Protein AF-A0A7C1BKK2-F1 (afdb_monomer)

pLDDT: mean 95.77, std 4.34, range [61.81, 98.88]

Solvent-accessible surface area (backbone atoms only — not comparable to full-atom values): 19514 Å² total; per-residue (Å²): 131,55,66,64,56,52,21,52,54,48,60,71,70,50,55,70,68,54,49,37,62,43,38,31,40,37,47,49,42,39,47,76,72,28,29,68,69,53,67,69,59,40,52,50,30,59,57,27,69,93,58,54,67,69,60,50,54,50,52,51,53,56,59,71,70,55,54,63,38,92,81,50,89,60,54,67,60,79,51,68,76,66,23,36,81,54,86,63,74,68,74,51,74,60,54,76,69,56,47,56,52,51,48,50,48,52,56,52,48,51,45,50,47,54,42,59,41,58,64,48,60,98,51,53,69,68,57,50,50,70,55,24,42,86,71,72,54,49,82,71,86,65,62,48,43,55,68,52,39,41,68,70,68,56,84,52,64,75,55,50,37,38,8,60,85,58,49,84,63,81,69,94,45,61,51,54,52,38,34,52,48,47,45,49,48,41,73,77,53,42,87,77,56,51,35,65,54,51,52,52,50,41,75,76,70,54,60,70,94,70,46,58,72,22,51,33,38,11,51,52,30,44,78,73,70,46,54,68,56,53,14,12,60,41,72,32,46,40,16,40,21,39,71,39,38,56,35,15,59,48,36,4,65,77,21,52,12,28,32,52,60,4,21,52,44,19,38,39,54,19,33,35,23,26,42,47,53,6,23,39,42,6,14,28,50,6,9,28,52,1,28,52,56,69,46,79,52,46,65,59,24,52,59,56,17,52,53,60,34,38,81,46,22,70,49,47,51,45,42,55,52,23,53,58,37,24,75,76,40,55,48,67,57,29,47,42,49,39,49,66,77,30,94,49,38,83,57,59,85,60,28,18,58,64,48,49,27,48,51,49,18,25,32,53,55,23,47,85,41,68,71,66,36,105

Radius of gyration: 20.79 Å; Cα contacts (8 Å, |Δi|>4): 578; chains: 1; bounding box: 56×46×55 Å

Foldseek 3Di:
DDLLVLLLVVLVVDDLVVQLVQQLLLLLLCVVQQWPQDPVLNVCSVRSPPDDSVSSSVSSNVSVVTDRDPPPQFDFDFDQCVFQVDFQDQQDDFDPVLLVVLLVCVVVLLLQCCLQCLLCPVPDPVLLCVQCVVVVCPPPQHQAALSSSVSSPDDDPLNSCSHPVNPDDRRDDVLVVLQVLVLVLCVVPNLPDALVSLLVSCVVRPDLVRDDALRNQLVVCVVVVDDWLSSQRNSRSCQQFQRLQSRLLVLLSVQASRLQSSLVSSSRNSSSGHGGNNSLLSSLNSSLSNPVSNDQWLVVSNVSSLSSGDCRGPQSVLLVLLLVLLVPDALVVSLCDPCPVHDNVSDDCRGSSSVSSSQSSLCSNCTNPSSSSD

Nearest PDB structures (foldseek):
  2woc-assembly3_C  TM=5.965E-01  e=2.718E-02  Rhodospirillum rubrum

Sequence (374 aa):
MSIIDESIRVAEAVSLKELWELLPQEADASREEGVDVPEELFSTLKNSKGKSREQLLSALRDLYSLNISPSYPYWEPEEFKEIISKNVNELGKPSPGDLKDKVRGGLVGRCAGCILGKPVEVVSLDKVISTLKPLGEYPISYFLSLRAIGALGHTEEPILNCSREKLSSAVRDDDLDYTILNSLLLKERGETFSTMDVAQMWLNHLPYMKIYTAERVAYRNLTLGYTPPHTAKILNPYREWIGARIRCDPFGYISPGDPTSAARMAYTESLISHVKNGVYSSMFTAAMISSSFILEDPKEIIKTSLSVIPQSSRLYEAIEDAMKEARKRSWNDAIHNLLYEGKYSKYHPVHAIPNDIIVAVSLICGGRDFGESI

Secondary structure (DSSP, 8-state):
--HHHHHHHHHHHS-HHHHHHHHHHHHHHHHHTTB---HHHHHHHHT-TT--HHHHHHHHHHHHT--B-TT-------SHHHH-SSPPPP-----HHHHHHHHHHHHHHHHHHHHHHGGGTT--HHHHHHHHGGGT--S--SSPPHHHHHHTT--SHHHHTTSTTT-SSPPP-HHHHHHHHHHHHHHHHGGG--HHHHHHHHHHH--GGG--HHHHHHHHHHHTT--TTGGGTTT-TTTTBGGGGGG-HHHHHTSTT-HHHHHHHHHHHHTTT--HHHHHHHHHHHHHHHHHTT---HHHHHHHHGGGS-TTSHHHHHHHHHHHHHTTS-HHHHHIIIIISSTTTTS-TTBHHHHHHHHHHHHHHHTT-HHHH-

Structure (mmCIF, N/CA/C/O backbone):
data_AF-A0A7C1BKK2-F1
#
_entry.id   AF-A0A7C1BKK2-F1
#
loop_
_atom_site.group_PDB
_atom_site.id
_atom_site.type_symbol
_atom_site.label_atom_id
_atom_site.label_alt_id
_atom_site.label_comp_id
_atom_site.label_asym_id
_atom_site.label_entity_id
_atom_site.label_seq_id
_atom_site.pdbx_PDB_ins_code
_atom_site.Cartn_x
_atom_site.Cartn_y
_atom_site.Cartn_z
_atom_site.occupancy
_atom_site.B_iso_or_equiv
_atom_site.auth_seq_id
_atom_site.auth_comp_id
_atom_site.auth_asym_id
_atom_site.auth_atom_id
_atom_site.pdbx_PDB_model_num
ATOM 1 N N . MET A 1 1 ? -20.535 -11.848 17.911 1.00 61.81 1 MET A N 1
ATOM 2 C CA . MET A 1 1 ? -20.243 -10.491 18.413 1.00 61.81 1 MET A CA 1
ATOM 3 C C . MET A 1 1 ? -19.973 -9.614 17.201 1.00 61.81 1 MET A C 1
ATOM 5 O O . MET A 1 1 ? -19.517 -10.169 16.204 1.00 61.81 1 MET A O 1
ATOM 9 N N . SER A 1 2 ? -20.331 -8.329 17.207 1.00 89.62 2 SER A N 1
ATOM 10 C CA . SER A 1 2 ? -20.062 -7.475 16.039 1.00 89.62 2 SER A CA 1
ATOM 11 C C . SER A 1 2 ? -18.563 -7.155 15.931 1.00 89.62 2 SER A C 1
ATOM 13 O O . SER A 1 2 ? -17.840 -7.237 16.922 1.00 89.62 2 SER A O 1
ATOM 15 N N . ILE A 1 3 ? -18.082 -6.767 14.742 1.00 89.31 3 ILE A N 1
ATOM 16 C CA . ILE A 1 3 ? -16.693 -6.289 14.564 1.00 89.31 3 ILE A CA 1
ATOM 17 C C . ILE A 1 3 ? -16.408 -5.095 15.483 1.00 89.31 3 ILE A C 1
ATOM 19 O O . ILE A 1 3 ? -15.303 -4.970 15.998 1.00 89.31 3 ILE A O 1
ATOM 23 N N . ILE A 1 4 ? -17.414 -4.249 15.716 1.00 91.62 4 ILE A N 1
ATOM 24 C CA . ILE A 1 4 ? -17.330 -3.099 16.618 1.00 91.62 4 ILE A CA 1
ATOM 25 C C . ILE A 1 4 ? -17.034 -3.571 18.043 1.00 91.62 4 ILE A C 1
ATOM 27 O O . ILE A 1 4 ? -16.063 -3.118 18.642 1.00 91.62 4 ILE A O 1
ATOM 31 N N . ASP A 1 5 ? -17.816 -4.520 18.563 1.00 93.81 5 ASP A N 1
ATOM 32 C CA . ASP A 1 5 ? -17.637 -5.038 19.924 1.00 93.81 5 ASP A CA 1
ATOM 33 C C . ASP A 1 5 ? -16.247 -5.658 20.120 1.00 93.81 5 ASP A C 1
ATOM 35 O O . ASP A 1 5 ? -15.583 -5.396 21.124 1.00 93.81 5 ASP A O 1
ATOM 39 N N . GLU A 1 6 ? -15.775 -6.443 19.146 1.00 96.38 6 GLU A N 1
ATOM 40 C CA . GLU A 1 6 ? -14.445 -7.058 19.219 1.00 96.38 6 GLU A CA 1
ATOM 41 C C . GLU A 1 6 ? -13.332 -6.005 19.096 1.00 96.38 6 GLU A C 1
ATOM 43 O O . GLU A 1 6 ? -12.339 -6.084 19.819 1.00 96.38 6 GLU A O 1
ATOM 48 N N . SER A 1 7 ? -13.498 -4.968 18.265 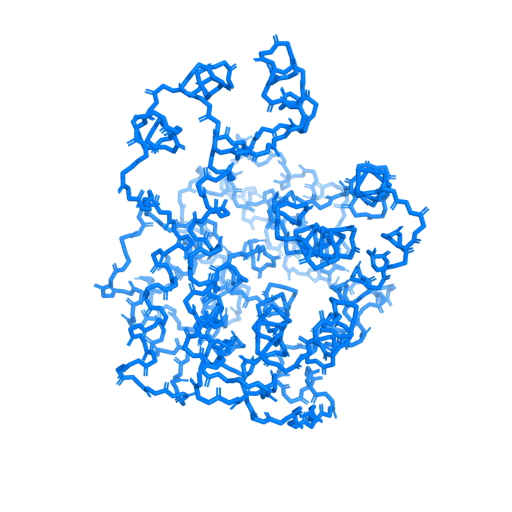1.00 96.69 7 SER A N 1
ATOM 49 C CA . SER A 1 7 ? -12.561 -3.835 18.206 1.00 96.69 7 SER A CA 1
ATOM 50 C C . SER A 1 7 ? -12.476 -3.092 19.538 1.00 96.69 7 SER A C 1
ATOM 52 O O . SER A 1 7 ? -11.372 -2.771 19.979 1.00 96.69 7 SER A O 1
ATOM 54 N N . ILE A 1 8 ? -13.606 -2.862 20.216 1.00 97.38 8 ILE A N 1
ATOM 55 C CA . ILE A 1 8 ? -13.630 -2.254 21.555 1.00 97.38 8 ILE A CA 1
ATOM 56 C C . ILE A 1 8 ? -12.928 -3.153 22.574 1.00 97.38 8 ILE A C 1
ATOM 58 O O . ILE A 1 8 ? -12.097 -2.676 23.346 1.00 97.38 8 ILE A O 1
ATOM 62 N N . ARG A 1 9 ? -13.197 -4.460 22.549 1.00 96.81 9 ARG A N 1
ATOM 63 C CA . ARG A 1 9 ? -12.550 -5.426 23.442 1.00 96.81 9 ARG A CA 1
ATOM 64 C C . ARG A 1 9 ? -11.035 -5.480 23.236 1.00 96.81 9 ARG A C 1
ATOM 66 O O . ARG A 1 9 ? -10.276 -5.537 24.202 1.00 96.81 9 ARG A O 1
ATOM 73 N N . VAL A 1 10 ? -10.571 -5.444 21.987 1.00 97.31 10 VAL A N 1
ATOM 74 C CA . VAL A 1 10 ? -9.135 -5.355 21.686 1.00 97.31 10 VAL A CA 1
ATOM 75 C C . VAL A 1 10 ? -8.576 -4.017 22.165 1.00 97.31 10 VAL A C 1
ATOM 77 O O . VAL A 1 10 ? -7.525 -4.000 22.805 1.00 97.31 10 VAL A O 1
ATOM 80 N N . ALA A 1 11 ? -9.293 -2.913 21.947 1.00 97.56 11 ALA A N 1
ATOM 81 C CA . ALA A 1 11 ? -8.898 -1.591 22.426 1.00 97.56 11 ALA A CA 1
ATOM 82 C C . ALA A 1 11 ? -8.769 -1.535 23.963 1.00 97.56 11 ALA A C 1
ATOM 84 O O . ALA A 1 11 ? -7.907 -0.830 24.485 1.00 97.56 11 ALA A O 1
ATOM 85 N N . GLU A 1 12 ? -9.569 -2.301 24.707 1.00 96.88 12 GLU A N 1
ATOM 86 C CA . GLU A 1 12 ? -9.454 -2.452 26.165 1.00 96.88 12 GLU A CA 1
ATOM 87 C C . GLU A 1 12 ? -8.184 -3.206 26.590 1.00 96.88 12 GLU A C 1
ATOM 89 O O . GLU A 1 12 ? -7.605 -2.889 27.631 1.00 96.88 12 GLU A O 1
ATOM 94 N N . ALA A 1 13 ? -7.718 -4.156 25.776 1.00 95.56 13 ALA A N 1
ATOM 95 C CA . ALA A 1 13 ? -6.581 -5.021 26.087 1.00 95.56 13 ALA A CA 1
ATOM 96 C C . ALA A 1 13 ? -5.218 -4.456 25.645 1.00 95.56 13 ALA A C 1
ATOM 98 O O . ALA A 1 13 ? -4.206 -4.710 26.303 1.00 95.56 13 ALA A O 1
ATOM 99 N N . VAL A 1 14 ? -5.163 -3.693 24.547 1.00 96.31 14 VAL A N 1
ATOM 100 C CA . VAL A 1 14 ? -3.903 -3.114 24.040 1.00 96.31 14 VAL A CA 1
ATOM 101 C C . VAL A 1 14 ? -3.355 -2.040 24.975 1.00 96.31 14 VAL A C 1
ATOM 103 O O . VAL A 1 14 ? -4.079 -1.465 25.791 1.00 96.31 14 VAL A O 1
ATOM 106 N N . SER A 1 15 ? -2.061 -1.736 24.868 1.00 96.69 15 SER A N 1
ATOM 107 C CA . SER A 1 15 ? -1.441 -0.695 25.694 1.00 96.69 15 SER A CA 1
ATOM 108 C C . SER A 1 15 ? -2.030 0.694 25.404 1.00 96.69 15 SER A C 1
ATOM 110 O O . SER A 1 15 ? -2.467 0.981 24.292 1.00 96.69 15 SER A O 1
ATOM 112 N N . LEU A 1 16 ? -1.998 1.601 26.387 1.00 97.12 16 LEU A N 1
ATOM 113 C CA . LEU A 1 16 ? -2.464 2.978 26.174 1.00 97.12 16 LEU A CA 1
ATOM 114 C C . LEU A 1 16 ? -1.639 3.703 25.094 1.00 97.12 16 LEU A C 1
ATOM 116 O O . LEU A 1 16 ? -2.179 4.494 24.330 1.00 97.12 16 LEU A O 1
ATOM 120 N N . LYS A 1 17 ? -0.341 3.388 24.999 1.00 96.69 17 LYS A N 1
ATOM 121 C CA . LYS A 1 17 ? 0.534 3.908 23.945 1.00 96.69 17 LYS A CA 1
ATOM 122 C C . LYS A 1 17 ? 0.071 3.457 22.557 1.00 96.69 17 LYS A C 1
ATOM 124 O O . LYS A 1 17 ? 0.027 4.274 21.650 1.00 96.69 17 LYS A O 1
ATOM 129 N N . GLU A 1 18 ? -0.311 2.192 22.413 1.00 95.94 18 GLU A N 1
ATOM 130 C CA . GLU A 1 18 ? -0.841 1.660 21.154 1.00 95.94 18 GLU A CA 1
ATOM 131 C C . GLU A 1 18 ? -2.171 2.334 20.783 1.00 95.94 18 GLU A C 1
ATOM 133 O O . GLU A 1 18 ? -2.355 2.713 19.633 1.00 95.94 18 GLU A O 1
ATOM 138 N N . LEU A 1 19 ? -3.058 2.617 21.747 1.00 97.69 19 LEU A N 1
ATOM 139 C CA . LEU A 1 19 ? -4.253 3.432 21.474 1.00 97.69 19 LEU A CA 1
ATOM 140 C C . LEU A 1 19 ? -3.902 4.837 20.970 1.00 97.69 19 LEU A C 1
ATOM 142 O O . LEU A 1 19 ? -4.541 5.330 20.043 1.00 97.69 19 LEU A O 1
ATOM 146 N N . TRP A 1 20 ? -2.883 5.479 21.549 1.00 97.75 20 TRP A N 1
ATOM 147 C CA . TRP A 1 20 ? -2.426 6.791 21.082 1.00 97.75 20 TRP A CA 1
ATOM 148 C C . TRP A 1 20 ? -1.900 6.772 19.646 1.00 97.75 20 TRP A C 1
ATOM 150 O O . TRP A 1 20 ? -1.942 7.808 18.987 1.00 97.75 20 TRP A O 1
ATOM 160 N N . GLU A 1 21 ? -1.408 5.627 19.178 1.00 96.38 21 GLU A N 1
ATOM 161 C CA . GLU A 1 21 ? -0.902 5.435 17.818 1.00 96.38 21 GLU A CA 1
ATOM 162 C C . GLU A 1 21 ? -2.028 5.069 16.836 1.00 96.38 21 GLU A C 1
ATOM 164 O O . GLU A 1 21 ? -2.068 5.612 15.732 1.00 96.38 21 GLU A O 1
ATOM 169 N N . LEU A 1 22 ? -2.966 4.201 17.237 1.00 98.00 22 LEU A N 1
ATOM 170 C CA . LEU A 1 22 ? -4.026 3.685 16.362 1.00 98.00 22 LEU A CA 1
ATOM 171 C C . LEU A 1 22 ? -5.183 4.671 16.157 1.00 98.00 22 LEU A C 1
ATOM 173 O O . LEU A 1 22 ? -5.654 4.843 15.037 1.00 98.00 22 LEU A O 1
ATOM 177 N N . LEU A 1 23 ? -5.658 5.331 17.216 1.00 98.25 23 LEU A N 1
ATOM 178 C CA . LEU A 1 23 ? -6.895 6.120 17.153 1.00 98.25 23 LEU A CA 1
ATOM 179 C C . LEU A 1 23 ? -6.835 7.369 16.263 1.00 98.25 23 LEU A C 1
ATOM 181 O O . LEU A 1 23 ? -7.834 7.644 15.595 1.00 98.25 23 LEU A O 1
ATOM 185 N N . PRO A 1 24 ? -5.709 8.106 16.172 1.00 98.44 24 PRO A N 1
ATOM 186 C CA . PRO A 1 24 ? -5.587 9.165 15.176 1.00 98.44 24 PRO A CA 1
ATOM 187 C C . PRO A 1 24 ? -5.788 8.653 13.747 1.00 98.44 24 PRO A C 1
ATOM 189 O O . PRO A 1 24 ? -6.390 9.348 12.937 1.00 98.44 24 PRO A O 1
ATOM 192 N N . GLN A 1 25 ? -5.303 7.443 13.463 1.00 98.25 25 GLN A N 1
ATOM 193 C CA . GLN A 1 25 ? -5.371 6.823 12.140 1.00 98.25 25 GLN A CA 1
ATOM 194 C C . GLN A 1 25 ? -6.766 6.253 11.872 1.00 98.25 25 GLN A C 1
ATOM 196 O O . GLN A 1 25 ? -7.267 6.355 10.762 1.00 98.25 25 GLN A O 1
ATOM 201 N N . GLU A 1 26 ? -7.437 5.719 12.896 1.00 98.31 26 GLU A N 1
ATOM 202 C CA . GLU A 1 26 ? -8.816 5.231 12.772 1.00 98.31 26 GLU A CA 1
ATOM 203 C C . GLU A 1 26 ? -9.790 6.373 12.451 1.00 98.31 26 GLU A C 1
ATOM 205 O O . GLU A 1 26 ? -10.732 6.196 11.676 1.00 98.31 26 GLU A O 1
ATOM 210 N N . ALA A 1 27 ? -9.538 7.563 13.006 1.00 98.19 27 ALA A N 1
ATOM 211 C CA . ALA A 1 27 ? -10.297 8.768 12.691 1.00 98.19 27 ALA A CA 1
ATOM 212 C C . ALA A 1 27 ? -10.103 9.210 11.231 1.00 98.19 27 ALA A C 1
ATOM 214 O O . ALA A 1 27 ? -11.086 9.546 10.567 1.00 98.19 27 ALA A O 1
ATOM 215 N N . ASP A 1 28 ? -8.858 9.196 10.736 1.00 98.00 28 ASP A N 1
ATOM 216 C CA . ASP A 1 28 ? -8.548 9.507 9.334 1.00 98.00 28 ASP A CA 1
ATOM 217 C C . ASP A 1 28 ? -9.223 8.491 8.401 1.00 98.00 28 ASP A C 1
ATOM 219 O O . ASP A 1 28 ? -10.022 8.886 7.551 1.00 98.00 28 ASP A O 1
ATOM 223 N N . ALA A 1 29 ? -9.001 7.194 8.639 1.00 98.00 29 ALA A N 1
ATOM 224 C CA . ALA A 1 29 ? -9.572 6.105 7.849 1.00 98.00 29 ALA A CA 1
ATOM 225 C C . ALA A 1 29 ? -11.106 6.184 7.789 1.00 98.00 29 ALA A C 1
ATOM 227 O O . ALA A 1 29 ? -11.696 6.074 6.717 1.00 98.00 29 ALA A O 1
ATOM 228 N N . SER A 1 30 ? -11.768 6.473 8.915 1.00 97.81 30 SER A N 1
ATOM 229 C CA . SER A 1 30 ? -13.230 6.621 8.951 1.00 97.81 30 SER A CA 1
ATOM 230 C C . SER A 1 30 ? -13.717 7.758 8.045 1.00 97.81 30 SER A C 1
ATOM 232 O O . SER A 1 30 ? -14.665 7.574 7.282 1.00 97.81 30 SER A O 1
ATOM 234 N N . ARG A 1 31 ? -13.060 8.927 8.071 1.00 97.38 31 ARG A N 1
ATOM 235 C CA . ARG A 1 31 ? -13.408 10.045 7.173 1.00 97.38 31 ARG A CA 1
ATOM 236 C C . ARG A 1 31 ? -13.099 9.725 5.711 1.00 97.38 31 ARG A C 1
ATOM 238 O O . ARG A 1 31 ? -13.865 10.107 4.826 1.00 97.38 31 ARG A O 1
ATOM 245 N N . GLU A 1 32 ? -11.991 9.042 5.440 1.00 97.19 32 GLU A N 1
ATOM 246 C CA . GLU A 1 32 ? -11.611 8.602 4.092 1.00 97.19 32 GLU A CA 1
ATOM 247 C C . GLU A 1 32 ? -12.654 7.638 3.495 1.00 97.19 32 GLU A C 1
ATOM 249 O O . GLU A 1 32 ? -13.005 7.760 2.316 1.00 97.19 32 GLU A O 1
ATOM 254 N N . GLU A 1 33 ? -13.211 6.755 4.326 1.00 96.88 33 GLU A N 1
ATOM 255 C CA . GLU A 1 33 ? -14.292 5.812 4.004 1.00 96.88 33 GLU A CA 1
ATOM 256 C C . GLU A 1 33 ? -15.699 6.438 4.030 1.00 96.88 33 GLU A C 1
ATOM 258 O O . GLU A 1 33 ? -16.698 5.737 3.861 1.00 96.88 33 GLU A O 1
ATOM 263 N N . GLY A 1 34 ? -15.793 7.758 4.218 1.00 97.25 34 GLY A N 1
ATOM 264 C CA . GLY A 1 34 ? -17.042 8.502 4.084 1.00 97.25 34 GLY A CA 1
ATOM 265 C C . GLY A 1 34 ? -17.890 8.604 5.343 1.00 97.25 34 GLY A C 1
ATOM 266 O O . GLY A 1 34 ? -19.025 9.068 5.249 1.00 97.25 34 GLY A O 1
ATOM 267 N N . VAL A 1 35 ? -17.383 8.196 6.506 1.00 97.81 35 VAL A N 1
ATOM 268 C CA . VAL A 1 35 ? -18.075 8.386 7.787 1.00 97.81 35 VAL A CA 1
ATOM 269 C C . VAL A 1 35 ? -18.127 9.877 8.126 1.00 97.81 35 VAL A C 1
ATOM 271 O O . VAL A 1 35 ? -17.110 10.575 8.075 1.00 97.81 35 VAL A O 1
ATOM 274 N N . ASP A 1 36 ? -19.311 10.368 8.495 1.00 96.44 36 ASP A N 1
ATOM 275 C CA . ASP A 1 36 ? -19.509 11.762 8.906 1.00 96.44 36 ASP A CA 1
ATOM 276 C C . ASP A 1 36 ? -19.048 11.970 10.357 1.00 96.44 36 ASP A C 1
ATOM 278 O O . ASP A 1 36 ? -19.840 11.925 11.297 1.00 96.44 36 ASP A O 1
ATOM 282 N N . VAL A 1 37 ? -17.731 12.105 10.550 1.00 97.56 37 VAL A N 1
ATOM 283 C CA . VAL A 1 37 ? -17.110 12.253 11.877 1.00 97.56 37 VAL A CA 1
ATOM 284 C C . VAL A 1 37 ? -17.155 13.718 12.336 1.00 97.56 37 VAL A C 1
ATOM 286 O O . VAL A 1 37 ? -16.430 14.542 11.754 1.00 97.56 37 VAL A O 1
ATOM 289 N N . PRO A 1 38 ? -17.902 14.059 13.412 1.00 97.69 38 PRO A N 1
ATOM 290 C CA . PRO A 1 38 ? -17.956 15.419 13.945 1.00 97.69 38 PRO A CA 1
ATOM 291 C C . PRO A 1 38 ? -16.571 15.947 14.325 1.00 97.69 38 PRO A C 1
ATOM 293 O O . PRO A 1 38 ? -15.729 15.201 14.826 1.00 97.69 38 PRO A O 1
ATOM 296 N N . GLU A 1 39 ? -16.333 17.245 14.129 1.00 97.56 39 GLU A N 1
ATOM 297 C CA . GLU A 1 39 ? -14.997 17.835 14.302 1.00 97.56 39 GLU A CA 1
ATOM 298 C C . GLU A 1 39 ? -14.451 17.699 15.732 1.00 97.56 39 GLU A C 1
ATOM 300 O O . GLU A 1 39 ? -13.265 17.439 15.923 1.00 97.56 39 GLU A O 1
ATOM 305 N N . GLU A 1 40 ? -15.312 17.789 16.746 1.00 97.25 40 GLU A N 1
ATOM 306 C CA . GLU A 1 40 ? -14.919 17.586 18.144 1.00 97.25 40 GLU A CA 1
ATOM 307 C C . GLU A 1 40 ? -14.438 16.150 18.412 1.00 97.25 40 GLU A C 1
ATOM 309 O O . GLU A 1 40 ? -13.405 15.938 19.059 1.00 97.25 40 GLU A O 1
ATOM 314 N N . LEU A 1 41 ? -15.150 15.158 17.867 1.00 98.31 41 LEU A N 1
ATOM 315 C CA . LEU A 1 41 ? -14.781 13.751 17.988 1.00 98.31 41 LEU A CA 1
ATOM 316 C C . LEU A 1 41 ? -13.487 13.459 17.223 1.00 98.31 41 LEU A C 1
ATOM 318 O O . LEU A 1 41 ? -12.570 12.835 17.762 1.00 98.31 41 LEU A O 1
ATOM 322 N N . PHE A 1 42 ? -13.379 13.967 15.995 1.00 98.19 42 PHE A N 1
ATOM 323 C CA . PHE A 1 42 ? -12.175 13.837 15.184 1.00 98.19 42 PHE A CA 1
ATOM 324 C C . PHE A 1 42 ? -10.963 14.440 15.903 1.00 98.19 42 PHE A C 1
ATOM 326 O O . PHE A 1 42 ? -9.962 13.757 16.102 1.00 98.19 42 PHE A O 1
ATOM 333 N N . SER A 1 43 ? -11.071 15.674 16.401 1.00 97.31 43 SER A N 1
ATOM 334 C CA . SER A 1 43 ? -10.011 16.329 17.178 1.00 97.31 43 SER A CA 1
ATOM 335 C C . SER A 1 43 ? -9.649 15.554 18.452 1.00 97.31 43 SER A C 1
ATOM 337 O O . SER A 1 43 ? -8.471 15.442 18.815 1.00 97.31 43 SER A O 1
ATOM 339 N N . THR A 1 44 ? -10.636 14.949 19.117 1.00 96.88 44 THR A N 1
ATOM 340 C CA . THR A 1 44 ? -10.406 14.083 20.279 1.00 96.88 44 THR A CA 1
ATOM 341 C C . THR A 1 44 ? -9.541 12.875 19.919 1.00 96.88 44 THR A C 1
ATOM 343 O O . THR A 1 44 ? -8.544 12.621 20.602 1.00 96.88 44 THR A O 1
ATOM 346 N N . LEU A 1 45 ? -9.861 12.178 18.832 1.00 97.88 45 LEU A N 1
ATOM 347 C CA . LEU A 1 45 ? -9.117 11.004 18.369 1.00 97.88 45 LEU A CA 1
ATOM 348 C C . LEU A 1 45 ? -7.742 11.374 17.793 1.00 97.88 45 LEU A C 1
ATOM 350 O O . LEU A 1 45 ? -6.748 10.725 18.115 1.00 97.88 45 LEU A O 1
ATOM 354 N N . LYS A 1 46 ? -7.630 12.462 17.025 1.00 97.81 46 LYS A N 1
ATOM 355 C CA . LYS A 1 46 ? -6.343 12.946 16.492 1.00 97.81 46 LYS A CA 1
ATOM 356 C C . LYS A 1 46 ? -5.361 13.319 17.595 1.00 97.81 46 LYS A C 1
ATOM 358 O O . LYS A 1 46 ? -4.181 12.991 17.512 1.00 97.81 46 LYS A O 1
ATOM 363 N N . ASN A 1 47 ? -5.848 13.942 18.665 1.00 97.00 47 ASN A N 1
ATOM 364 C CA . ASN A 1 47 ? -5.031 14.354 19.804 1.00 97.00 47 ASN A CA 1
ATOM 365 C C . ASN A 1 47 ? -4.997 13.287 20.912 1.00 97.00 47 ASN A C 1
ATOM 367 O O . ASN A 1 47 ? -5.060 13.627 22.094 1.00 97.00 47 ASN A O 1
ATOM 371 N N . SER A 1 48 ? -4.968 11.996 20.562 1.00 96.31 48 SER A N 1
ATOM 372 C CA . SER A 1 48 ? -5.099 10.900 21.537 1.00 96.31 48 SER A CA 1
ATOM 373 C C . SER A 1 48 ? -4.008 10.882 22.611 1.00 96.31 48 SER A C 1
ATOM 375 O O . SER A 1 48 ? -4.270 10.489 23.748 1.00 96.31 48 SER A O 1
ATOM 377 N N . LYS A 1 49 ? -2.790 11.326 22.283 1.00 96.88 49 LYS A N 1
ATOM 378 C CA . LYS A 1 49 ? -1.647 11.318 23.204 1.00 96.88 49 LYS A CA 1
ATOM 379 C C . LYS A 1 49 ? -1.953 12.096 24.489 1.00 96.88 49 LYS A C 1
ATOM 381 O O . LYS A 1 49 ? -2.274 13.278 24.446 1.00 96.88 49 LYS A O 1
ATOM 386 N N . GLY A 1 50 ? -1.799 11.432 25.634 1.00 93.88 50 GLY A N 1
ATOM 387 C CA . GLY A 1 50 ? -2.052 12.007 26.960 1.00 93.88 50 GLY A CA 1
ATOM 388 C C . GLY A 1 50 ? -3.498 11.889 27.456 1.00 93.88 50 GLY A C 1
ATOM 389 O O . GLY A 1 50 ? -3.744 12.196 28.620 1.00 93.88 50 GLY A O 1
ATOM 390 N N . LYS A 1 51 ? -4.441 11.409 26.631 1.00 96.50 51 LYS A N 1
ATOM 391 C CA . LYS A 1 51 ? -5.811 11.096 27.071 1.00 96.50 51 LYS A CA 1
ATOM 392 C C . LYS A 1 51 ? -5.872 9.762 27.819 1.00 96.50 51 LYS A C 1
ATOM 394 O O . LYS A 1 51 ? -5.061 8.866 27.559 1.00 96.50 51 LYS A O 1
ATOM 399 N N . SER A 1 52 ? -6.839 9.632 28.732 1.00 97.44 52 SER A N 1
ATOM 400 C CA . SER A 1 52 ? -7.073 8.396 29.489 1.00 97.44 52 SER A CA 1
ATOM 401 C C . SER A 1 52 ? -7.701 7.308 28.611 1.00 97.44 52 SER A C 1
ATOM 403 O O . SER A 1 52 ? -8.312 7.598 27.580 1.00 97.44 52 SER A O 1
ATOM 405 N N . ARG A 1 53 ? -7.585 6.041 29.026 1.00 97.31 53 ARG A N 1
ATOM 406 C CA . ARG A 1 53 ? -8.195 4.917 28.301 1.00 97.31 53 ARG A CA 1
ATOM 407 C C . ARG A 1 53 ? -9.710 5.083 28.200 1.00 97.31 53 ARG A C 1
ATOM 409 O O . ARG A 1 53 ? -10.272 4.852 27.140 1.00 97.31 53 ARG A O 1
ATOM 416 N N . GLU A 1 54 ? -10.359 5.505 29.277 1.00 97.50 54 GLU A N 1
ATOM 417 C CA . GLU A 1 54 ? -11.812 5.675 29.351 1.00 97.50 54 GLU A CA 1
ATOM 418 C C . GLU A 1 54 ? -12.296 6.708 28.327 1.00 97.50 54 GLU A C 1
ATOM 420 O O . GLU A 1 54 ? -13.245 6.444 27.591 1.00 97.50 54 GLU A O 1
ATOM 425 N N . GLN A 1 55 ? -11.595 7.844 28.219 1.00 97.19 55 GLN A N 1
ATOM 426 C CA . GLN A 1 55 ? -11.895 8.883 27.227 1.00 97.19 55 GLN A CA 1
ATOM 427 C C . GLN A 1 55 ? -11.757 8.352 25.797 1.00 97.19 55 GLN A C 1
ATOM 429 O O . GLN A 1 55 ? -12.616 8.593 24.953 1.00 97.19 55 GLN A O 1
ATOM 434 N N . LEU A 1 56 ? -10.681 7.610 25.531 1.00 98.12 56 LEU A N 1
ATOM 435 C CA . LEU A 1 56 ? -10.389 7.064 24.208 1.00 98.12 56 LEU A CA 1
ATOM 436 C C . LEU A 1 56 ? -11.367 5.959 23.798 1.00 98.12 56 LEU A C 1
ATOM 438 O O . LEU A 1 56 ? -11.818 5.938 22.658 1.00 98.12 56 LEU A O 1
ATOM 442 N N . LEU A 1 57 ? -11.737 5.070 24.722 1.00 97.94 57 LEU A N 1
ATOM 443 C CA . LEU A 1 57 ? -12.735 4.032 24.467 1.00 97.94 57 LEU A CA 1
ATOM 444 C C . LEU A 1 57 ? -14.135 4.619 24.273 1.00 97.94 57 LEU A C 1
ATOM 446 O O . LEU A 1 57 ? -14.899 4.083 23.477 1.00 97.94 57 LEU A O 1
ATOM 450 N N . SER A 1 58 ? -14.480 5.703 24.977 1.00 97.88 58 SER A N 1
ATOM 451 C CA . SER A 1 58 ? -15.729 6.432 24.724 1.00 97.88 58 SER A CA 1
ATOM 452 C C . SER A 1 58 ? -15.738 7.001 23.307 1.00 97.88 58 SER A C 1
ATOM 454 O O . SER A 1 58 ? -16.630 6.678 22.533 1.00 97.88 58 SER A O 1
ATOM 456 N N . ALA A 1 59 ? -14.692 7.743 22.932 1.00 98.19 59 ALA A N 1
ATOM 457 C CA . ALA A 1 59 ? -14.576 8.326 21.597 1.00 98.19 59 ALA A CA 1
ATOM 458 C C . ALA A 1 59 ? -14.584 7.260 20.484 1.00 98.19 59 ALA A C 1
ATOM 460 O O . ALA A 1 59 ? -15.197 7.454 19.439 1.00 98.19 59 ALA A O 1
ATOM 461 N N . LEU A 1 60 ? -13.939 6.111 20.702 1.00 98.25 60 LEU A N 1
ATOM 462 C CA . LEU A 1 60 ? -13.955 5.007 19.740 1.00 98.25 60 LEU A CA 1
ATOM 463 C C . LEU A 1 60 ? -15.356 4.392 19.582 1.00 98.25 60 LEU A C 1
ATOM 465 O O . LEU A 1 60 ? -15.761 4.082 18.464 1.00 98.25 60 LEU A O 1
ATOM 469 N N . ARG A 1 61 ? -16.114 4.232 20.678 1.00 97.75 61 ARG A N 1
ATOM 470 C CA . ARG A 1 61 ? -17.513 3.771 20.617 1.00 97.75 61 ARG A CA 1
ATOM 471 C C . ARG A 1 61 ? -18.387 4.761 19.857 1.00 97.75 61 ARG A C 1
ATOM 473 O O . ARG A 1 61 ? -19.166 4.337 19.008 1.00 97.75 61 ARG A O 1
ATOM 480 N N . ASP A 1 62 ? -18.217 6.053 20.130 1.00 97.94 62 ASP A N 1
ATOM 481 C CA . ASP A 1 62 ? -18.946 7.110 19.431 1.00 97.94 62 ASP A CA 1
ATOM 482 C C . ASP A 1 62 ? -18.644 7.057 17.931 1.00 97.94 62 ASP A C 1
ATOM 484 O O . ASP A 1 62 ? -19.576 7.007 17.132 1.00 97.94 62 ASP A O 1
ATOM 488 N N . LEU A 1 63 ? -17.366 6.946 17.548 1.00 98.31 63 LEU A N 1
ATOM 489 C CA . LEU A 1 63 ? -16.933 6.816 16.153 1.00 98.31 63 LEU A CA 1
ATOM 490 C C . LEU A 1 63 ? -17.596 5.625 15.453 1.00 98.31 63 LEU A C 1
ATOM 492 O O . LEU A 1 63 ? -18.143 5.779 14.365 1.00 98.31 63 LEU A O 1
ATOM 496 N N . TYR A 1 64 ? -17.582 4.450 16.082 1.00 96.88 64 TYR A N 1
ATOM 497 C CA . TYR A 1 64 ? -18.162 3.233 15.510 1.00 96.88 64 TYR A CA 1
ATOM 498 C C . TYR A 1 64 ? -19.691 3.210 15.476 1.00 96.88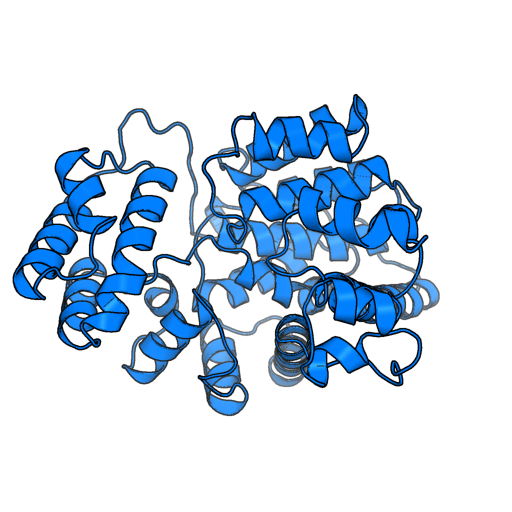 64 TYR A C 1
ATOM 500 O O . TYR A 1 64 ? -20.265 2.373 14.783 1.00 96.88 64 TYR A O 1
ATOM 508 N N . SER A 1 65 ? -20.358 4.127 16.178 1.00 96.00 65 SER A N 1
ATOM 509 C CA . SER A 1 65 ? -21.810 4.305 16.079 1.00 96.00 65 SER A CA 1
ATOM 510 C C . SER A 1 65 ? -22.241 5.171 14.887 1.00 96.00 65 SER A C 1
ATOM 512 O O . SER A 1 65 ? -23.431 5.232 14.567 1.00 96.00 65 SER A O 1
ATOM 51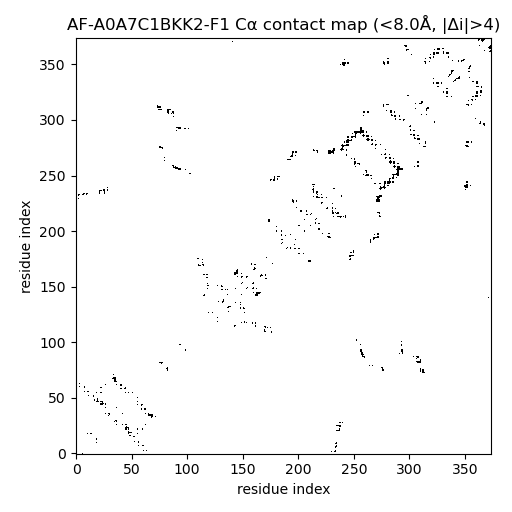4 N N . LEU A 1 66 ? -21.291 5.852 14.236 1.00 97.06 66 LEU A N 1
ATOM 515 C CA . LEU A 1 66 ? -21.562 6.732 13.104 1.00 97.06 66 LEU A CA 1
ATOM 516 C C . LEU A 1 66 ? -21.815 5.944 11.818 1.00 97.06 66 LEU A C 1
ATOM 518 O O . LEU A 1 66 ? -21.366 4.814 11.639 1.00 97.06 66 LEU A O 1
ATOM 522 N N . ASN A 1 67 ? -22.524 6.585 10.891 1.00 96.25 67 ASN A N 1
ATOM 523 C CA . ASN A 1 67 ? -22.850 6.018 9.589 1.00 96.25 67 ASN A CA 1
ATOM 524 C C . ASN A 1 67 ? -22.032 6.689 8.483 1.00 96.25 67 ASN A C 1
ATOM 526 O O . ASN A 1 67 ? -21.606 7.841 8.608 1.00 96.25 67 ASN A O 1
ATOM 530 N N . ILE A 1 68 ? -21.867 5.973 7.372 1.00 96.31 68 ILE A N 1
ATOM 531 C CA . ILE A 1 68 ? -21.380 6.564 6.124 1.00 96.31 68 ILE A CA 1
ATOM 532 C C . ILE A 1 68 ? -22.356 7.667 5.707 1.00 96.31 68 ILE A C 1
ATOM 534 O O . ILE A 1 68 ? -23.576 7.480 5.740 1.00 96.31 68 ILE A O 1
ATOM 538 N N . SER A 1 69 ? -21.815 8.820 5.323 1.00 96.62 69 SER A N 1
ATOM 539 C CA . SER A 1 69 ? -22.599 9.945 4.836 1.00 96.62 69 SER A CA 1
ATOM 540 C C . SER A 1 69 ? -23.423 9.539 3.605 1.00 96.62 69 SER A C 1
ATOM 542 O O . SER A 1 69 ? -22.860 8.992 2.654 1.00 96.62 69 SER A O 1
ATOM 544 N N . PRO A 1 70 ? -24.720 9.893 3.530 1.00 94.44 70 PRO A N 1
ATOM 545 C CA . PRO A 1 70 ? -25.519 9.714 2.317 1.00 94.44 70 PRO A CA 1
ATOM 546 C C . PRO A 1 70 ? -24.968 10.455 1.088 1.00 94.44 70 PRO A C 1
ATOM 548 O O . PRO A 1 70 ? -25.366 10.153 -0.034 1.00 94.44 70 PRO A O 1
ATOM 551 N N . SER A 1 71 ? -24.084 11.442 1.287 1.00 95.25 71 SER A N 1
ATOM 552 C CA . SER A 1 71 ? -23.406 12.173 0.209 1.00 95.25 71 SER A CA 1
ATOM 553 C C . SER A 1 71 ? -22.089 11.535 -0.245 1.00 95.25 71 SER A C 1
ATOM 555 O O . SER A 1 71 ? -21.448 12.070 -1.151 1.00 95.25 71 SER A O 1
ATOM 557 N N . TYR A 1 72 ? -21.663 10.424 0.367 1.00 97.12 72 TYR A N 1
ATOM 558 C CA . TYR A 1 72 ? -20.451 9.723 -0.039 1.00 97.12 72 TYR A CA 1
ATOM 559 C C . TYR A 1 72 ? -20.630 9.132 -1.448 1.00 97.12 72 TYR A C 1
ATOM 561 O O . TYR A 1 72 ? -21.532 8.319 -1.652 1.00 97.12 72 TYR A O 1
ATOM 569 N N . PRO A 1 73 ? -19.816 9.537 -2.441 1.00 96.75 73 PRO A N 1
ATOM 570 C CA . PRO A 1 73 ? -20.126 9.266 -3.844 1.00 96.75 73 PRO A CA 1
ATOM 571 C C . PRO A 1 73 ? -19.635 7.896 -4.331 1.00 96.75 73 PRO A C 1
ATOM 573 O O . PRO A 1 73 ? -19.924 7.523 -5.467 1.00 96.75 73 PRO A O 1
ATOM 576 N N . TYR A 1 74 ? -18.879 7.162 -3.511 1.00 97.81 74 TYR A N 1
ATOM 577 C CA . TYR A 1 74 ? -18.232 5.918 -3.917 1.00 97.81 74 TYR A CA 1
ATOM 578 C C . TYR A 1 74 ? -19.000 4.696 -3.427 1.00 97.81 74 TYR A C 1
ATOM 580 O O . TYR A 1 74 ? -19.542 4.670 -2.320 1.00 97.81 74 TYR A O 1
ATOM 588 N N . TRP A 1 75 ? -18.985 3.651 -4.250 1.00 96.50 75 TRP A N 1
ATOM 589 C CA . TRP A 1 75 ? -19.436 2.317 -3.874 1.00 96.50 75 TRP A CA 1
ATOM 590 C C . TRP A 1 75 ? -18.260 1.354 -4.014 1.00 96.50 75 TRP A C 1
ATOM 592 O O . TRP A 1 75 ? -17.744 1.142 -5.112 1.00 96.50 75 TRP A O 1
ATOM 602 N N . GLU A 1 76 ? -17.818 0.806 -2.887 1.00 97.12 76 GLU A N 1
ATOM 603 C CA . GLU A 1 76 ? -16.594 0.012 -2.766 1.00 97.12 76 GLU A CA 1
ATOM 604 C C . GLU A 1 76 ? -16.942 -1.355 -2.160 1.00 97.12 76 GLU A C 1
ATOM 606 O O . GLU A 1 76 ? -16.822 -1.545 -0.946 1.00 97.12 76 GLU A O 1
ATOM 611 N N . PRO A 1 77 ? -17.445 -2.299 -2.981 1.00 97.19 77 PRO A N 1
ATOM 612 C CA . PRO A 1 77 ? -17.839 -3.620 -2.509 1.00 97.19 77 PRO A CA 1
ATOM 613 C C . PRO A 1 77 ? -16.634 -4.460 -2.076 1.00 97.19 77 PRO A C 1
ATOM 615 O O . PRO A 1 77 ? -15.565 -4.403 -2.679 1.00 97.19 77 PRO A O 1
ATOM 618 N N . GLU A 1 78 ? -16.804 -5.298 -1.061 1.00 97.00 78 GLU A N 1
ATOM 619 C CA . GLU A 1 78 ? -15.725 -6.167 -0.571 1.00 97.00 78 GLU A CA 1
ATOM 620 C C . GLU A 1 78 ? -15.803 -7.597 -1.119 1.00 97.00 78 GLU A C 1
ATOM 622 O O . GLU A 1 78 ? -14.807 -8.322 -1.103 1.00 97.00 78 GLU A O 1
ATOM 627 N N . GLU A 1 79 ? -16.960 -8.019 -1.628 1.00 96.50 79 GLU A N 1
ATOM 628 C CA . GLU A 1 79 ? -17.144 -9.355 -2.187 1.00 96.50 79 GLU A CA 1
ATOM 629 C C . GLU A 1 79 ? -16.573 -9.433 -3.605 1.00 96.50 79 GLU A C 1
ATOM 631 O O . GLU A 1 79 ? -16.924 -8.638 -4.477 1.00 96.50 79 GLU A O 1
ATOM 636 N N . PHE A 1 80 ? -15.742 -10.443 -3.882 1.00 95.00 80 PHE A N 1
ATOM 637 C CA . PHE A 1 80 ? -15.059 -10.587 -5.177 1.00 95.00 80 PHE A CA 1
ATOM 638 C C . PHE A 1 80 ? -16.001 -10.499 -6.391 1.00 95.00 80 PHE A C 1
ATOM 640 O O . PHE A 1 80 ? -15.696 -9.838 -7.381 1.00 95.00 80 PHE A O 1
ATOM 647 N N . LYS A 1 81 ? -17.180 -11.129 -6.294 1.00 93.38 81 LYS A N 1
ATOM 648 C CA . LYS A 1 81 ? -18.215 -11.138 -7.347 1.00 93.38 81 LYS A CA 1
ATOM 649 C C . LYS A 1 81 ? -18.839 -9.762 -7.619 1.00 93.38 81 LYS A C 1
ATOM 651 O O . LYS A 1 81 ? -19.424 -9.561 -8.675 1.00 93.38 81 LYS A O 1
ATOM 656 N N . GLU A 1 82 ? -18.793 -8.861 -6.641 1.00 94.50 82 GLU A N 1
ATOM 657 C CA . GLU A 1 82 ? -19.314 -7.495 -6.746 1.00 94.50 82 GLU A CA 1
ATOM 658 C C . GLU A 1 82 ? -18.221 -6.538 -7.228 1.00 94.50 82 GLU A C 1
ATOM 660 O O . GLU A 1 82 ? -18.514 -5.579 -7.937 1.00 94.50 82 GLU A O 1
ATOM 665 N N . ILE A 1 83 ? -16.962 -6.836 -6.886 1.00 95.44 83 ILE A N 1
ATOM 666 C CA . ILE A 1 83 ? -15.783 -6.108 -7.359 1.00 95.44 83 ILE A CA 1
ATOM 667 C C . ILE A 1 83 ? -15.603 -6.293 -8.868 1.00 95.44 83 ILE A C 1
ATOM 669 O O . ILE A 1 83 ? -15.503 -5.314 -9.610 1.00 95.44 83 ILE A O 1
ATOM 673 N N . ILE A 1 84 ? -15.583 -7.545 -9.335 1.00 87.62 84 ILE A N 1
ATOM 674 C CA . ILE A 1 84 ? -15.408 -7.862 -10.754 1.00 87.62 84 ILE A CA 1
ATOM 675 C C . ILE A 1 84 ? -16.782 -8.027 -11.401 1.00 87.62 84 ILE A C 1
ATOM 677 O O . ILE A 1 84 ? -17.397 -9.089 -11.357 1.00 87.62 84 ILE A O 1
ATOM 681 N N . SER A 1 85 ? -17.258 -6.962 -12.046 1.00 69.12 85 SER A N 1
ATOM 682 C CA . SER A 1 85 ? -18.549 -6.978 -12.752 1.00 69.12 85 SER A CA 1
ATOM 683 C C . SER A 1 85 ? -18.528 -7.791 -14.057 1.00 69.12 85 SER A C 1
ATOM 685 O O . SER A 1 85 ? -19.582 -8.225 -14.528 1.00 69.12 85 SER A O 1
ATOM 687 N N . LYS A 1 86 ? -17.343 -7.998 -14.655 1.00 70.12 86 LYS A N 1
ATOM 688 C CA . LYS A 1 86 ? -17.115 -8.795 -15.872 1.00 70.12 86 LYS A CA 1
ATOM 689 C C . LYS A 1 86 ? -15.710 -9.391 -15.851 1.00 70.12 86 LYS A C 1
ATOM 691 O O . LYS A 1 86 ? -14.761 -8.680 -15.544 1.00 70.12 86 LYS A O 1
ATOM 696 N N . ASN A 1 87 ? -15.572 -10.659 -16.239 1.00 67.94 87 ASN A N 1
ATOM 697 C CA . ASN A 1 87 ? -14.251 -11.255 -16.441 1.00 67.94 87 ASN A CA 1
ATOM 698 C C . ASN A 1 87 ? -13.504 -10.511 -17.550 1.00 67.94 87 ASN A C 1
ATOM 700 O O . ASN A 1 87 ? -14.060 -10.257 -18.624 1.00 67.94 87 ASN A O 1
ATOM 704 N N . VAL A 1 88 ? -12.238 -10.203 -17.291 1.00 76.88 88 VAL A N 1
ATOM 705 C CA . VAL A 1 88 ? -11.318 -9.722 -18.319 1.00 76.88 88 VAL A CA 1
ATOM 706 C C . VAL A 1 88 ? -10.937 -10.924 -19.167 1.00 76.88 88 VAL A C 1
ATOM 708 O O . VAL A 1 88 ? -10.548 -11.958 -18.623 1.00 76.88 88 VAL A O 1
ATOM 711 N N . ASN A 1 89 ? -11.080 -10.809 -20.487 1.00 77.62 89 ASN A N 1
ATOM 712 C CA . ASN A 1 89 ? -10.643 -11.867 -21.392 1.00 77.62 89 ASN A CA 1
ATOM 713 C C . ASN A 1 89 ? -9.139 -12.111 -21.219 1.00 77.62 89 ASN A C 1
ATOM 715 O O . ASN A 1 89 ? -8.376 -11.157 -21.052 1.00 77.62 89 ASN A O 1
ATOM 719 N N . GLU A 1 90 ? -8.719 -13.374 -21.323 1.00 85.19 90 GLU A N 1
ATOM 720 C CA . GLU A 1 90 ? -7.302 -13.709 -21.451 1.00 85.19 90 GLU A CA 1
ATOM 721 C C . GLU A 1 90 ? -6.693 -12.920 -22.619 1.00 85.19 90 GLU A C 1
ATOM 723 O O . GLU A 1 90 ? -7.241 -12.882 -23.725 1.00 85.19 90 GLU A O 1
ATOM 728 N N . LEU A 1 91 ? -5.548 -12.287 -22.369 1.00 91.19 91 LEU A N 1
ATOM 729 C CA . LEU A 1 91 ? -4.842 -11.461 -23.351 1.00 91.19 91 LEU A CA 1
ATOM 730 C C . LEU A 1 91 ? -4.028 -12.316 -24.337 1.00 91.19 91 LEU A C 1
ATOM 732 O O . LEU A 1 91 ? -3.582 -11.823 -25.370 1.00 91.19 91 LEU A O 1
ATOM 736 N N . GLY A 1 92 ? -3.834 -13.598 -24.017 1.00 89.00 92 GLY A N 1
ATOM 737 C CA . GLY A 1 92 ? -3.005 -14.545 -24.755 1.00 89.00 92 GLY A CA 1
ATOM 738 C C . GLY A 1 92 ? -1.946 -15.187 -23.860 1.00 89.00 92 GLY A C 1
ATOM 739 O O . GLY A 1 92 ? -1.915 -14.964 -22.653 1.00 89.00 92 GLY A O 1
ATOM 740 N N . LYS A 1 93 ? -1.062 -15.994 -24.457 1.00 88.44 93 LYS A N 1
ATOM 741 C CA . LYS A 1 93 ? 0.042 -16.663 -23.750 1.00 88.44 93 LYS A CA 1
ATOM 742 C C . LYS A 1 93 ? 1.385 -16.155 -24.280 1.00 88.44 93 LYS A C 1
ATOM 744 O O . LYS A 1 93 ? 1.543 -16.106 -25.502 1.00 88.44 93 LYS A O 1
ATOM 749 N N . PRO A 1 94 ? 2.352 -15.799 -23.413 1.00 87.50 94 PRO A N 1
ATOM 750 C CA . PRO A 1 94 ? 3.680 -15.402 -23.868 1.00 87.50 94 PRO A CA 1
ATOM 751 C C . PRO A 1 94 ? 4.442 -16.610 -24.426 1.00 87.50 94 PRO A C 1
ATOM 753 O O . PRO A 1 94 ? 4.132 -17.763 -24.104 1.00 87.50 94 PRO A O 1
ATOM 756 N N . SER A 1 95 ? 5.480 -16.362 -25.228 1.00 83.81 95 SER A N 1
ATOM 757 C CA . SER A 1 95 ? 6.392 -17.442 -25.610 1.00 83.81 95 SER A CA 1
ATOM 758 C C . SER A 1 95 ? 7.179 -17.942 -24.379 1.00 83.81 95 SER A C 1
ATOM 760 O O . SER A 1 95 ? 7.425 -17.168 -23.448 1.00 83.81 95 SER A O 1
ATOM 762 N N . PRO A 1 96 ? 7.620 -19.217 -24.336 1.00 78.88 96 PRO A N 1
ATOM 763 C CA . PRO A 1 96 ? 8.379 -19.733 -23.192 1.00 78.88 96 PRO A CA 1
ATOM 764 C C . PRO A 1 96 ? 9.688 -18.978 -22.903 1.00 78.88 96 PRO A C 1
ATOM 766 O O . PRO A 1 96 ? 10.098 -18.887 -21.745 1.00 78.88 96 PRO A O 1
ATOM 769 N N . GLY A 1 97 ? 10.349 -18.447 -23.940 1.00 77.75 97 GLY A N 1
ATOM 770 C CA . GLY A 1 97 ? 11.563 -17.637 -23.792 1.00 77.75 97 GLY A CA 1
ATOM 771 C C . GLY A 1 97 ? 11.274 -16.300 -23.112 1.00 77.75 97 GLY A C 1
ATOM 772 O O . GLY A 1 97 ? 11.938 -15.957 -22.133 1.00 77.75 97 GLY A O 1
ATOM 773 N N . ASP A 1 98 ? 10.223 -15.615 -23.567 1.00 85.75 98 ASP A N 1
ATOM 774 C CA . ASP A 1 98 ? 9.789 -14.334 -23.000 1.00 85.75 98 ASP A CA 1
ATOM 775 C C . ASP A 1 98 ? 9.310 -14.496 -21.557 1.00 85.75 98 ASP A C 1
ATOM 777 O O . ASP A 1 98 ? 9.571 -13.640 -20.719 1.00 85.75 98 ASP A O 1
ATOM 781 N N . LEU A 1 99 ? 8.650 -15.614 -21.236 1.00 91.94 99 LEU A N 1
ATOM 782 C CA . LEU A 1 99 ? 8.165 -15.888 -19.885 1.00 91.94 99 LEU A CA 1
ATOM 783 C C . LEU A 1 99 ? 9.308 -15.885 -18.862 1.00 91.94 99 LEU A C 1
ATOM 785 O O . LEU A 1 99 ? 9.229 -15.196 -17.846 1.00 91.94 99 LEU A O 1
ATOM 789 N N . LYS A 1 100 ? 10.386 -16.635 -19.128 1.00 92.69 100 LYS A N 1
ATOM 790 C CA . LYS A 1 100 ? 11.523 -16.725 -18.199 1.00 92.69 100 LYS A CA 1
ATOM 791 C C . LYS A 1 100 ? 12.221 -15.376 -18.033 1.00 92.69 100 LYS A C 1
ATOM 793 O O . LYS A 1 100 ? 12.599 -15.028 -16.914 1.00 92.69 100 LYS A O 1
ATOM 798 N N . ASP A 1 101 ? 12.409 -14.650 -19.131 1.00 94.56 101 ASP A N 1
ATOM 799 C CA . ASP A 1 101 ? 13.073 -13.350 -19.106 1.00 94.56 101 ASP A CA 1
ATOM 800 C C . ASP A 1 101 ? 12.236 -12.303 -18.362 1.00 94.56 101 ASP A C 1
ATOM 802 O O . ASP A 1 101 ? 12.746 -11.657 -17.451 1.00 94.56 101 ASP A O 1
ATOM 806 N N . LYS A 1 102 ? 10.925 -12.228 -18.627 1.00 94.75 102 LYS A N 1
ATOM 807 C CA . LYS A 1 102 ? 10.010 -11.297 -17.949 1.00 94.75 102 LYS A CA 1
ATOM 808 C C . LYS A 1 102 ? 9.863 -11.575 -16.454 1.00 94.75 102 LYS A C 1
ATOM 810 O O . LYS A 1 102 ? 9.912 -10.634 -15.668 1.00 94.75 102 LYS A O 1
ATOM 815 N N . VAL A 1 103 ? 9.759 -12.841 -16.031 1.00 95.00 103 VAL A N 1
ATOM 816 C CA . VAL A 1 103 ? 9.745 -13.186 -14.592 1.00 95.00 103 VAL A CA 1
ATOM 817 C C . VAL A 1 103 ? 11.057 -12.769 -13.925 1.00 95.00 103 VAL A C 1
ATOM 819 O O . VAL A 1 103 ? 11.050 -12.182 -12.842 1.00 95.00 103 VAL A O 1
ATOM 822 N N . ARG A 1 104 ? 12.200 -13.032 -14.576 1.00 95.00 104 ARG A N 1
ATOM 823 C CA . ARG A 1 104 ? 13.508 -12.606 -14.063 1.00 95.00 104 ARG A CA 1
ATOM 824 C C . ARG A 1 104 ? 13.607 -11.082 -13.985 1.00 95.00 104 ARG A C 1
ATOM 826 O O . ARG A 1 104 ? 14.100 -10.573 -12.982 1.00 95.00 104 ARG A O 1
ATOM 833 N N . GLY A 1 105 ? 13.157 -10.379 -15.020 1.00 95.25 105 GLY A N 1
ATOM 834 C CA . GLY A 1 105 ? 13.127 -8.921 -15.089 1.00 95.25 105 GLY A CA 1
ATOM 835 C C . GLY A 1 105 ? 12.274 -8.315 -13.980 1.00 95.25 105 GLY A C 1
ATOM 836 O O . GLY A 1 105 ? 12.751 -7.423 -13.289 1.00 95.25 105 GLY A O 1
ATOM 837 N N . GLY A 1 106 ? 11.077 -8.857 -13.735 1.00 94.81 106 GLY A N 1
ATOM 838 C CA . GLY A 1 106 ? 10.213 -8.443 -12.627 1.00 94.81 106 GLY A CA 1
ATOM 839 C C . GLY A 1 106 ? 10.892 -8.600 -11.265 1.00 94.81 106 GLY A C 1
ATOM 840 O O . GLY A 1 106 ? 10.977 -7.640 -10.503 1.00 94.81 106 GLY A O 1
ATOM 841 N N . LEU A 1 107 ? 11.482 -9.770 -10.991 1.00 94.75 107 LEU A N 1
ATOM 842 C CA . LEU 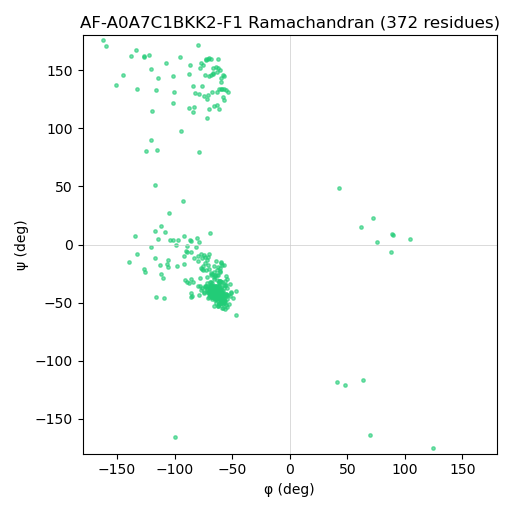A 1 107 ? 12.166 -10.021 -9.718 1.00 94.75 107 LEU A CA 1
ATOM 843 C C . LEU A 1 107 ? 13.396 -9.121 -9.512 1.00 94.75 107 LEU A C 1
ATOM 845 O O . LEU A 1 107 ? 13.601 -8.584 -8.426 1.00 94.75 107 LEU A O 1
ATOM 849 N N . VAL A 1 108 ? 14.235 -8.951 -10.538 1.00 94.75 108 VAL A N 1
ATOM 850 C CA . VAL A 1 108 ? 15.417 -8.077 -10.442 1.00 94.75 108 VAL A CA 1
ATOM 851 C C . VAL A 1 108 ? 15.003 -6.609 -10.351 1.00 94.75 108 VAL A C 1
ATOM 853 O O . VAL A 1 108 ? 15.603 -5.863 -9.579 1.00 94.75 108 VAL A O 1
ATOM 856 N N . GLY A 1 109 ? 13.968 -6.204 -11.088 1.00 95.12 109 GLY A N 1
ATOM 857 C CA . GLY A 1 109 ? 13.426 -4.850 -11.051 1.00 95.12 109 GLY A CA 1
ATOM 858 C C . GLY A 1 109 ? 12.855 -4.498 -9.681 1.00 95.12 109 GLY A C 1
ATOM 859 O O . GLY A 1 109 ? 13.162 -3.436 -9.149 1.00 95.12 109 GLY A O 1
ATOM 860 N N . ARG A 1 110 ? 12.141 -5.438 -9.053 1.00 94.88 110 ARG A N 1
ATOM 861 C CA . ARG A 1 110 ? 11.707 -5.342 -7.656 1.00 94.88 110 ARG A CA 1
ATOM 862 C C . ARG A 1 110 ? 12.884 -5.103 -6.710 1.00 94.88 110 ARG A C 1
ATOM 864 O O . ARG A 1 110 ? 12.861 -4.151 -5.936 1.00 94.88 110 ARG A O 1
ATOM 871 N N . CYS A 1 111 ? 13.932 -5.925 -6.794 1.00 95.38 111 CYS A N 1
ATOM 872 C CA . CYS A 1 111 ? 15.132 -5.737 -5.978 1.00 95.38 111 CYS A CA 1
ATOM 873 C C . CYS A 1 111 ? 15.759 -4.351 -6.194 1.00 95.38 111 CYS A C 1
ATOM 875 O O . CYS A 1 111 ? 16.127 -3.696 -5.223 1.00 95.38 111 CYS A O 1
ATOM 877 N N . ALA A 1 112 ? 15.867 -3.898 -7.448 1.00 95.00 112 ALA A N 1
ATOM 878 C CA . ALA A 1 112 ? 16.408 -2.581 -7.772 1.00 95.00 112 ALA A CA 1
ATOM 879 C C . ALA A 1 112 ? 15.563 -1.452 -7.160 1.00 95.00 112 ALA A C 1
ATOM 881 O O . ALA A 1 112 ? 16.130 -0.563 -6.528 1.00 95.00 112 ALA A O 1
ATOM 882 N N . GLY A 1 113 ? 14.232 -1.533 -7.268 1.00 94.81 113 GLY A N 1
ATOM 883 C CA . GLY A 1 113 ? 13.301 -0.583 -6.657 1.00 94.81 113 GLY A CA 1
ATOM 884 C C . GLY A 1 113 ? 13.450 -0.506 -5.136 1.00 94.81 113 GLY A C 1
ATOM 885 O O . GLY A 1 113 ? 13.616 0.585 -4.599 1.00 94.81 113 GLY A O 1
ATOM 886 N N . CYS A 1 114 ? 13.505 -1.646 -4.434 1.00 95.19 114 CYS A N 1
ATOM 887 C CA . CYS A 1 114 ? 13.732 -1.660 -2.982 1.00 95.19 114 CYS A CA 1
ATOM 888 C C . CYS A 1 114 ? 15.091 -1.043 -2.600 1.00 95.19 114 CYS A C 1
ATOM 890 O O . CYS A 1 114 ? 15.188 -0.297 -1.627 1.00 95.19 114 CYS A O 1
ATOM 892 N N . ILE A 1 115 ? 16.155 -1.325 -3.363 1.00 95.81 115 ILE A N 1
ATOM 893 C CA . ILE A 1 115 ? 17.494 -0.773 -3.099 1.00 95.81 115 ILE A CA 1
ATOM 894 C C . ILE A 1 115 ? 17.524 0.746 -3.320 1.00 95.81 115 ILE A C 1
ATOM 896 O O . ILE A 1 115 ? 18.144 1.452 -2.526 1.00 95.81 115 ILE A O 1
ATOM 900 N N . LEU A 1 116 ? 16.874 1.244 -4.376 1.00 95.19 116 LEU A N 1
ATOM 901 C CA . LEU A 1 116 ? 16.801 2.675 -4.692 1.00 95.19 116 LEU A CA 1
ATOM 902 C C . LEU A 1 116 ? 15.896 3.439 -3.721 1.00 95.19 116 LEU A C 1
ATOM 904 O O . LEU A 1 116 ? 16.238 4.550 -3.325 1.00 95.19 116 LEU A O 1
ATOM 908 N N . GLY A 1 117 ? 14.775 2.837 -3.316 1.00 94.44 117 GLY A N 1
ATOM 909 C CA . GLY A 1 117 ? 13.791 3.454 -2.430 1.00 94.44 117 GLY A CA 1
ATOM 910 C C . GLY A 1 117 ? 14.249 3.543 -0.975 1.00 94.44 117 GLY A C 1
ATOM 911 O O . GLY A 1 117 ? 13.998 4.549 -0.317 1.00 94.44 117 GLY A O 1
ATOM 912 N N . LYS A 1 118 ? 14.975 2.538 -0.471 1.00 94.62 118 LYS A N 1
ATOM 913 C CA . LYS A 1 118 ? 15.345 2.446 0.952 1.00 94.62 118 LYS A CA 1
ATOM 914 C C . LYS A 1 118 ? 16.083 3.677 1.508 1.00 94.62 118 LYS A C 1
ATOM 916 O O . LYS A 1 118 ? 15.712 4.135 2.584 1.00 94.62 118 LYS A O 1
ATOM 921 N N . PRO A 1 119 ? 17.081 4.270 0.824 1.00 95.56 119 PRO A N 1
ATOM 922 C CA . PRO A 1 119 ? 17.756 5.469 1.329 1.00 95.56 119 PRO A CA 1
ATOM 923 C C . PRO A 1 119 ? 16.940 6.764 1.243 1.00 95.56 119 PRO A C 1
ATOM 925 O O . PRO A 1 119 ? 17.387 7.789 1.746 1.00 95.56 119 PRO A O 1
ATOM 928 N N . VAL A 1 120 ? 15.803 6.761 0.545 1.00 94.62 120 VAL A N 1
ATOM 929 C CA . VAL A 1 120 ? 14.924 7.935 0.400 1.00 94.62 120 VAL A CA 1
ATOM 930 C C . VAL A 1 120 ? 13.562 7.718 1.064 1.00 94.62 120 VAL A C 1
ATOM 932 O O . VAL A 1 120 ? 12.688 8.583 0.996 1.00 94.62 120 VAL A O 1
ATOM 935 N N . GLU A 1 121 ? 13.380 6.587 1.742 1.00 91.56 121 GLU A N 1
ATOM 936 C CA . GLU A 1 121 ? 12.158 6.245 2.455 1.00 91.56 121 GLU A CA 1
ATOM 937 C C . GLU A 1 121 ? 11.903 7.251 3.587 1.00 91.56 121 GLU A C 1
ATOM 939 O O . GLU A 1 121 ? 12.790 7.567 4.381 1.00 91.56 121 GLU A O 1
ATOM 944 N N . VAL A 1 122 ? 10.676 7.776 3.670 1.00 86.25 122 VAL A N 1
ATOM 945 C CA . VAL A 1 122 ? 10.281 8.799 4.661 1.00 86.25 122 VAL A CA 1
ATOM 946 C C . VAL A 1 122 ? 11.075 10.121 4.530 1.00 86.25 122 VAL A C 1
ATOM 948 O O . VAL A 1 122 ? 11.025 10.979 5.413 1.00 86.25 122 VAL A O 1
ATOM 951 N N . VAL A 1 123 ? 11.770 10.345 3.408 1.00 91.25 123 VAL A N 1
ATOM 952 C CA . VAL A 1 123 ? 12.441 11.615 3.089 1.00 91.25 123 VAL A CA 1
ATOM 953 C C . VAL A 1 123 ? 11.581 12.410 2.106 1.00 91.25 123 VAL A C 1
ATOM 955 O O . VAL A 1 123 ? 11.125 11.885 1.094 1.00 91.25 123 VAL A O 1
ATOM 958 N N . SER A 1 124 ? 11.346 13.699 2.375 1.00 89.19 124 SER A N 1
ATOM 959 C CA . SER A 1 124 ? 10.585 14.536 1.440 1.00 89.19 124 SER A CA 1
ATOM 960 C C . SER A 1 124 ? 11.343 14.739 0.126 1.00 89.19 124 SER A C 1
ATOM 962 O O . SER A 1 124 ? 12.569 14.867 0.123 1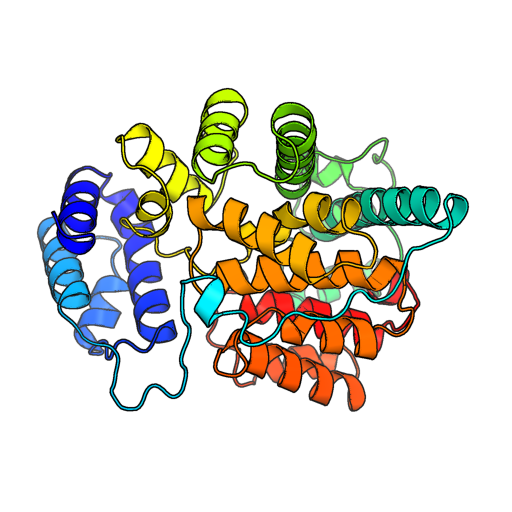.00 89.19 124 SER A O 1
ATOM 964 N N . LEU A 1 125 ? 10.613 14.848 -0.987 1.00 89.69 125 LEU A N 1
ATOM 965 C CA . LEU A 1 125 ? 11.202 15.074 -2.310 1.00 89.69 125 LEU A CA 1
ATOM 966 C C . LEU A 1 125 ? 12.126 16.306 -2.332 1.00 89.69 125 LEU A C 1
ATOM 968 O O . LEU A 1 125 ? 13.259 16.221 -2.803 1.00 89.69 125 LEU A O 1
ATOM 972 N N . ASP A 1 126 ? 11.709 17.418 -1.718 1.00 91.12 126 ASP A N 1
ATOM 973 C CA . ASP A 1 126 ? 12.539 18.624 -1.579 1.00 91.12 126 ASP A CA 1
ATOM 974 C C . ASP A 1 126 ? 13.856 18.351 -0.846 1.00 91.12 126 ASP A C 1
ATOM 976 O O . ASP A 1 126 ? 14.918 18.869 -1.215 1.00 91.12 126 ASP A O 1
ATOM 980 N N . LYS A 1 127 ? 13.814 17.521 0.203 1.00 94.38 127 LYS A N 1
ATOM 981 C CA . LYS A 1 127 ? 15.006 17.143 0.961 1.00 94.38 127 LYS A CA 1
ATOM 982 C C . LYS A 1 127 ? 15.913 16.230 0.140 1.00 94.38 127 LYS A C 1
ATOM 984 O O . LYS A 1 127 ? 17.126 16.447 0.162 1.00 94.38 127 LYS A O 1
ATOM 989 N N . VAL A 1 128 ? 15.355 15.278 -0.611 1.00 95.50 128 VAL A N 1
ATOM 990 C CA . VAL A 1 128 ? 16.111 14.434 -1.551 1.00 95.50 128 VAL A CA 1
ATOM 991 C C . VAL A 1 128 ? 16.827 15.314 -2.578 1.00 95.50 128 VAL A C 1
ATOM 993 O O . VAL A 1 128 ? 18.054 15.278 -2.669 1.00 95.50 128 VAL A O 1
ATOM 996 N N . ILE A 1 129 ? 16.100 16.184 -3.283 1.00 95.38 129 ILE A N 1
ATOM 997 C CA . ILE A 1 129 ? 16.657 17.045 -4.338 1.00 95.38 129 ILE A CA 1
ATOM 998 C C . ILE A 1 129 ? 17.725 17.989 -3.777 1.00 95.38 129 ILE A C 1
ATOM 1000 O O . ILE A 1 129 ? 18.832 18.062 -4.316 1.00 95.38 129 ILE A O 1
ATOM 1004 N N . SER A 1 130 ? 17.424 18.707 -2.690 1.00 97.31 130 SER A N 1
ATOM 1005 C CA . SER A 1 130 ? 18.361 19.674 -2.095 1.00 97.31 130 SER A CA 1
ATOM 1006 C C . SER A 1 130 ? 19.629 19.022 -1.538 1.00 97.31 130 SER A C 1
ATOM 1008 O O . SER A 1 130 ? 20.676 19.669 -1.507 1.00 97.31 130 SER A O 1
ATOM 1010 N N . THR A 1 131 ? 19.562 17.747 -1.145 1.00 97.81 131 THR A N 1
ATOM 1011 C CA . THR A 1 131 ? 20.711 16.987 -0.633 1.00 97.81 131 THR A CA 1
ATOM 1012 C C . THR A 1 131 ? 21.539 16.372 -1.761 1.00 97.81 131 THR A C 1
ATOM 1014 O O . THR A 1 131 ? 22.765 16.460 -1.737 1.00 97.81 131 THR A O 1
ATOM 1017 N N . LEU A 1 132 ? 20.895 15.772 -2.764 1.00 97.94 132 LEU A N 1
ATOM 1018 C CA . LEU A 1 132 ? 21.575 15.007 -3.812 1.00 97.94 132 LEU A CA 1
ATOM 1019 C C . LEU A 1 132 ? 22.110 15.878 -4.956 1.00 97.94 132 LEU A C 1
ATOM 1021 O O . LEU A 1 132 ? 23.174 15.587 -5.508 1.00 97.94 132 LEU A O 1
ATOM 1025 N N . LYS A 1 133 ? 21.433 16.983 -5.292 1.00 97.94 133 LYS A N 1
ATOM 1026 C CA . LYS A 1 133 ? 21.837 17.862 -6.403 1.00 97.94 133 LYS A CA 1
ATOM 1027 C C . LYS A 1 133 ? 23.237 18.475 -6.223 1.00 97.94 133 LYS A C 1
ATOM 1029 O O . LYS A 1 133 ? 24.018 18.399 -7.171 1.00 97.94 133 LYS A O 1
ATOM 1034 N N . PRO A 1 134 ? 23.633 19.011 -5.048 1.00 98.06 134 PRO A N 1
ATOM 1035 C CA . PRO A 1 134 ? 25.000 19.503 -4.830 1.00 98.06 134 PRO A CA 1
ATOM 1036 C C . PRO A 1 134 ? 26.074 18.407 -4.869 1.00 98.06 134 PRO A C 1
ATOM 1038 O O . PRO A 1 134 ? 27.255 18.712 -5.024 1.00 98.06 134 PRO A O 1
ATOM 1041 N N . LEU A 1 135 ? 25.681 17.139 -4.706 1.00 97.62 135 LEU A N 1
ATOM 1042 C CA . LEU A 1 135 ? 26.576 15.983 -4.768 1.00 97.62 135 LEU A CA 1
ATOM 1043 C C . LEU A 1 135 ? 26.727 15.421 -6.189 1.00 97.62 135 LEU A C 1
ATOM 1045 O O . LEU A 1 135 ? 27.558 14.540 -6.390 1.00 97.62 135 LEU A O 1
ATOM 1049 N N . GLY A 1 136 ? 25.957 15.928 -7.160 1.00 97.25 136 GLY A N 1
ATOM 1050 C CA . GLY A 1 136 ? 25.905 15.377 -8.515 1.00 97.25 136 GLY A CA 1
ATOM 1051 C C . GLY A 1 136 ? 25.170 14.035 -8.600 1.00 97.25 136 GLY A C 1
ATOM 1052 O O . GLY A 1 136 ? 25.420 13.272 -9.522 1.00 97.25 136 GLY A O 1
ATOM 1053 N N . GLU A 1 137 ? 24.291 13.744 -7.637 1.00 96.88 137 GLU A N 1
ATOM 1054 C CA . GLU A 1 137 ? 23.546 12.475 -7.513 1.00 96.88 137 GLU A CA 1
ATOM 1055 C C . GLU A 1 137 ? 22.051 12.659 -7.844 1.00 96.88 137 GLU A C 1
ATOM 1057 O O . GLU A 1 137 ? 21.231 11.791 -7.559 1.00 96.88 137 GLU A O 1
ATOM 1062 N N . TYR A 1 138 ? 21.682 13.821 -8.401 1.00 95.50 138 TYR A N 1
ATOM 1063 C CA . TYR A 1 138 ? 20.336 14.122 -8.888 1.00 95.50 138 TYR A CA 1
ATOM 1064 C C . TYR A 1 138 ? 20.392 14.746 -10.299 1.00 95.50 138 TYR A C 1
ATOM 1066 O O . TYR A 1 138 ? 21.158 15.701 -10.482 1.00 95.50 138 TYR A O 1
ATOM 1074 N N . PRO A 1 139 ? 19.563 14.301 -11.268 1.00 93.06 139 PRO A N 1
ATOM 1075 C CA . PRO A 1 139 ? 18.571 13.222 -11.149 1.00 93.06 139 PRO A CA 1
ATOM 1076 C C . PRO A 1 139 ? 19.224 11.867 -10.841 1.00 93.06 139 PRO A C 1
ATOM 1078 O O . PRO A 1 139 ? 20.376 11.636 -11.206 1.00 93.06 139 PRO A O 1
ATOM 1081 N N . ILE A 1 140 ? 18.511 11.014 -10.101 1.00 93.06 140 ILE A N 1
ATOM 1082 C CA . ILE A 1 140 ? 19.012 9.690 -9.719 1.00 93.06 140 ILE A CA 1
ATOM 1083 C C . ILE A 1 140 ? 19.053 8.838 -10.987 1.00 93.06 140 ILE A C 1
ATOM 1085 O O . ILE A 1 140 ? 18.022 8.596 -11.598 1.00 93.06 140 ILE A O 1
ATOM 1089 N N . SER A 1 141 ? 20.244 8.407 -11.397 1.00 91.31 141 SER A N 1
ATOM 1090 C CA . SER A 1 141 ? 20.439 7.590 -12.606 1.00 91.31 141 SER A CA 1
ATOM 1091 C C . SER A 1 141 ? 21.090 6.233 -12.319 1.00 91.31 141 SER A C 1
ATOM 1093 O O . SER A 1 141 ? 21.361 5.459 -13.235 1.00 91.31 141 SER A O 1
ATOM 1095 N N . TYR A 1 142 ? 21.434 5.973 -11.057 1.00 93.56 142 TYR A N 1
ATOM 1096 C CA . TYR A 1 142 ? 22.060 4.742 -10.582 1.00 93.56 142 TYR A CA 1
ATOM 1097 C C . TYR A 1 142 ? 21.902 4.627 -9.059 1.00 93.56 142 TYR A C 1
ATOM 1099 O O . TYR A 1 142 ? 21.429 5.559 -8.410 1.00 93.56 142 TYR A O 1
ATOM 1107 N N . PHE A 1 143 ? 22.349 3.516 -8.467 1.00 95.56 143 PHE A N 1
ATOM 1108 C CA . PHE A 1 143 ? 22.396 3.378 -7.010 1.00 95.56 143 PHE A CA 1
ATOM 1109 C C . PHE A 1 143 ? 23.242 4.495 -6.367 1.00 95.56 143 PHE A C 1
ATOM 1111 O O . PHE A 1 143 ? 24.361 4.799 -6.808 1.00 95.56 143 PHE A O 1
ATOM 1118 N N . LEU A 1 144 ? 22.700 5.096 -5.305 1.00 97.12 144 LEU A N 1
ATOM 1119 C CA . LEU A 1 144 ? 23.315 6.217 -4.593 1.00 97.12 144 LEU A CA 1
ATOM 1120 C C . LEU A 1 144 ? 24.687 5.840 -4.009 1.00 97.12 144 LEU A C 1
ATOM 1122 O O . LEU A 1 144 ? 24.937 4.684 -3.656 1.00 97.12 144 LEU A O 1
ATOM 1126 N N . SER A 1 145 ? 25.593 6.815 -3.893 1.00 97.62 145 SER A N 1
ATOM 1127 C CA . SER A 1 145 ? 26.866 6.599 -3.191 1.00 97.62 145 SER A CA 1
ATOM 1128 C C . SER A 1 145 ? 26.655 6.474 -1.701 1.00 97.62 145 SER A C 1
ATOM 1130 O O . SER A 1 145 ? 25.726 7.041 -1.129 1.00 97.62 145 SER A O 1
ATOM 1132 N N . LEU A 1 146 ? 27.636 5.874 -1.038 1.00 97.69 146 LEU A N 1
ATOM 1133 C CA . LEU A 1 146 ? 27.756 5.907 0.410 1.00 97.69 146 LEU A CA 1
ATOM 1134 C C . LEU A 1 146 ? 27.753 7.353 0.936 1.00 97.69 146 LEU A C 1
ATOM 1136 O O . LEU A 1 146 ? 27.145 7.644 1.962 1.00 97.69 146 LEU A O 1
ATOM 1140 N N . ARG A 1 147 ? 28.386 8.279 0.199 1.00 97.62 147 ARG A N 1
ATOM 1141 C CA . ARG A 1 147 ? 28.384 9.715 0.514 1.00 97.62 147 ARG A CA 1
ATOM 1142 C C . ARG A 1 147 ? 26.980 10.317 0.432 1.00 97.62 147 ARG A C 1
ATOM 1144 O O . ARG A 1 147 ? 26.612 11.080 1.319 1.00 97.62 147 ARG A O 1
ATOM 1151 N N . ALA A 1 148 ? 26.223 10.000 -0.616 1.00 97.75 148 ALA A N 1
ATOM 1152 C CA . ALA A 1 148 ? 24.853 10.471 -0.800 1.00 97.75 148 ALA A CA 1
ATOM 1153 C C . ALA A 1 148 ? 23.912 9.931 0.283 1.00 97.75 148 ALA A C 1
ATOM 1155 O O . ALA A 1 148 ? 23.207 10.709 0.920 1.00 97.75 148 ALA A O 1
ATOM 1156 N N . ILE A 1 149 ? 23.972 8.624 0.550 1.00 97.62 149 ILE A N 1
ATOM 1157 C CA . ILE A 1 149 ? 23.188 7.969 1.604 1.00 97.62 149 ILE A CA 1
ATOM 1158 C C . ILE A 1 149 ? 23.514 8.575 2.980 1.00 97.62 149 ILE A C 1
ATOM 1160 O O . ILE A 1 149 ? 22.609 8.920 3.738 1.00 97.62 149 ILE A O 1
ATOM 1164 N N . GLY A 1 150 ? 24.797 8.803 3.281 1.00 97.06 150 GLY A N 1
ATOM 1165 C CA . GLY A 1 150 ? 25.207 9.481 4.513 1.00 97.06 150 GLY A CA 1
ATOM 1166 C C . GLY A 1 150 ? 24.726 10.935 4.597 1.00 97.06 150 GLY A C 1
ATOM 1167 O O . GLY A 1 150 ? 24.337 11.396 5.668 1.00 97.06 150 GLY A O 1
ATOM 1168 N N . ALA A 1 151 ? 24.689 11.662 3.475 1.00 97.12 151 ALA A N 1
ATOM 1169 C CA . ALA A 1 151 ? 24.174 13.033 3.425 1.00 97.12 151 ALA A CA 1
ATOM 1170 C C . ALA A 1 151 ? 22.652 13.116 3.646 1.00 97.12 151 ALA A C 1
ATOM 1172 O O . ALA A 1 151 ? 22.164 14.135 4.139 1.00 97.12 151 ALA A O 1
ATOM 1173 N N . LEU A 1 152 ? 21.916 12.045 3.326 1.00 96.44 152 LEU A N 1
ATOM 1174 C CA . LEU A 1 152 ? 20.495 11.888 3.655 1.00 96.44 152 LEU A CA 1
ATOM 1175 C C . LEU A 1 152 ? 20.262 11.566 5.145 1.00 96.44 152 LEU A C 1
ATOM 1177 O O . LEU A 1 152 ? 19.135 11.674 5.618 1.00 96.44 152 LEU A O 1
ATOM 1181 N N . GLY A 1 153 ? 21.327 11.283 5.905 1.00 95.12 153 GLY A N 1
ATOM 1182 C CA . GLY A 1 153 ? 21.292 11.106 7.360 1.00 95.12 153 GLY A CA 1
ATOM 1183 C C . GLY A 1 153 ? 21.394 9.656 7.832 1.00 95.12 153 GLY A C 1
ATOM 1184 O O . GLY A 1 153 ? 21.305 9.409 9.033 1.00 95.12 153 GLY A O 1
ATOM 1185 N N . HIS A 1 154 ? 21.606 8.708 6.920 1.00 95.75 154 HIS A N 1
ATOM 1186 C CA . HIS A 1 154 ? 21.679 7.287 7.251 1.00 95.75 154 HIS A CA 1
ATOM 1187 C C . HIS A 1 154 ? 23.075 6.879 7.725 1.00 95.75 154 HIS A C 1
ATOM 1189 O O . HIS A 1 154 ? 24.094 7.251 7.136 1.00 95.75 154 HIS A O 1
ATOM 1195 N N . THR A 1 155 ? 23.122 6.073 8.785 1.00 93.50 155 THR A N 1
ATOM 1196 C CA . THR A 1 155 ? 24.370 5.531 9.368 1.00 93.50 155 THR A CA 1
ATOM 1197 C C . THR A 1 155 ? 24.301 4.027 9.639 1.00 93.50 155 THR A C 1
ATOM 1199 O O . THR A 1 155 ? 25.301 3.389 9.960 1.00 93.50 155 THR A O 1
ATOM 1202 N N . GLU A 1 156 ? 23.121 3.447 9.493 1.00 93.19 156 GLU A N 1
ATOM 1203 C CA . GLU A 1 156 ? 22.799 2.061 9.758 1.00 93.19 156 GLU A CA 1
ATOM 1204 C C . GLU A 1 156 ? 23.186 1.157 8.582 1.00 93.19 156 GLU A C 1
ATOM 1206 O O . GLU A 1 156 ? 22.818 1.391 7.431 1.00 93.19 156 GLU A O 1
ATOM 1211 N N . GLU A 1 157 ? 23.906 0.073 8.882 1.00 90.88 157 GLU A N 1
ATOM 1212 C CA . GLU A 1 157 ? 24.444 -0.849 7.872 1.00 90.88 157 GLU A CA 1
ATOM 1213 C C . GLU A 1 157 ? 23.421 -1.351 6.837 1.00 90.88 157 GLU A C 1
ATOM 1215 O O . GLU A 1 157 ? 23.780 -1.381 5.662 1.00 90.88 157 GLU A O 1
ATOM 1220 N N . PRO A 1 158 ? 22.158 -1.696 7.179 1.00 90.81 158 PRO A N 1
ATOM 1221 C CA . PRO A 1 158 ? 21.188 -2.115 6.169 1.00 90.81 158 PRO A CA 1
ATOM 1222 C C . PRO A 1 158 ? 20.991 -1.090 5.047 1.00 90.81 158 PRO A C 1
ATOM 1224 O O . PRO A 1 158 ? 20.977 -1.482 3.887 1.00 90.81 158 PRO A O 1
ATOM 1227 N N . ILE A 1 159 ? 20.895 0.203 5.369 1.00 94.69 159 ILE A N 1
ATOM 1228 C CA . ILE A 1 159 ? 20.700 1.256 4.361 1.00 94.69 159 ILE A CA 1
ATOM 1229 C C . ILE A 1 159 ? 22.027 1.607 3.684 1.00 94.69 159 ILE A C 1
ATOM 1231 O O . ILE A 1 159 ? 22.070 1.802 2.472 1.00 94.69 159 ILE A O 1
ATOM 1235 N N . LEU A 1 160 ? 23.145 1.589 4.419 1.00 95.56 160 LEU A N 1
ATOM 1236 C CA . LEU A 1 160 ? 24.469 1.771 3.812 1.00 95.56 160 LEU A CA 1
ATOM 1237 C C . LEU A 1 160 ? 24.797 0.676 2.781 1.00 95.56 160 LEU A C 1
ATOM 1239 O O . LEU A 1 160 ? 25.484 0.955 1.804 1.00 95.56 160 LEU A O 1
ATOM 1243 N N . ASN A 1 161 ? 24.294 -0.548 2.956 1.00 96.00 161 ASN A N 1
ATOM 1244 C CA . ASN A 1 161 ? 24.482 -1.651 2.007 1.00 96.00 161 ASN A CA 1
ATOM 1245 C C . ASN A 1 161 ? 23.705 -1.482 0.691 1.00 96.00 161 ASN A C 1
ATOM 1247 O O . ASN A 1 161 ? 23.976 -2.213 -0.260 1.00 96.00 161 ASN A O 1
ATOM 1251 N N . CYS A 1 162 ? 22.790 -0.511 0.606 1.00 96.00 162 CYS A N 1
ATOM 1252 C CA . CYS A 1 162 ? 22.164 -0.105 -0.654 1.00 96.00 162 CYS A CA 1
ATOM 1253 C C . CYS A 1 162 ? 23.097 0.746 -1.530 1.00 96.00 162 CYS A C 1
ATOM 1255 O O . CYS A 1 162 ? 22.784 0.994 -2.694 1.00 96.00 162 CYS A O 1
ATOM 1257 N N . SER A 1 163 ? 24.230 1.216 -0.994 1.00 96.88 163 SER A N 1
ATOM 1258 C CA . SER A 1 163 ? 25.147 2.067 -1.746 1.00 96.88 163 SER A CA 1
ATOM 1259 C C . SER A 1 163 ? 25.863 1.292 -2.844 1.00 96.88 163 SER A C 1
ATOM 1261 O O . SER A 1 163 ? 26.249 0.140 -2.648 1.00 96.88 163 SER A O 1
ATOM 1263 N N . ARG A 1 164 ? 26.132 1.935 -3.984 1.00 96.31 164 ARG A N 1
ATOM 1264 C CA . ARG A 1 164 ? 26.864 1.298 -5.098 1.00 96.31 164 ARG A CA 1
ATOM 1265 C C . ARG A 1 164 ? 28.234 0.729 -4.704 1.00 96.31 164 ARG A C 1
ATOM 1267 O O . ARG A 1 164 ? 28.706 -0.202 -5.343 1.00 96.31 164 ARG A O 1
ATOM 1274 N N . GLU A 1 165 ? 28.880 1.286 -3.679 1.00 96.94 165 GLU A N 1
ATOM 1275 C CA . GLU A 1 165 ? 30.178 0.831 -3.169 1.00 96.94 165 GLU A CA 1
ATOM 1276 C C . GLU A 1 165 ? 30.081 -0.426 -2.294 1.00 96.94 165 GLU A C 1
ATOM 1278 O O . GLU A 1 165 ? 31.047 -1.185 -2.222 1.00 96.94 165 GLU A O 1
ATOM 1283 N N . LYS A 1 166 ? 28.950 -0.636 -1.607 1.00 96.19 166 LYS A N 1
ATOM 1284 C CA . LYS A 1 166 ? 28.735 -1.771 -0.693 1.00 96.19 166 LYS A CA 1
ATOM 1285 C C . LYS A 1 166 ? 27.813 -2.853 -1.265 1.00 96.19 166 LYS A C 1
ATOM 1287 O O . LYS A 1 166 ? 27.831 -3.987 -0.780 1.00 96.19 166 LYS A O 1
ATOM 1292 N N . LEU A 1 167 ? 27.013 -2.520 -2.276 1.00 94.25 167 LEU A N 1
ATOM 1293 C CA . LEU A 1 167 ? 26.006 -3.405 -2.844 1.00 94.25 167 LEU A CA 1
ATOM 1294 C C . LEU A 1 167 ? 26.656 -4.670 -3.420 1.00 94.25 167 LEU A C 1
ATOM 1296 O O . LEU A 1 167 ? 27.429 -4.625 -4.373 1.00 94.25 167 LEU A O 1
ATOM 1300 N N . SER A 1 168 ? 26.304 -5.814 -2.840 1.00 91.56 168 SER A N 1
ATOM 1301 C CA . SER A 1 168 ? 26.787 -7.142 -3.253 1.00 91.56 168 SER A CA 1
ATOM 1302 C C . SER A 1 168 ? 25.653 -8.129 -3.539 1.00 91.56 168 SER A C 1
ATOM 1304 O O . SER A 1 168 ? 25.844 -9.117 -4.243 1.00 91.56 168 SER A O 1
ATOM 1306 N N . SER A 1 169 ? 24.467 -7.867 -2.995 1.00 91.69 169 SER A N 1
ATOM 1307 C CA . SER A 1 169 ? 23.250 -8.662 -3.154 1.00 91.69 169 SER A CA 1
ATOM 1308 C C . SER A 1 169 ? 22.030 -7.797 -2.831 1.00 91.69 169 SER A C 1
ATOM 1310 O O . SER A 1 169 ? 22.182 -6.676 -2.343 1.00 91.69 169 SER A O 1
ATOM 1312 N N . ALA A 1 170 ? 20.825 -8.303 -3.108 1.00 90.12 170 ALA A N 1
ATOM 1313 C CA . ALA A 1 170 ? 19.602 -7.629 -2.688 1.00 90.12 170 ALA A CA 1
ATOM 1314 C C . ALA A 1 170 ? 19.592 -7.447 -1.162 1.00 90.12 170 ALA A C 1
ATOM 1316 O O . ALA A 1 170 ? 19.783 -8.404 -0.409 1.00 90.12 170 ALA A O 1
ATOM 1317 N N . VAL A 1 171 ? 19.384 -6.211 -0.713 1.00 92.38 171 VAL A N 1
ATOM 1318 C CA . VAL A 1 171 ? 19.278 -5.890 0.712 1.00 92.38 171 VAL A CA 1
ATOM 1319 C C . VAL A 1 171 ? 17.906 -6.333 1.208 1.00 92.38 171 VAL A C 1
ATOM 1321 O O . VAL A 1 171 ? 16.904 -6.087 0.541 1.00 92.38 171 VAL A O 1
ATOM 1324 N N . ARG A 1 172 ? 17.849 -6.974 2.384 1.00 90.81 172 ARG A N 1
ATOM 1325 C CA . ARG A 1 172 ? 16.580 -7.423 2.972 1.00 90.81 172 ARG A CA 1
ATOM 1326 C C . ARG A 1 172 ? 15.602 -6.255 3.100 1.00 90.81 172 ARG A C 1
ATOM 1328 O O . ARG A 1 172 ? 15.934 -5.203 3.656 1.00 90.81 172 ARG A O 1
ATOM 1335 N N . ASP A 1 173 ? 14.377 -6.508 2.674 1.00 92.31 173 ASP A N 1
ATOM 1336 C CA . ASP A 1 173 ? 13.239 -5.603 2.716 1.00 92.31 173 ASP A CA 1
ATOM 1337 C C . ASP A 1 173 ? 11.972 -6.421 2.993 1.00 92.31 173 ASP A C 1
ATOM 1339 O O . ASP A 1 173 ? 11.923 -7.583 2.586 1.00 92.31 173 ASP A O 1
ATOM 1343 N N . ASP A 1 174 ? 10.986 -5.887 3.716 1.00 92.75 174 ASP A N 1
ATOM 1344 C CA . ASP A 1 174 ? 9.744 -6.634 3.942 1.00 92.75 174 ASP A CA 1
ATOM 1345 C C . ASP A 1 174 ? 8.957 -6.854 2.645 1.00 92.75 174 ASP A C 1
ATOM 1347 O O . ASP A 1 174 ? 8.382 -7.929 2.474 1.00 92.75 174 ASP A O 1
ATOM 1351 N N . ASP A 1 175 ? 9.069 -5.944 1.678 1.00 93.81 175 ASP A N 1
ATOM 1352 C CA . ASP A 1 175 ? 8.627 -6.127 0.293 1.00 93.81 175 ASP A CA 1
ATOM 1353 C C . ASP A 1 175 ? 9.118 -7.450 -0.323 1.00 93.81 175 ASP A C 1
ATOM 1355 O O . ASP A 1 175 ? 8.372 -8.202 -0.966 1.00 93.81 175 ASP A O 1
ATOM 1359 N N . LEU A 1 176 ? 10.405 -7.747 -0.118 1.00 94.38 176 LEU A N 1
ATOM 1360 C CA . LEU A 1 176 ? 11.047 -8.960 -0.621 1.00 94.38 176 LEU A CA 1
ATOM 1361 C C . LEU A 1 176 ? 10.685 -10.178 0.228 1.00 94.38 176 LEU A C 1
ATOM 1363 O O . LEU A 1 176 ? 10.444 -11.250 -0.332 1.00 94.38 176 LEU A O 1
ATOM 1367 N N . ASP A 1 177 ? 10.599 -10.024 1.550 1.00 95.56 177 ASP A N 1
ATOM 1368 C CA . ASP A 1 177 ? 10.202 -11.110 2.449 1.00 95.56 177 ASP A CA 1
ATOM 1369 C C . ASP A 1 177 ? 8.804 -11.628 2.094 1.00 95.56 177 ASP A C 1
ATOM 1371 O O . ASP A 1 177 ? 8.611 -12.840 1.969 1.00 95.56 177 ASP A O 1
ATOM 1375 N N . TYR A 1 178 ? 7.842 -10.732 1.854 1.00 96.88 178 TYR A N 1
ATOM 1376 C CA . TYR A 1 178 ? 6.505 -11.127 1.420 1.00 96.88 178 TYR A CA 1
ATOM 1377 C C . TYR A 1 178 ? 6.487 -11.727 0.016 1.00 96.88 178 TYR A C 1
ATOM 1379 O O . TYR A 1 178 ? 5.776 -12.702 -0.218 1.00 96.88 178 TYR A O 1
ATOM 1387 N N . THR A 1 179 ? 7.281 -11.194 -0.916 1.00 95.00 179 THR A N 1
ATOM 1388 C CA . THR A 1 179 ? 7.393 -11.763 -2.269 1.00 95.00 179 THR A CA 1
ATOM 1389 C C . THR A 1 179 ? 7.883 -13.213 -2.219 1.00 95.00 179 THR A C 1
ATOM 1391 O O . THR A 1 179 ? 7.341 -14.091 -2.900 1.00 95.00 179 THR A O 1
ATOM 1394 N N . ILE A 1 180 ? 8.873 -13.495 -1.368 1.00 96.12 180 ILE A N 1
ATOM 1395 C CA . ILE A 1 180 ? 9.382 -14.851 -1.130 1.00 96.12 180 ILE A CA 1
ATOM 1396 C C . ILE A 1 180 ? 8.318 -15.707 -0.432 1.00 96.12 180 ILE A C 1
ATOM 1398 O O . ILE A 1 180 ? 8.079 -16.840 -0.856 1.00 96.12 180 ILE A O 1
ATOM 1402 N N . LEU A 1 181 ? 7.650 -15.177 0.595 1.00 98.12 181 LEU A N 1
ATOM 1403 C CA . LEU A 1 181 ? 6.619 -15.897 1.341 1.00 98.12 181 LEU A CA 1
ATOM 1404 C C . LEU A 1 181 ? 5.435 -16.300 0.456 1.00 98.12 181 LEU A C 1
ATOM 1406 O O . LEU A 1 181 ? 5.012 -17.452 0.492 1.00 98.12 181 LEU A O 1
ATOM 1410 N N . ASN A 1 182 ? 4.933 -15.388 -0.376 1.00 98.38 182 ASN A N 1
ATOM 1411 C CA . ASN A 1 182 ? 3.811 -15.657 -1.274 1.00 98.38 182 ASN A CA 1
ATOM 1412 C C . ASN A 1 182 ? 4.220 -16.583 -2.432 1.00 98.38 182 ASN A C 1
ATOM 1414 O O . ASN A 1 182 ? 3.416 -17.394 -2.887 1.00 98.38 182 ASN A O 1
ATOM 1418 N N . SER A 1 183 ? 5.492 -16.571 -2.842 1.00 97.56 183 SER A N 1
ATOM 1419 C CA . SER A 1 183 ? 6.031 -17.599 -3.747 1.00 97.56 183 SER A CA 1
ATOM 1420 C C . SER A 1 183 ? 6.061 -18.986 -3.088 1.00 97.56 183 SER A C 1
ATOM 1422 O O . SER A 1 183 ? 5.754 -19.990 -3.735 1.00 97.56 183 SER A O 1
ATOM 1424 N N . LEU A 1 184 ? 6.406 -19.060 -1.797 1.00 98.31 184 LEU A N 1
ATOM 1425 C CA . LEU A 1 184 ? 6.372 -20.306 -1.029 1.00 98.31 184 LEU A CA 1
ATOM 1426 C C . LEU A 1 184 ? 4.933 -20.803 -0.826 1.00 98.31 184 LEU A C 1
ATOM 1428 O O . LEU A 1 184 ? 4.674 -21.984 -1.044 1.00 98.31 184 LEU A O 1
ATOM 1432 N N . LEU A 1 185 ? 3.993 -19.906 -0.514 1.00 98.69 185 LEU A N 1
ATOM 1433 C CA . LEU A 1 185 ? 2.561 -20.208 -0.434 1.00 98.69 185 LEU A CA 1
ATOM 1434 C C . LEU A 1 185 ? 2.064 -20.876 -1.721 1.00 98.69 185 LEU A C 1
ATOM 1436 O O . LEU A 1 185 ? 1.473 -21.951 -1.663 1.00 98.69 185 LEU A O 1
ATOM 1440 N N . LEU A 1 186 ? 2.347 -20.274 -2.881 1.00 98.44 186 LEU A N 1
ATOM 1441 C CA . LEU A 1 186 ? 1.958 -20.825 -4.183 1.00 98.44 186 LEU A CA 1
ATOM 1442 C C . LEU A 1 186 ? 2.586 -22.197 -4.436 1.00 98.44 186 LEU A C 1
ATOM 1444 O O . LEU A 1 186 ? 1.926 -23.101 -4.944 1.00 98.44 186 LEU A O 1
ATOM 1448 N N . LYS A 1 187 ? 3.851 -22.384 -4.048 1.00 98.00 187 LYS A N 1
ATOM 1449 C CA . LYS A 1 187 ? 4.536 -23.675 -4.168 1.00 98.00 187 LYS A CA 1
ATOM 1450 C C . LYS A 1 187 ? 3.898 -24.762 -3.293 1.00 98.00 187 LYS A C 1
ATOM 1452 O O . LYS A 1 187 ? 3.860 -25.917 -3.710 1.00 98.00 187 LYS A O 1
ATOM 1457 N N . GLU A 1 188 ? 3.437 -24.419 -2.093 1.00 97.88 188 GLU A N 1
ATOM 1458 C CA . GLU A 1 188 ? 2.892 -25.380 -1.124 1.00 97.88 188 GLU A CA 1
ATOM 1459 C C . GLU A 1 188 ? 1.393 -25.652 -1.296 1.00 97.88 188 GLU A C 1
ATOM 1461 O O . GLU A 1 188 ? 0.934 -26.764 -1.031 1.00 97.88 188 GLU A O 1
ATOM 1466 N N . ARG A 1 189 ? 0.622 -24.645 -1.719 1.00 98.00 189 ARG A N 1
ATOM 1467 C CA . ARG A 1 189 ? -0.850 -24.680 -1.752 1.00 98.00 189 ARG A CA 1
ATOM 1468 C C . ARG A 1 189 ? -1.444 -24.564 -3.155 1.00 98.00 189 ARG A C 1
ATOM 1470 O O . ARG A 1 189 ? -2.635 -24.821 -3.321 1.00 98.00 189 ARG A O 1
ATOM 1477 N N . GLY A 1 190 ? -0.640 -24.219 -4.160 1.00 97.25 190 GLY A N 1
ATOM 1478 C CA . GLY A 1 190 ? -1.118 -23.925 -5.510 1.00 97.25 190 GLY A CA 1
ATOM 1479 C C . GLY A 1 190 ? -1.917 -22.621 -5.580 1.00 97.25 190 GLY A C 1
ATOM 1480 O O . GLY A 1 190 ? -1.878 -21.799 -4.671 1.00 97.25 190 GLY A O 1
ATOM 1481 N N . GLU A 1 191 ? -2.660 -22.433 -6.669 1.00 96.94 191 GLU A N 1
ATOM 1482 C CA . GLU A 1 191 ? -3.413 -21.200 -6.971 1.00 96.94 191 GLU A CA 1
ATOM 1483 C C . GLU A 1 191 ? -4.755 -21.082 -6.230 1.00 96.94 191 GLU A C 1
ATOM 1485 O O . GLU A 1 191 ? -5.410 -20.041 -6.270 1.00 96.94 191 GLU A O 1
ATOM 1490 N N . THR A 1 192 ? -5.196 -22.160 -5.577 1.00 96.50 192 THR A N 1
ATOM 1491 C CA . THR A 1 192 ? -6.490 -22.252 -4.882 1.00 96.50 192 THR A CA 1
ATOM 1492 C C . THR A 1 192 ? -6.337 -22.168 -3.363 1.00 96.50 192 THR A C 1
ATOM 1494 O O . THR A 1 192 ? -7.134 -22.754 -2.630 1.00 96.50 192 THR A O 1
ATOM 1497 N N . PHE A 1 193 ? -5.287 -21.496 -2.885 1.00 98.56 193 PHE A N 1
ATOM 1498 C CA . PHE A 1 193 ? -5.078 -21.270 -1.458 1.00 98.56 193 PHE A CA 1
ATOM 1499 C C . PHE A 1 193 ? -6.218 -20.439 -0.858 1.00 98.56 193 PHE A C 1
ATOM 1501 O O . PHE A 1 193 ? -6.847 -19.625 -1.531 1.00 98.56 193 PHE A O 1
ATOM 1508 N N . SER A 1 194 ? -6.471 -20.632 0.431 1.00 98.62 194 SER A N 1
ATOM 1509 C CA . SER A 1 194 ? -7.400 -19.816 1.208 1.00 98.62 194 SER A CA 1
ATOM 1510 C C . SER A 1 194 ? -6.665 -18.702 1.955 1.00 98.62 194 SER A C 1
ATOM 1512 O O . SER A 1 194 ? -5.471 -18.800 2.237 1.00 98.62 194 SER A O 1
ATOM 1514 N N . THR A 1 195 ? -7.381 -17.665 2.392 1.00 98.69 195 THR A N 1
ATOM 1515 C CA . THR A 1 195 ? -6.807 -16.649 3.294 1.00 98.69 195 THR A CA 1
ATOM 1516 C C . THR A 1 195 ? -6.343 -17.253 4.629 1.00 98.69 195 THR A C 1
ATOM 1518 O O . THR A 1 195 ? -5.453 -16.716 5.283 1.00 98.69 195 THR A O 1
ATOM 1521 N N . MET A 1 196 ? -6.898 -18.401 5.035 1.00 98.44 196 MET A N 1
ATOM 1522 C CA . MET A 1 196 ? -6.415 -19.129 6.210 1.00 98.44 196 MET A CA 1
ATOM 1523 C C . MET A 1 196 ? -5.034 -19.755 5.975 1.00 98.44 196 MET A C 1
ATOM 1525 O O . MET A 1 196 ? -4.205 -19.756 6.882 1.00 98.44 196 MET A O 1
ATOM 1529 N N . ASP A 1 197 ? -4.747 -20.233 4.760 1.00 98.75 197 ASP A N 1
ATOM 1530 C CA . ASP A 1 197 ? -3.405 -20.712 4.413 1.00 98.75 197 ASP A CA 1
ATOM 1531 C C . ASP A 1 197 ? -2.383 -19.574 4.515 1.00 98.75 197 ASP A C 1
ATOM 1533 O O . ASP A 1 197 ? -1.305 -19.764 5.073 1.00 98.75 197 ASP A O 1
ATOM 1537 N N . VAL A 1 198 ? -2.748 -18.367 4.068 1.00 98.69 198 VAL A N 1
ATOM 1538 C CA . VAL A 1 198 ? -1.921 -17.153 4.205 1.00 98.69 198 VAL A CA 1
ATOM 1539 C C . VAL A 1 198 ? -1.652 -16.847 5.681 1.00 98.69 198 VAL A C 1
ATOM 1541 O O . VAL A 1 198 ? -0.509 -16.606 6.065 1.00 98.69 198 VAL A O 1
ATOM 1544 N N . ALA A 1 199 ? -2.680 -16.922 6.532 1.00 98.56 199 ALA A N 1
ATOM 1545 C CA . ALA A 1 199 ? -2.528 -16.721 7.972 1.00 98.56 199 ALA A CA 1
ATOM 1546 C C . ALA A 1 199 ? -1.563 -17.736 8.597 1.00 98.56 199 ALA A C 1
ATOM 1548 O O . ALA A 1 199 ? -0.709 -17.366 9.406 1.00 98.56 199 ALA A O 1
ATOM 1549 N N . GLN A 1 200 ? -1.640 -19.001 8.180 1.00 98.31 200 GLN A N 1
ATOM 1550 C CA . GLN A 1 200 ? -0.714 -20.032 8.634 1.00 98.31 200 GLN A CA 1
ATOM 1551 C C . GLN A 1 200 ? 0.722 -19.765 8.162 1.00 98.31 200 GLN A C 1
ATOM 1553 O O . GLN A 1 200 ? 1.658 -19.943 8.944 1.00 98.31 200 GLN A O 1
ATOM 1558 N N . MET A 1 201 ? 0.903 -19.303 6.919 1.00 98.31 201 MET A N 1
ATOM 1559 C CA . MET A 1 201 ? 2.215 -18.903 6.400 1.00 98.31 201 MET A CA 1
ATOM 1560 C C . MET A 1 201 ? 2.823 -17.778 7.239 1.00 98.31 201 MET A C 1
ATOM 1562 O O . MET A 1 201 ? 3.989 -17.858 7.624 1.00 98.31 201 MET A O 1
ATOM 1566 N N . TRP A 1 202 ? 2.036 -16.755 7.580 1.00 98.12 202 TRP A N 1
ATOM 1567 C CA . TRP A 1 202 ? 2.503 -15.647 8.413 1.00 98.12 202 TRP A CA 1
ATOM 1568 C C . TRP A 1 202 ? 2.934 -16.133 9.796 1.00 98.12 202 TRP A C 1
ATOM 1570 O O . TRP A 1 202 ? 4.060 -15.855 10.204 1.00 98.12 202 TRP A O 1
ATOM 1580 N N . LEU A 1 203 ? 2.088 -16.919 10.473 1.00 97.81 203 LEU A N 1
ATOM 1581 C CA . LEU A 1 203 ? 2.367 -17.455 11.811 1.00 97.81 203 LEU A CA 1
ATOM 1582 C C . LEU A 1 203 ? 3.619 -18.343 11.865 1.00 97.81 203 LEU A C 1
ATOM 1584 O O . LEU A 1 203 ? 4.295 -18.387 12.893 1.00 97.81 203 LEU A O 1
ATOM 1588 N N . ASN A 1 204 ? 3.929 -19.040 10.770 1.00 97.62 204 ASN A N 1
ATOM 1589 C CA . ASN A 1 204 ? 5.070 -19.951 10.689 1.00 97.62 204 ASN A CA 1
ATOM 1590 C C . ASN A 1 204 ? 6.384 -19.263 10.303 1.00 97.62 204 ASN A C 1
ATOM 1592 O O . ASN A 1 204 ? 7.451 -19.753 10.678 1.00 97.62 204 ASN A O 1
ATOM 1596 N N . HIS A 1 205 ? 6.330 -18.175 9.528 1.00 96.88 205 HIS A N 1
ATOM 1597 C CA . HIS A 1 205 ? 7.515 -17.657 8.836 1.00 96.88 205 HIS A CA 1
ATOM 1598 C C . HIS A 1 205 ? 7.836 -16.190 9.109 1.00 96.88 205 HIS A C 1
ATOM 1600 O O . HIS A 1 205 ? 8.995 -15.804 8.948 1.00 96.88 205 HIS A O 1
ATOM 1606 N N . LEU A 1 206 ? 6.866 -15.366 9.515 1.00 96.19 206 LEU A N 1
ATOM 1607 C CA . LEU A 1 206 ? 7.102 -13.936 9.691 1.00 96.19 206 LEU A CA 1
ATOM 1608 C C . LEU A 1 206 ? 7.297 -13.568 11.166 1.00 96.19 206 LEU A C 1
ATOM 1610 O O . LEU A 1 206 ? 6.399 -13.750 11.987 1.00 96.19 206 LEU A O 1
ATOM 1614 N N . PRO A 1 207 ? 8.442 -12.975 11.537 1.00 95.00 207 PRO A N 1
ATOM 1615 C CA . PRO A 1 207 ? 8.623 -12.472 12.886 1.00 95.00 207 PRO A CA 1
ATOM 1616 C C . PRO A 1 207 ? 7.781 -11.208 13.100 1.00 95.00 207 PRO A C 1
ATOM 1618 O O . PRO A 1 207 ? 7.951 -10.211 12.403 1.00 95.00 207 PRO A O 1
ATOM 1621 N N . TYR A 1 208 ? 6.938 -11.213 14.135 1.00 93.38 208 TYR A N 1
ATOM 1622 C CA . TYR A 1 208 ? 5.986 -10.136 14.461 1.00 93.38 208 TYR A CA 1
ATOM 1623 C C . TYR A 1 208 ? 6.578 -8.708 14.417 1.00 93.38 208 TYR A C 1
ATOM 1625 O O . TYR A 1 208 ? 5.967 -7.770 13.903 1.00 93.38 208 TYR A O 1
ATOM 1633 N N . MET A 1 209 ? 7.812 -8.533 14.906 1.00 92.19 209 MET A N 1
ATOM 1634 C CA . MET A 1 209 ? 8.497 -7.230 14.958 1.00 92.19 209 MET A CA 1
ATOM 1635 C C . MET A 1 209 ? 9.106 -6.774 13.619 1.00 92.19 209 MET A C 1
ATOM 1637 O O . MET A 1 209 ? 9.738 -5.717 13.561 1.00 92.19 209 MET A O 1
ATOM 1641 N N . LYS A 1 210 ? 8.927 -7.546 12.544 1.00 93.56 210 LYS A N 1
ATOM 1642 C CA . LYS A 1 210 ? 9.401 -7.249 11.181 1.00 93.56 210 LYS A CA 1
ATOM 1643 C C . LYS A 1 210 ? 8.276 -7.074 10.161 1.00 93.56 210 LYS A C 1
ATOM 1645 O O . LYS A 1 210 ? 8.540 -7.031 8.968 1.00 93.56 210 LYS A O 1
ATOM 1650 N N . ILE A 1 211 ? 7.056 -6.978 10.666 1.00 94.12 211 ILE A N 1
ATOM 1651 C CA . ILE A 1 211 ? 5.820 -6.732 9.934 1.00 94.12 211 ILE A CA 1
ATOM 1652 C C . ILE A 1 211 ? 5.286 -5.373 10.373 1.00 94.12 211 ILE A C 1
ATOM 1654 O O . ILE A 1 211 ? 5.407 -5.074 11.556 1.00 94.12 211 ILE A O 1
ATOM 1658 N N . TYR A 1 212 ? 4.690 -4.558 9.511 1.00 95.38 212 TYR A N 1
ATOM 1659 C CA . TYR A 1 212 ? 4.368 -3.165 9.844 1.00 95.38 212 TYR A CA 1
ATOM 1660 C C . TYR A 1 212 ? 2.874 -2.871 9.694 1.00 95.38 212 TYR A C 1
ATOM 1662 O O . TYR A 1 212 ? 2.141 -3.644 9.101 1.00 95.38 212 TYR A O 1
ATOM 1670 N N . THR A 1 213 ? 2.405 -1.776 10.292 1.00 96.56 213 THR A N 1
ATOM 1671 C CA . THR A 1 213 ? 1.077 -1.188 10.025 1.00 96.56 213 THR A CA 1
ATOM 1672 C C . THR A 1 213 ? -0.097 -2.187 10.033 1.00 96.56 213 THR A C 1
ATOM 1674 O O . THR A 1 213 ? -0.333 -2.835 11.059 1.00 96.56 213 THR A O 1
ATOM 1677 N N . ALA A 1 214 ? -0.832 -2.310 8.920 1.00 98.19 214 ALA A N 1
ATOM 1678 C CA . ALA A 1 214 ? -2.008 -3.162 8.762 1.00 98.19 214 ALA A CA 1
ATOM 1679 C C . ALA A 1 214 ? -1.696 -4.623 9.047 1.00 98.19 214 ALA A C 1
ATOM 1681 O O . ALA A 1 214 ? -2.457 -5.321 9.714 1.00 98.19 214 ALA A O 1
ATOM 1682 N N . GLU A 1 215 ? -0.548 -5.085 8.576 1.00 98.44 215 GLU A N 1
ATOM 1683 C CA . GLU A 1 215 ? -0.102 -6.449 8.752 1.00 98.44 215 GLU A CA 1
ATOM 1684 C C . GLU A 1 215 ? 0.263 -6.728 10.204 1.00 98.44 215 GLU A C 1
ATOM 1686 O O . GLU A 1 215 ? -0.063 -7.800 10.710 1.00 98.44 215 GLU A O 1
ATOM 1691 N N . ARG A 1 216 ? 0.869 -5.766 10.917 1.00 97.75 216 ARG A N 1
ATOM 1692 C CA . ARG A 1 216 ? 1.203 -5.955 12.339 1.00 97.75 216 ARG A CA 1
ATOM 1693 C C . ARG A 1 216 ? -0.065 -6.061 13.171 1.00 97.75 216 ARG A C 1
ATOM 1695 O O . ARG A 1 216 ? -0.160 -6.923 14.044 1.00 97.75 216 ARG A O 1
ATOM 1702 N N . VAL A 1 217 ? -1.046 -5.216 12.870 1.00 98.38 217 VAL A N 1
ATOM 1703 C CA . VAL A 1 217 ? -2.366 -5.277 13.494 1.00 98.38 217 VAL A CA 1
ATOM 1704 C C . VAL A 1 217 ? -3.072 -6.599 13.170 1.00 98.38 217 VAL A C 1
ATOM 1706 O O . VAL A 1 217 ? -3.570 -7.264 14.077 1.00 98.38 217 VAL A O 1
ATOM 1709 N N . ALA A 1 218 ? -3.077 -7.026 11.909 1.00 98.44 218 ALA A N 1
ATOM 1710 C CA . ALA A 1 218 ? -3.680 -8.293 11.511 1.00 98.44 218 ALA A CA 1
ATOM 1711 C C . ALA A 1 218 ? -3.003 -9.489 12.194 1.00 98.44 218 ALA A C 1
ATOM 1713 O O . ALA A 1 218 ? -3.688 -10.379 12.694 1.00 98.44 218 ALA A O 1
ATOM 1714 N N . TYR A 1 219 ? -1.672 -9.475 12.306 1.00 98.19 219 TYR A N 1
ATOM 1715 C CA . TYR A 1 219 ? -0.917 -10.501 13.019 1.00 98.19 219 TYR A CA 1
ATOM 1716 C C . TYR A 1 219 ? -1.263 -10.512 14.514 1.00 98.19 219 TYR A C 1
ATOM 1718 O O . TYR A 1 219 ? -1.479 -11.581 15.081 1.00 98.19 219 TYR A O 1
ATOM 1726 N N . ARG A 1 220 ? -1.397 -9.346 15.162 1.00 97.50 220 ARG A N 1
ATOM 1727 C CA . ARG A 1 220 ? -1.899 -9.254 16.547 1.00 97.50 220 ARG A CA 1
ATOM 1728 C C . ARG A 1 220 ? -3.279 -9.895 16.660 1.00 97.50 220 ARG A C 1
ATOM 1730 O O . ARG A 1 220 ? -3.548 -10.647 17.587 1.00 97.50 220 ARG A O 1
ATOM 1737 N N . ASN A 1 221 ? -4.163 -9.618 15.709 1.00 98.25 221 ASN A N 1
ATOM 1738 C CA . ASN A 1 221 ? -5.506 -10.181 15.721 1.00 98.25 221 ASN A CA 1
ATOM 1739 C C . ASN A 1 221 ? -5.481 -11.712 15.533 1.00 98.25 221 ASN A C 1
ATOM 1741 O O . ASN A 1 221 ? -6.238 -12.410 16.206 1.00 98.25 221 ASN A O 1
ATOM 1745 N N . LEU A 1 222 ? -4.568 -12.248 14.713 1.00 98.19 222 LEU A N 1
ATOM 1746 C CA . LEU A 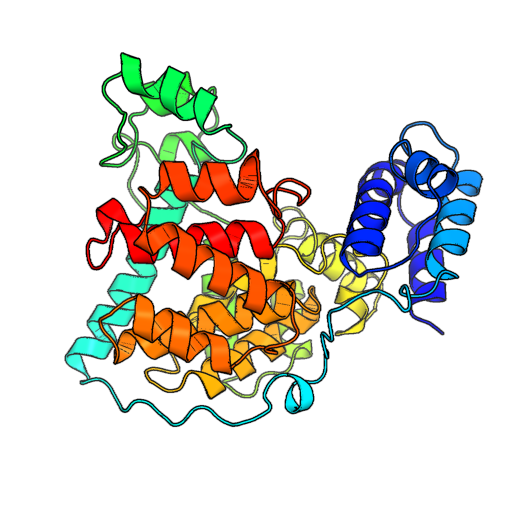1 222 ? -4.337 -13.694 14.601 1.00 98.19 222 LEU A CA 1
ATOM 1747 C C . LEU A 1 222 ? -3.882 -14.310 15.931 1.00 98.19 222 LEU A C 1
ATOM 1749 O O . LEU A 1 222 ? -4.406 -15.347 16.333 1.00 98.19 222 LEU A O 1
ATOM 1753 N N . THR A 1 223 ? -2.950 -13.675 16.651 1.00 96.75 223 THR A N 1
ATOM 1754 C CA . THR A 1 223 ? -2.471 -14.199 17.947 1.00 96.75 223 THR A CA 1
ATOM 1755 C C . THR A 1 223 ? -3.518 -14.103 19.057 1.00 96.75 223 THR A C 1
ATOM 1757 O O . THR A 1 223 ? -3.457 -14.864 20.021 1.00 96.75 223 THR A O 1
ATOM 1760 N N . LEU A 1 224 ? -4.513 -13.225 18.902 1.00 96.56 224 LEU A N 1
ATOM 1761 C CA . LEU A 1 224 ? -5.705 -13.156 19.752 1.00 96.56 224 LEU A CA 1
ATOM 1762 C C . LEU A 1 224 ? -6.785 -14.189 19.377 1.00 96.56 224 LEU A C 1
ATOM 1764 O O . LEU A 1 224 ? -7.803 -14.276 20.062 1.00 96.56 224 LEU A O 1
ATOM 1768 N N . GLY A 1 225 ? -6.568 -14.985 18.326 1.00 96.44 225 GLY A N 1
ATOM 1769 C CA . GLY A 1 225 ? -7.472 -16.051 17.891 1.00 96.44 225 GLY A CA 1
ATOM 1770 C C . GLY A 1 225 ? -8.544 -15.621 16.887 1.00 96.44 225 GLY A C 1
ATOM 1771 O O . GLY A 1 225 ? -9.425 -16.421 16.570 1.00 96.44 225 GLY A O 1
ATOM 1772 N N . TYR A 1 226 ? -8.490 -14.391 16.366 1.00 97.94 226 TYR A N 1
ATOM 1773 C CA . TYR A 1 226 ? -9.360 -13.985 15.262 1.00 97.94 226 TYR A CA 1
ATOM 1774 C C . TYR A 1 226 ? -8.885 -14.591 13.943 1.00 97.94 226 TYR A C 1
ATOM 1776 O O . TYR A 1 226 ? -7.706 -14.873 13.752 1.00 97.94 226 TYR A O 1
ATOM 1784 N N . THR A 1 227 ? -9.816 -14.759 13.009 1.00 97.50 227 THR A N 1
ATOM 1785 C CA . THR A 1 227 ? -9.560 -15.363 11.699 1.00 97.50 227 THR A CA 1
ATOM 1786 C C . THR A 1 227 ? -9.905 -14.392 10.568 1.00 97.50 227 THR A C 1
ATOM 1788 O O . THR A 1 227 ? -10.783 -13.537 10.742 1.00 97.50 227 THR A O 1
ATOM 1791 N N . PRO A 1 228 ? -9.242 -14.485 9.402 1.00 97.69 228 PRO A N 1
ATOM 1792 C CA . PRO A 1 228 ? -9.617 -13.681 8.246 1.00 97.69 228 PRO A CA 1
ATOM 1793 C C . PRO A 1 228 ? -11.084 -13.907 7.826 1.00 97.69 228 PRO A C 1
ATOM 1795 O O . PRO A 1 228 ? -11.587 -15.022 7.966 1.00 97.69 228 PRO A O 1
ATOM 1798 N N . PRO A 1 229 ? -11.786 -12.876 7.317 1.00 96.44 229 PRO A N 1
ATOM 1799 C CA . PRO A 1 229 ? -11.297 -11.514 7.077 1.00 96.44 229 PRO A CA 1
ATOM 1800 C C . PRO A 1 229 ? -11.384 -10.582 8.304 1.00 96.44 229 PRO A C 1
ATOM 1802 O O . PRO A 1 229 ? -11.059 -9.401 8.207 1.00 96.44 229 PRO A O 1
ATOM 1805 N N . HIS A 1 230 ? -11.812 -11.061 9.481 1.00 97.81 230 HIS A N 1
ATOM 1806 C CA . HIS A 1 230 ? -11.969 -10.208 10.673 1.00 97.81 230 HIS A CA 1
ATOM 1807 C C . HIS A 1 230 ? -10.642 -9.605 11.148 1.00 97.81 230 HIS A C 1
ATOM 1809 O O . HIS A 1 230 ? -10.615 -8.486 11.662 1.00 97.81 230 HIS A O 1
ATOM 1815 N N . THR A 1 231 ? -9.533 -10.312 10.927 1.00 98.38 231 THR A N 1
ATOM 1816 C CA . THR A 1 231 ? -8.173 -9.846 11.231 1.00 98.38 231 THR A CA 1
ATOM 1817 C C . THR A 1 231 ? -7.835 -8.519 10.554 1.00 98.38 231 THR A C 1
ATOM 1819 O O . THR A 1 231 ? -7.124 -7.716 11.154 1.00 98.38 231 THR A O 1
ATOM 1822 N N . ALA A 1 232 ? -8.394 -8.253 9.369 1.00 98.25 232 ALA A N 1
ATOM 1823 C CA . ALA A 1 232 ? -8.213 -7.004 8.638 1.00 98.25 232 ALA A CA 1
ATOM 1824 C C . ALA A 1 232 ? -9.021 -5.829 9.208 1.00 98.25 232 ALA A C 1
ATOM 1826 O O . ALA A 1 232 ? -8.678 -4.685 8.934 1.00 98.25 232 ALA A O 1
ATOM 1827 N N . LYS A 1 233 ? -10.085 -6.090 9.980 1.00 97.56 233 LYS A N 1
ATOM 1828 C CA . LYS A 1 233 ? -11.076 -5.078 10.394 1.00 97.56 233 LYS A CA 1
ATOM 1829 C C . LYS A 1 233 ? -11.030 -4.734 11.881 1.00 97.56 233 LYS A C 1
ATOM 1831 O O . LYS A 1 233 ? -11.378 -3.622 12.259 1.00 97.56 233 LYS A O 1
ATOM 1836 N N . ILE A 1 234 ? -10.617 -5.675 12.730 1.00 98.06 234 ILE A N 1
ATOM 1837 C CA . ILE A 1 234 ? -10.608 -5.478 14.184 1.00 98.06 234 ILE A CA 1
ATOM 1838 C C . ILE A 1 234 ? -9.496 -4.497 14.576 1.00 98.06 234 ILE A C 1
ATOM 1840 O O . ILE A 1 234 ? -8.312 -4.834 14.515 1.00 98.06 234 ILE A O 1
ATOM 1844 N N . LEU A 1 235 ? -9.887 -3.286 14.986 1.00 97.69 235 LEU A N 1
ATOM 1845 C CA . LEU A 1 235 ? -9.003 -2.188 15.396 1.00 97.69 235 LEU A CA 1
ATOM 1846 C C . LEU A 1 235 ? -7.787 -2.029 14.462 1.00 97.69 235 LEU A C 1
ATOM 1848 O O . LEU A 1 235 ? -6.637 -2.011 14.919 1.00 97.69 235 LEU A O 1
ATOM 1852 N N . ASN A 1 236 ? -8.052 -2.002 13.151 1.00 98.44 236 ASN A N 1
ATOM 1853 C CA . ASN A 1 236 ? -7.041 -1.891 12.105 1.00 98.44 236 ASN A CA 1
ATOM 1854 C C . ASN A 1 236 ? -7.254 -0.639 11.246 1.00 98.44 236 ASN A C 1
ATOM 1856 O O . ASN A 1 236 ? -7.932 -0.708 10.216 1.00 98.44 236 ASN A O 1
ATOM 1860 N N . PRO A 1 237 ? -6.651 0.496 11.629 1.00 98.25 237 PRO A N 1
ATOM 1861 C CA . PRO A 1 237 ? -6.809 1.749 10.895 1.00 98.25 237 PRO A CA 1
ATOM 1862 C C . PRO A 1 237 ? -6.049 1.782 9.568 1.00 98.25 237 PRO A C 1
ATOM 1864 O O . PRO A 1 237 ? -6.315 2.618 8.716 1.00 98.25 237 PRO A O 1
ATOM 1867 N N . TYR A 1 238 ? -5.108 0.862 9.366 1.00 98.69 238 TYR A N 1
ATOM 1868 C CA . TYR A 1 238 ? -4.215 0.844 8.209 1.00 98.69 238 TYR A CA 1
ATOM 1869 C C . TYR A 1 238 ? -4.767 0.006 7.044 1.00 98.69 238 TYR A C 1
ATOM 1871 O O . TYR A 1 238 ? -4.075 -0.239 6.065 1.00 98.69 238 TYR A O 1
ATOM 1879 N N . ARG A 1 239 ? -6.010 -0.469 7.150 1.00 98.31 239 ARG A N 1
ATOM 1880 C CA . ARG A 1 239 ? -6.653 -1.449 6.256 1.00 98.31 239 ARG A CA 1
ATOM 1881 C C . ARG A 1 239 ? -6.714 -1.066 4.765 1.00 98.31 239 ARG A C 1
ATOM 1883 O O . ARG A 1 239 ? -6.912 -1.954 3.939 1.00 98.31 239 ARG A O 1
ATOM 1890 N N . GLU A 1 240 ? -6.527 0.210 4.416 1.00 98.69 240 GLU A N 1
ATOM 1891 C CA . GLU A 1 240 ? -6.424 0.710 3.029 1.00 98.69 240 GLU A CA 1
ATOM 1892 C C . GLU A 1 240 ? -5.013 1.222 2.655 1.00 98.69 240 GLU A C 1
ATOM 1894 O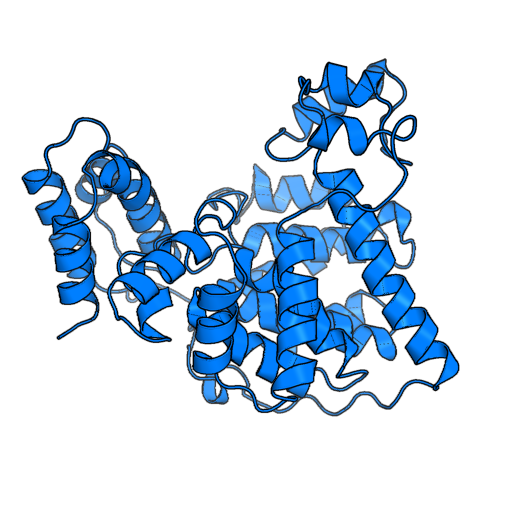 O . GLU A 1 240 ? -4.837 1.938 1.667 1.00 98.69 240 GLU A O 1
ATOM 1899 N N . TRP A 1 241 ? -3.985 0.886 3.440 1.00 98.50 241 TRP A N 1
ATOM 1900 C CA . TRP A 1 241 ? -2.591 1.233 3.141 1.00 98.50 241 TRP A CA 1
ATOM 1901 C C . TRP A 1 241 ? -1.972 0.274 2.109 1.00 98.50 241 TRP A C 1
ATOM 1903 O O . TRP A 1 241 ? -2.589 -0.705 1.693 1.00 98.50 241 TRP A O 1
ATOM 1913 N N . ILE A 1 242 ? -0.764 0.584 1.631 1.00 97.44 242 ILE A N 1
ATOM 1914 C CA . ILE A 1 242 ? -0.135 -0.086 0.471 1.00 97.44 242 ILE A CA 1
ATOM 1915 C C . ILE A 1 242 ? 0.305 -1.529 0.700 1.00 97.44 242 ILE A C 1
ATOM 1917 O O . ILE A 1 242 ? 0.738 -2.200 -0.238 1.00 97.44 242 ILE A O 1
ATOM 1921 N N . GLY A 1 243 ? 0.245 -1.997 1.939 1.00 97.62 243 GLY A N 1
ATOM 1922 C CA . GLY A 1 243 ? 0.889 -3.223 2.370 1.00 97.62 243 GLY A CA 1
ATOM 1923 C C . GLY A 1 243 ? 0.484 -4.463 1.562 1.00 97.62 243 GLY A C 1
ATOM 1924 O O . GLY A 1 243 ? 1.302 -5.331 1.266 1.00 97.62 243 GLY A O 1
ATOM 1925 N N . ALA A 1 244 ? -0.773 -4.535 1.111 1.00 98.31 244 ALA A N 1
ATOM 1926 C CA . ALA A 1 244 ? -1.248 -5.606 0.228 1.00 98.31 244 ALA A CA 1
ATOM 1927 C C . ALA A 1 244 ? -0.673 -5.573 -1.186 1.00 98.31 244 ALA A C 1
ATOM 1929 O O . ALA A 1 244 ? -0.464 -6.621 -1.801 1.00 98.31 244 ALA A O 1
ATOM 1930 N N . ARG A 1 245 ? -0.384 -4.384 -1.702 1.00 98.25 245 ARG A N 1
ATOM 1931 C CA . ARG A 1 245 ? 0.124 -4.210 -3.056 1.00 98.25 245 ARG A CA 1
ATOM 1932 C C . ARG A 1 245 ? 1.590 -4.590 -3.176 1.00 98.25 245 ARG A C 1
ATOM 1934 O O . ARG A 1 245 ? 1.966 -5.251 -4.140 1.00 98.25 245 ARG A O 1
ATOM 1941 N N . ILE A 1 246 ? 2.394 -4.288 -2.161 1.00 96.44 246 ILE A N 1
ATOM 1942 C CA . ILE A 1 246 ? 3.815 -4.664 -2.108 1.00 96.44 246 ILE A CA 1
ATOM 1943 C C . ILE A 1 246 ? 4.043 -6.177 -1.931 1.00 96.44 246 ILE A C 1
ATOM 1945 O O . ILE A 1 246 ? 5.162 -6.610 -1.708 1.00 96.44 246 ILE A O 1
ATOM 1949 N N . ARG A 1 247 ? 3.040 -7.045 -2.028 1.00 96.06 247 ARG A N 1
ATOM 1950 C CA . ARG A 1 247 ? 3.240 -8.498 -1.862 1.00 96.06 247 ARG A CA 1
ATOM 1951 C C . ARG A 1 247 ? 2.555 -9.350 -2.920 1.00 96.06 247 ARG A C 1
ATOM 1953 O O . ARG A 1 247 ? 2.556 -10.578 -2.824 1.00 96.06 247 ARG A O 1
ATOM 1960 N N . CYS A 1 248 ? 1.991 -8.704 -3.937 1.00 98.12 248 CYS A N 1
ATOM 1961 C CA . CYS A 1 248 ? 1.133 -9.348 -4.924 1.00 98.12 248 CYS A CA 1
ATOM 1962 C C . CYS A 1 248 ? 1.868 -9.862 -6.172 1.00 98.12 248 CYS A C 1
ATOM 1964 O O . CYS A 1 248 ? 1.281 -10.613 -6.952 1.00 98.12 248 CYS A O 1
ATOM 1966 N N . ASP A 1 249 ? 3.147 -9.518 -6.359 1.00 97.88 249 ASP A N 1
ATOM 1967 C CA . ASP A 1 249 ? 3.907 -9.843 -7.569 1.00 97.88 249 ASP A CA 1
ATOM 1968 C C . ASP A 1 249 ? 3.876 -11.322 -7.968 1.00 97.88 249 ASP A C 1
ATOM 1970 O O . ASP A 1 249 ? 3.647 -11.593 -9.153 1.00 97.88 249 ASP A O 1
ATOM 1974 N N . PRO A 1 250 ? 4.046 -12.292 -7.037 1.00 98.19 250 PRO A N 1
ATOM 1975 C CA . PRO A 1 250 ? 4.026 -13.706 -7.399 1.00 98.19 250 PRO A CA 1
ATOM 1976 C C . PRO A 1 250 ? 2.751 -14.113 -8.141 1.00 98.19 250 PRO A C 1
ATOM 1978 O O . PRO A 1 250 ? 2.821 -14.913 -9.070 1.00 98.19 250 PRO A O 1
ATOM 1981 N N . PHE A 1 251 ? 1.605 -13.519 -7.797 1.00 98.62 251 PHE A N 1
ATOM 1982 C CA . PHE A 1 251 ? 0.315 -13.817 -8.422 1.00 98.62 251 PHE A CA 1
ATOM 1983 C C . PHE A 1 251 ? 0.253 -13.352 -9.878 1.00 98.62 251 PHE A C 1
ATOM 1985 O O . PHE A 1 251 ? -0.322 -14.044 -10.721 1.00 98.62 251 PHE A O 1
ATOM 1992 N N . GLY A 1 252 ? 0.889 -12.220 -10.189 1.00 97.88 252 GLY A N 1
ATOM 1993 C CA . GLY A 1 252 ? 1.066 -11.753 -11.561 1.00 97.88 252 GLY A CA 1
ATOM 1994 C C . GLY A 1 252 ? 2.064 -12.610 -12.342 1.00 97.88 252 GLY A C 1
ATOM 1995 O O . GLY A 1 252 ? 1.794 -12.964 -13.488 1.00 97.88 252 GLY A O 1
ATOM 1996 N N . TYR A 1 253 ? 3.183 -13.003 -11.718 1.00 97.12 253 TYR A N 1
ATOM 1997 C CA . TYR A 1 253 ? 4.223 -13.823 -12.358 1.00 97.12 253 TYR A CA 1
ATOM 1998 C C . TYR A 1 253 ? 3.729 -15.201 -12.802 1.00 97.12 253 TYR A C 1
ATOM 2000 O O . TYR A 1 253 ? 4.169 -15.695 -13.840 1.00 97.12 253 TYR A O 1
ATOM 2008 N N . ILE A 1 254 ? 2.825 -15.821 -12.037 1.00 96.25 254 ILE A N 1
ATOM 2009 C CA . ILE A 1 254 ? 2.289 -17.147 -12.373 1.00 96.25 254 ILE A CA 1
ATOM 2010 C C . ILE A 1 254 ? 1.024 -17.108 -13.242 1.00 96.25 254 ILE A C 1
ATOM 2012 O O . ILE A 1 254 ? 0.589 -18.157 -13.707 1.00 96.25 254 ILE A O 1
ATOM 2016 N N . SER A 1 255 ? 0.472 -15.920 -13.513 1.00 96.50 255 SER A N 1
ATOM 2017 C CA . SER A 1 255 ? -0.749 -15.741 -14.317 1.00 96.50 255 SER A CA 1
ATOM 2018 C C . SER A 1 255 ? -0.486 -14.935 -15.599 1.00 96.50 255 SER A C 1
ATOM 2020 O O . SER A 1 255 ? -1.161 -13.932 -15.831 1.00 96.50 255 SER A O 1
ATOM 2022 N N . PRO A 1 256 ? 0.509 -15.278 -16.438 1.00 96.62 256 PRO A N 1
ATOM 2023 C CA . PRO A 1 256 ? 0.891 -14.435 -17.567 1.00 96.62 256 PRO A CA 1
ATOM 2024 C C . PRO A 1 256 ? -0.251 -14.303 -18.586 1.00 96.62 256 PRO A C 1
ATOM 2026 O O . PRO A 1 256 ? -0.694 -15.300 -19.154 1.00 96.62 256 PRO A O 1
ATOM 2029 N N . GLY A 1 257 ? -0.709 -13.073 -18.837 1.00 95.94 257 GLY A N 1
ATOM 2030 C CA . GLY A 1 257 ? -1.825 -12.800 -19.751 1.00 95.94 257 GLY A CA 1
ATOM 2031 C C . GLY A 1 257 ? -3.223 -13.129 -19.206 1.00 95.94 257 GLY A C 1
ATOM 2032 O O . GLY A 1 257 ? -4.198 -12.924 -19.928 1.00 95.94 257 GLY A O 1
ATOM 2033 N N . ASP A 1 258 ? -3.338 -13.581 -17.952 1.00 96.38 258 ASP A N 1
ATOM 2034 C CA . ASP A 1 258 ? -4.606 -13.785 -17.236 1.00 96.38 258 ASP A CA 1
ATOM 2035 C C . ASP A 1 258 ? -4.717 -12.834 -16.022 1.00 96.38 258 ASP A C 1
ATOM 2037 O O . ASP A 1 258 ? -4.447 -13.220 -14.874 1.00 96.38 258 ASP A O 1
ATOM 2041 N N . PRO A 1 259 ? -5.110 -11.565 -16.253 1.00 96.81 259 PRO A N 1
ATOM 2042 C CA . PRO A 1 259 ? -5.231 -10.578 -15.183 1.00 96.81 259 PRO A CA 1
ATOM 2043 C C . PRO A 1 259 ? -6.328 -10.927 -14.168 1.00 96.81 259 PRO A C 1
ATOM 2045 O O . PRO A 1 259 ? -6.215 -10.552 -13.000 1.00 96.81 259 PRO A O 1
ATOM 2048 N N . THR A 1 260 ? -7.366 -11.669 -14.571 1.00 96.19 260 THR A N 1
ATOM 2049 C CA . THR A 1 260 ? -8.466 -12.055 -13.674 1.00 96.19 260 THR A CA 1
ATOM 2050 C C . THR A 1 260 ? -7.986 -13.066 -12.631 1.00 96.19 260 THR A C 1
ATOM 2052 O O . THR A 1 260 ? -8.299 -12.925 -11.445 1.00 96.19 260 THR A O 1
ATOM 2055 N N . SER A 1 261 ? -7.193 -14.068 -13.030 1.00 96.44 261 SER A N 1
ATOM 2056 C CA . SER A 1 261 ? -6.620 -15.029 -12.075 1.00 96.44 261 SER A CA 1
ATOM 2057 C C . SER A 1 261 ? -5.584 -14.401 -11.150 1.00 96.44 261 SER A C 1
ATOM 2059 O O . SER A 1 261 ? -5.617 -14.677 -9.947 1.00 96.44 261 SER A O 1
ATOM 2061 N N . ALA A 1 262 ? -4.741 -13.500 -11.666 1.00 98.00 262 ALA A N 1
ATOM 2062 C CA . ALA A 1 262 ? -3.811 -12.732 -10.838 1.00 98.00 262 ALA A CA 1
ATOM 2063 C C . ALA A 1 262 ? -4.558 -11.941 -9.750 1.00 98.00 262 ALA A C 1
ATOM 2065 O O . ALA A 1 262 ? -4.236 -12.042 -8.564 1.00 98.00 262 ALA A O 1
ATOM 2066 N N . ALA A 1 263 ? -5.613 -11.219 -10.145 1.00 98.19 263 ALA A N 1
ATOM 2067 C CA . ALA A 1 263 ? -6.446 -10.442 -9.235 1.00 98.19 263 ALA A CA 1
ATOM 2068 C C . ALA A 1 263 ? -7.178 -11.316 -8.203 1.00 98.19 263 ALA A C 1
ATOM 2070 O O . ALA A 1 263 ? -7.284 -10.925 -7.045 1.00 98.19 263 ALA A O 1
ATOM 2071 N N . ARG A 1 264 ? -7.648 -12.514 -8.576 1.00 98.00 264 ARG A N 1
ATOM 2072 C CA . ARG A 1 264 ? -8.303 -13.459 -7.649 1.00 98.00 264 ARG A CA 1
ATOM 2073 C C . ARG A 1 264 ? -7.373 -13.917 -6.525 1.00 98.00 264 ARG A C 1
ATOM 2075 O O . ARG A 1 264 ? -7.787 -13.963 -5.364 1.00 98.00 264 ARG A O 1
ATOM 2082 N N . MET A 1 265 ? -6.130 -14.262 -6.854 1.00 98.81 265 MET A N 1
ATOM 2083 C CA . MET A 1 265 ? -5.144 -14.665 -5.847 1.00 98.81 265 MET A CA 1
ATOM 2084 C C . MET A 1 265 ? -4.731 -13.481 -4.970 1.00 98.81 265 MET A C 1
ATOM 2086 O O . MET A 1 265 ? -4.728 -13.609 -3.748 1.00 98.81 265 MET A O 1
ATOM 2090 N N . ALA A 1 266 ? -4.486 -12.314 -5.575 1.00 98.75 266 ALA A N 1
ATOM 2091 C CA . ALA A 1 266 ? -4.186 -11.082 -4.850 1.00 98.75 266 ALA A CA 1
ATOM 2092 C C . ALA A 1 266 ? -5.317 -10.680 -3.889 1.00 98.75 266 ALA A C 1
ATOM 2094 O O . ALA A 1 266 ? -5.056 -10.364 -2.729 1.00 98.75 266 ALA A O 1
ATOM 2095 N N . TYR A 1 267 ? -6.575 -10.773 -4.330 1.00 98.81 267 TYR A N 1
ATOM 2096 C CA . TYR A 1 267 ? -7.756 -10.584 -3.489 1.00 98.81 267 TYR A CA 1
ATOM 2097 C C . TYR A 1 267 ? -7.732 -11.534 -2.290 1.00 98.81 267 TYR A C 1
ATOM 2099 O O . TYR A 1 267 ? -7.765 -11.082 -1.148 1.00 98.81 267 TYR A O 1
ATOM 2107 N N . THR A 1 268 ? -7.614 -12.840 -2.549 1.00 98.81 268 THR A N 1
ATOM 2108 C CA . THR A 1 268 ? -7.664 -13.883 -1.513 1.00 98.81 268 THR A CA 1
ATOM 2109 C C . THR A 1 268 ? -6.554 -13.716 -0.478 1.00 98.81 268 THR A C 1
ATOM 2111 O O . THR A 1 268 ? -6.794 -13.911 0.715 1.00 98.81 268 THR A O 1
ATOM 2114 N N . GLU A 1 269 ? -5.356 -13.323 -0.913 1.00 98.81 269 GLU A N 1
ATOM 2115 C CA . GLU A 1 269 ? -4.240 -13.014 -0.020 1.00 98.81 269 GLU A CA 1
ATOM 2116 C C . GLU A 1 269 ? -4.520 -11.778 0.832 1.00 98.81 269 GLU A C 1
ATOM 2118 O O . GLU A 1 269 ? -4.346 -11.810 2.051 1.00 98.81 269 GLU A O 1
ATOM 2123 N N . SER A 1 270 ? -5.035 -10.720 0.207 1.00 98.81 270 SER A N 1
ATOM 2124 C CA . SER A 1 270 ? -5.172 -9.406 0.833 1.00 98.81 270 SER A CA 1
ATOM 2125 C C . SER A 1 270 ? -6.162 -9.379 1.996 1.00 98.81 270 SER A C 1
ATOM 2127 O O . SER A 1 270 ? -5.975 -8.600 2.935 1.00 98.81 270 SER A O 1
ATOM 2129 N N . LEU A 1 271 ? -7.170 -10.260 1.977 1.00 98.81 271 LEU A N 1
ATOM 2130 C CA . LEU A 1 271 ? -8.210 -10.356 3.010 1.00 98.81 271 LEU A CA 1
ATOM 2131 C C . LEU A 1 271 ? -7.673 -10.650 4.421 1.00 98.81 271 LEU A C 1
ATOM 2133 O O . LEU A 1 271 ? -8.401 -10.480 5.400 1.00 98.81 271 LEU A O 1
ATOM 2137 N N . ILE A 1 272 ? -6.419 -11.093 4.557 1.00 98.69 272 ILE A N 1
ATOM 2138 C CA . ILE A 1 272 ? -5.798 -11.293 5.870 1.00 98.69 272 ILE A CA 1
ATOM 2139 C C . ILE A 1 272 ? -5.661 -9.981 6.651 1.00 98.69 272 ILE A C 1
ATOM 2141 O O . ILE A 1 272 ? -5.813 -9.984 7.873 1.00 98.69 272 ILE A O 1
ATOM 2145 N N . SER A 1 273 ? -5.387 -8.864 5.971 1.00 98.69 273 SER A N 1
ATOM 2146 C CA . SER A 1 273 ? -4.967 -7.615 6.621 1.00 98.69 273 SER A CA 1
ATOM 2147 C C . SER A 1 273 ? -5.576 -6.341 6.041 1.00 98.69 273 SER A C 1
ATOM 2149 O O . SER A 1 273 ? -5.501 -5.308 6.703 1.00 98.69 273 SER A O 1
ATOM 2151 N N . HIS A 1 274 ? -6.177 -6.393 4.851 1.00 98.81 274 HIS A N 1
ATOM 2152 C CA . HIS A 1 274 ? -6.661 -5.214 4.131 1.00 98.81 274 HIS A CA 1
ATOM 2153 C C . HIS A 1 274 ? -8.133 -5.343 3.720 1.00 98.81 274 HIS A C 1
ATOM 2155 O O . HIS A 1 274 ? -8.688 -6.441 3.653 1.00 98.81 274 HIS A O 1
ATOM 2161 N N . VAL A 1 275 ? -8.750 -4.199 3.415 1.00 98.69 275 VAL A N 1
ATOM 2162 C CA . VAL A 1 275 ? -10.098 -4.088 2.831 1.00 98.69 275 VAL A CA 1
ATOM 2163 C C . VAL A 1 275 ? -10.090 -3.088 1.670 1.00 98.69 275 VAL A C 1
ATOM 2165 O O . VAL A 1 275 ? -9.120 -2.344 1.508 1.00 98.69 275 VAL A O 1
ATOM 2168 N N . LYS A 1 276 ? -11.170 -3.065 0.874 1.00 98.50 276 LYS A N 1
ATOM 2169 C CA . LYS A 1 276 ? -11.478 -2.018 -0.123 1.00 98.50 276 LYS A CA 1
ATOM 2170 C C . LYS A 1 276 ? -10.245 -1.557 -0.913 1.00 98.50 276 LYS A C 1
ATOM 2172 O O . LYS A 1 276 ? -9.633 -2.393 -1.568 1.00 98.50 276 LYS A O 1
ATOM 2177 N N . ASN A 1 277 ? -9.833 -0.284 -0.847 1.00 98.69 277 ASN A N 1
ATOM 2178 C CA . ASN A 1 277 ? -8.750 0.243 -1.685 1.00 98.69 277 ASN A CA 1
ATOM 2179 C C . ASN A 1 277 ? -7.388 -0.418 -1.422 1.00 98.69 277 ASN A C 1
ATOM 2181 O O . ASN A 1 277 ? -6.587 -0.508 -2.348 1.00 98.69 277 ASN A O 1
ATOM 2185 N N . GLY A 1 278 ? -7.144 -0.955 -0.221 1.00 98.69 278 GLY A N 1
ATOM 2186 C CA . GLY A 1 278 ? -5.958 -1.775 0.045 1.00 98.69 278 GLY A CA 1
ATOM 2187 C C . GLY A 1 278 ? -5.980 -3.093 -0.739 1.00 98.69 278 GLY A C 1
ATOM 2188 O O . GLY A 1 278 ? -4.986 -3.485 -1.346 1.00 98.69 278 GLY A O 1
ATOM 2189 N N . VAL A 1 279 ? -7.144 -3.747 -0.801 1.00 98.88 279 VAL A N 1
ATOM 2190 C CA . VAL A 1 279 ? -7.357 -4.964 -1.606 1.00 98.88 279 VAL A CA 1
ATOM 2191 C C . VAL A 1 279 ? -7.342 -4.639 -3.101 1.00 98.88 279 VAL A C 1
ATOM 2193 O O . VAL A 1 279 ? -6.678 -5.329 -3.872 1.00 98.88 279 VAL A O 1
ATOM 2196 N N . TYR A 1 280 ? -8.022 -3.570 -3.521 1.00 98.81 280 TYR A N 1
ATOM 2197 C CA . TYR A 1 280 ? -8.089 -3.156 -4.925 1.00 98.81 280 TYR A CA 1
ATOM 2198 C C . TYR A 1 280 ? -6.711 -2.806 -5.478 1.00 98.81 280 TYR A C 1
ATOM 2200 O O . TYR A 1 280 ? -6.411 -3.183 -6.604 1.00 98.81 280 TYR A O 1
ATOM 2208 N N . SER A 1 281 ? -5.860 -2.155 -4.682 1.00 98.88 281 SER A N 1
ATOM 2209 C CA . SER A 1 281 ? -4.473 -1.845 -5.040 1.00 98.88 281 SER A CA 1
ATOM 2210 C C . SER A 1 281 ? -3.680 -3.108 -5.380 1.00 98.88 281 SER A C 1
ATOM 2212 O O . SER A 1 281 ? -3.073 -3.207 -6.447 1.00 98.88 281 SER A O 1
ATOM 2214 N N . SER A 1 282 ? -3.785 -4.136 -4.533 1.00 98.88 282 SER A N 1
ATOM 2215 C CA . SER A 1 282 ? -3.165 -5.444 -4.764 1.00 98.88 282 SER A CA 1
ATOM 2216 C C . SER A 1 282 ? -3.710 -6.146 -6.012 1.00 98.88 282 SER A C 1
ATOM 2218 O O . SER A 1 282 ? -2.942 -6.610 -6.857 1.00 98.88 282 SER A O 1
ATOM 2220 N N . MET A 1 283 ? -5.036 -6.167 -6.183 1.00 98.81 283 MET A N 1
ATOM 2221 C CA . MET A 1 283 ? -5.683 -6.744 -7.368 1.00 98.81 283 MET A CA 1
ATOM 2222 C C . MET A 1 283 ? -5.230 -6.055 -8.660 1.00 98.81 283 MET A C 1
ATOM 2224 O O . MET A 1 283 ? -4.851 -6.723 -9.624 1.00 98.81 283 MET A O 1
ATOM 2228 N N . PHE A 1 284 ? -5.246 -4.723 -8.662 1.00 98.69 284 PHE A N 1
ATOM 2229 C CA . PHE A 1 284 ? -4.838 -3.879 -9.777 1.00 98.69 284 PHE A CA 1
ATOM 2230 C C . PHE A 1 284 ? -3.373 -4.125 -10.156 1.00 98.69 284 PHE A C 1
ATOM 2232 O O . PHE A 1 284 ? -3.080 -4.403 -11.320 1.00 98.69 284 PHE A O 1
ATOM 2239 N N . THR A 1 285 ? -2.451 -4.102 -9.189 1.00 98.81 285 THR A N 1
ATOM 2240 C CA . THR A 1 285 ? -1.023 -4.332 -9.455 1.00 98.81 285 THR A CA 1
ATOM 2241 C C . THR A 1 285 ? -0.742 -5.758 -9.934 1.00 98.81 285 THR A C 1
ATOM 2243 O O . THR A 1 285 ? -0.022 -5.927 -10.919 1.00 98.81 285 THR A O 1
ATOM 2246 N N . ALA A 1 286 ? -1.357 -6.787 -9.342 1.00 98.69 286 ALA A N 1
ATOM 2247 C CA . ALA A 1 286 ? -1.197 -8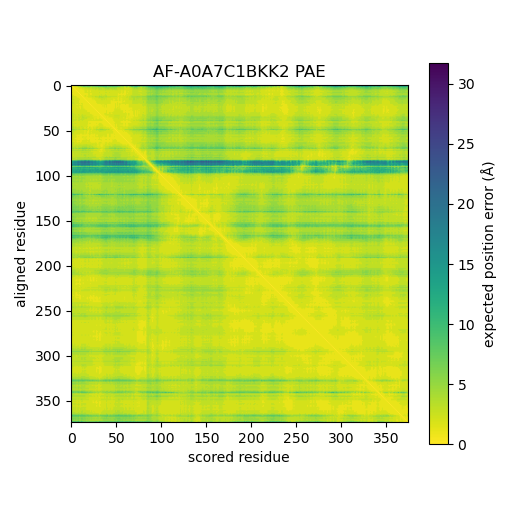.165 -9.816 1.00 98.69 286 ALA A CA 1
ATOM 2248 C C . ALA A 1 286 ? -1.679 -8.329 -11.269 1.00 98.69 286 ALA A C 1
ATOM 2250 O O . ALA A 1 286 ? -1.004 -8.963 -12.087 1.00 98.69 286 ALA A O 1
ATOM 2251 N N . ALA A 1 287 ? -2.806 -7.698 -11.619 1.00 98.25 287 ALA A N 1
ATOM 2252 C CA . ALA A 1 287 ? -3.311 -7.660 -12.987 1.00 98.25 287 ALA A CA 1
ATOM 2253 C C . ALA A 1 287 ? -2.381 -6.888 -13.940 1.00 98.25 287 ALA A C 1
ATOM 2255 O O . ALA A 1 287 ? -2.216 -7.306 -15.086 1.00 98.25 287 ALA A O 1
ATOM 2256 N N . MET A 1 288 ? -1.733 -5.802 -13.492 1.00 98.25 288 MET A N 1
ATOM 2257 C CA . MET A 1 288 ? -0.745 -5.073 -14.307 1.00 98.25 288 MET A CA 1
ATOM 2258 C C . MET A 1 288 ? 0.464 -5.943 -14.623 1.00 98.25 288 MET A C 1
ATOM 2260 O O . MET A 1 288 ? 0.870 -6.034 -15.782 1.00 98.25 288 MET A O 1
ATOM 2264 N N . ILE A 1 289 ? 1.003 -6.620 -13.607 1.00 98.19 289 ILE A N 1
ATOM 2265 C CA . ILE A 1 289 ? 2.138 -7.531 -13.762 1.00 98.19 289 ILE A CA 1
ATOM 2266 C C . ILE A 1 289 ? 1.767 -8.642 -14.745 1.00 98.19 289 ILE A C 1
ATOM 2268 O O . ILE A 1 289 ? 2.474 -8.830 -15.731 1.00 98.19 289 ILE A O 1
ATOM 2272 N N . SER A 1 290 ? 0.623 -9.301 -14.547 1.00 98.12 290 SER A N 1
ATOM 2273 C CA . SER A 1 290 ? 0.089 -10.313 -15.469 1.00 98.12 290 SER A CA 1
ATOM 2274 C C . SER A 1 290 ? -0.056 -9.792 -16.908 1.00 98.12 290 SER A C 1
ATOM 2276 O O . SER A 1 290 ? 0.393 -10.441 -17.858 1.00 98.12 290 SER A O 1
ATOM 2278 N N . SER A 1 291 ? -0.626 -8.597 -17.077 1.00 97.44 291 SER A N 1
ATOM 2279 C CA . SER A 1 291 ? -0.877 -7.996 -18.391 1.00 97.44 291 SER A CA 1
ATOM 2280 C C . SER A 1 291 ? 0.415 -7.623 -19.120 1.00 97.44 291 SER A C 1
ATOM 2282 O O . SER A 1 291 ? 0.489 -7.767 -20.341 1.00 97.44 291 SER A O 1
ATOM 2284 N N . SER A 1 292 ? 1.461 -7.222 -18.389 1.00 96.44 292 SER A N 1
ATOM 2285 C CA . SER A 1 292 ? 2.778 -6.868 -18.949 1.00 96.44 292 SER A CA 1
ATOM 2286 C C . SER A 1 292 ? 3.503 -8.040 -19.629 1.00 96.44 292 SER A C 1
ATOM 2288 O O . SER A 1 292 ? 4.442 -7.843 -20.408 1.00 96.44 292 SER A O 1
ATOM 2290 N N . PHE A 1 293 ? 3.052 -9.284 -19.412 1.00 96.62 293 PHE A N 1
ATOM 2291 C CA . PHE A 1 293 ? 3.552 -10.434 -20.167 1.00 96.62 293 PHE A CA 1
ATOM 2292 C C . PHE A 1 293 ? 3.143 -10.396 -21.639 1.00 96.62 293 PHE A C 1
ATOM 2294 O O . PHE A 1 293 ? 3.884 -10.927 -22.468 1.00 96.62 293 PHE A O 1
ATOM 2301 N N . ILE A 1 294 ? 2.046 -9.717 -21.972 1.00 96.00 294 ILE A N 1
ATOM 2302 C CA . ILE A 1 294 ? 1.491 -9.652 -23.328 1.00 96.00 294 ILE A CA 1
ATOM 2303 C C . ILE A 1 294 ? 1.525 -8.229 -23.890 1.00 96.00 294 ILE A C 1
ATOM 2305 O O . ILE A 1 294 ? 1.913 -8.031 -25.039 1.00 96.00 294 ILE A O 1
ATOM 2309 N N . LEU A 1 295 ? 1.126 -7.242 -23.091 1.00 95.06 295 LEU A N 1
ATOM 2310 C CA . LEU A 1 295 ? 1.041 -5.846 -23.503 1.00 95.06 295 LEU A CA 1
ATOM 2311 C C . LEU A 1 295 ? 2.378 -5.130 -23.288 1.00 95.06 295 LEU A C 1
ATOM 2313 O O . LEU A 1 295 ? 3.097 -5.413 -22.332 1.00 95.06 295 LEU A O 1
ATOM 2317 N N . GLU A 1 296 ? 2.688 -4.178 -24.169 1.00 93.62 296 GLU A N 1
ATOM 2318 C CA . GLU A 1 296 ? 3.922 -3.383 -24.097 1.00 93.62 296 GLU A CA 1
ATOM 2319 C C . GLU A 1 296 ? 3.692 -1.907 -23.752 1.00 93.62 296 GLU A C 1
ATOM 2321 O O . GLU A 1 296 ? 4.606 -1.257 -23.252 1.00 93.62 296 GLU A O 1
ATOM 2326 N N . ASP A 1 297 ? 2.507 -1.360 -24.046 1.00 96.12 297 ASP A N 1
ATOM 2327 C CA . ASP A 1 297 ? 2.173 0.032 -23.732 1.00 96.12 297 ASP A CA 1
ATOM 2328 C C . ASP A 1 297 ? 1.700 0.132 -22.271 1.00 96.12 297 ASP A C 1
ATOM 2330 O O . ASP A 1 297 ? 0.659 -0.450 -21.938 1.00 96.12 297 ASP A O 1
ATOM 2334 N N . PRO A 1 298 ? 2.397 0.893 -21.400 1.00 96.81 298 PRO A N 1
ATOM 2335 C CA . PRO A 1 298 ? 1.970 1.115 -20.021 1.00 96.81 298 PRO A CA 1
ATOM 2336 C C . PRO A 1 298 ? 0.528 1.608 -19.891 1.00 96.81 298 PRO A C 1
ATOM 2338 O O . PRO A 1 298 ? -0.169 1.233 -18.950 1.00 96.81 298 PRO A O 1
ATOM 2341 N N . LYS A 1 299 ? 0.045 2.417 -20.843 1.00 97.00 299 LYS A N 1
ATOM 2342 C CA . LYS A 1 299 ? -1.329 2.940 -20.815 1.00 97.00 299 LYS A CA 1
ATOM 2343 C C . LYS A 1 299 ? -2.351 1.827 -21.003 1.00 97.00 299 LYS A C 1
ATOM 2345 O O . LYS A 1 299 ? -3.365 1.820 -20.308 1.00 97.00 299 LYS A O 1
ATOM 2350 N N . GLU A 1 300 ? -2.084 0.896 -21.914 1.00 96.88 300 GLU A N 1
ATOM 2351 C CA . GLU A 1 300 ? -2.957 -0.253 -22.158 1.00 96.88 300 GLU A CA 1
ATOM 2352 C C . GLU A 1 300 ? -2.875 -1.266 -21.011 1.00 96.88 300 GLU A C 1
ATOM 2354 O O . GLU A 1 300 ? -3.904 -1.819 -20.626 1.00 96.88 300 GLU A O 1
ATOM 2359 N N . ILE A 1 301 ? -1.696 -1.449 -20.400 1.00 97.75 301 ILE A N 1
ATOM 2360 C CA . ILE A 1 301 ? -1.529 -2.264 -19.184 1.00 97.75 301 ILE A CA 1
ATOM 2361 C C . ILE A 1 301 ? -2.396 -1.708 -18.050 1.00 97.75 301 ILE A C 1
ATOM 2363 O O . ILE A 1 301 ? -3.231 -2.432 -17.513 1.00 97.75 301 ILE A O 1
ATOM 2367 N N . ILE A 1 302 ? -2.252 -0.419 -17.723 1.00 98.12 302 ILE A N 1
ATOM 2368 C CA . ILE A 1 302 ? -3.023 0.231 -16.651 1.00 98.12 302 ILE A CA 1
ATOM 2369 C C . ILE A 1 302 ? -4.525 0.134 -16.937 1.00 98.12 302 ILE A C 1
ATOM 2371 O O . ILE A 1 302 ? -5.296 -0.295 -16.080 1.00 98.12 302 ILE A O 1
ATOM 2375 N N . LYS A 1 303 ? -4.947 0.480 -18.158 1.00 96.56 303 LYS A N 1
ATOM 2376 C CA . LYS A 1 303 ? -6.360 0.453 -18.553 1.00 96.56 303 LYS A CA 1
ATOM 2377 C C . LYS A 1 303 ? -6.959 -0.953 -18.496 1.00 96.56 303 LYS A C 1
ATOM 2379 O O . LYS A 1 303 ? -8.112 -1.108 -18.102 1.00 96.56 303 LYS A O 1
ATOM 2384 N N . THR A 1 304 ? -6.189 -1.973 -18.869 1.00 95.88 304 THR A N 1
ATOM 2385 C CA . THR A 1 304 ? -6.614 -3.372 -18.740 1.00 95.88 304 THR A CA 1
ATOM 2386 C C . THR A 1 304 ? -6.793 -3.731 -17.270 1.00 95.88 304 THR A C 1
ATOM 2388 O O . THR A 1 304 ? -7.836 -4.255 -16.889 1.00 95.88 304 THR A O 1
ATOM 2391 N N . SER A 1 305 ? -5.839 -3.380 -16.412 1.00 96.88 305 SER A N 1
ATOM 2392 C CA . SER A 1 305 ? -5.898 -3.699 -14.983 1.00 96.88 305 SER A CA 1
ATOM 2393 C C . SER A 1 305 ? -6.986 -2.954 -14.216 1.00 96.88 305 SER A C 1
ATOM 2395 O O . SER A 1 305 ? -7.486 -3.464 -13.219 1.00 96.88 305 SER A O 1
ATOM 2397 N N . LEU A 1 306 ? -7.433 -1.790 -14.688 1.00 97.00 306 LEU A N 1
ATOM 2398 C CA . LEU A 1 306 ? -8.592 -1.103 -14.112 1.00 97.00 306 LEU A CA 1
ATOM 2399 C C . LEU A 1 306 ? -9.891 -1.923 -14.191 1.00 97.00 306 LEU A C 1
ATOM 2401 O O . LEU A 1 306 ? -10.819 -1.677 -13.427 1.00 97.00 306 LEU A O 1
ATOM 2405 N N . SER A 1 307 ? -9.969 -2.916 -15.082 1.00 95.12 307 SER A N 1
ATOM 2406 C CA . SER A 1 307 ? -11.163 -3.757 -15.222 1.00 95.12 307 SER A CA 1
ATOM 2407 C C . SER A 1 307 ? -11.322 -4.835 -14.140 1.00 95.12 307 SER A C 1
ATOM 2409 O O . SER A 1 307 ? -12.388 -5.445 -14.065 1.00 95.12 307 SER A O 1
ATOM 2411 N N . VAL A 1 308 ? -10.317 -5.039 -13.273 1.00 97.00 308 VAL A N 1
ATOM 2412 C CA . VAL A 1 308 ? -10.410 -5.962 -12.123 1.00 97.00 308 VAL A CA 1
ATOM 2413 C C . VAL A 1 308 ? -10.769 -5.270 -10.802 1.00 97.00 308 VAL A C 1
ATOM 2415 O O . VAL A 1 308 ? -10.799 -5.929 -9.768 1.00 97.00 308 VAL A O 1
ATOM 2418 N N . ILE A 1 309 ? -11.046 -3.963 -10.809 1.00 97.31 309 ILE A N 1
ATOM 2419 C CA . ILE A 1 309 ? -11.459 -3.196 -9.621 1.00 97.31 309 ILE A CA 1
ATOM 2420 C C . ILE A 1 309 ? -12.772 -2.437 -9.889 1.00 97.31 309 ILE A C 1
ATOM 2422 O O . ILE A 1 309 ? -13.145 -2.246 -11.051 1.00 97.31 309 ILE A O 1
ATOM 2426 N N . PRO A 1 310 ? -13.501 -1.971 -8.855 1.00 97.19 310 PRO A N 1
ATOM 2427 C CA . PRO A 1 310 ? -14.784 -1.308 -9.062 1.00 97.19 310 PRO A CA 1
ATOM 2428 C C . PRO A 1 310 ? -14.587 0.077 -9.692 1.00 97.19 310 PRO A C 1
ATOM 2430 O O . PRO A 1 310 ? -13.870 0.912 -9.141 1.00 97.19 310 PRO A O 1
ATOM 2433 N N . GLN A 1 311 ? -15.291 0.366 -10.790 1.00 96.56 311 GLN A N 1
ATOM 2434 C CA . GLN A 1 311 ? -15.283 1.694 -11.436 1.00 96.56 311 GLN A CA 1
ATOM 2435 C C . GLN A 1 311 ? -15.790 2.816 -10.518 1.00 96.56 311 GLN A C 1
ATOM 2437 O O . GLN A 1 311 ? -15.479 3.984 -10.718 1.00 96.56 311 GLN A O 1
ATOM 2442 N N . SER A 1 312 ? -16.581 2.450 -9.512 1.00 96.75 312 SER A N 1
ATOM 2443 C CA . SER A 1 312 ? -17.135 3.332 -8.487 1.00 96.75 312 SER A CA 1
ATOM 2444 C C . SER A 1 312 ? -16.212 3.544 -7.282 1.00 96.75 312 SER A C 1
ATOM 2446 O O . SER A 1 312 ? -16.645 4.168 -6.314 1.00 96.75 312 SER A O 1
ATOM 2448 N N . SER A 1 313 ? -14.990 3.001 -7.294 1.00 98.19 313 SER A N 1
ATOM 2449 C CA . SER A 1 313 ? -14.031 3.130 -6.190 1.00 98.19 313 SER A CA 1
ATOM 2450 C C . SER A 1 313 ? -13.189 4.399 -6.284 1.00 98.19 313 SER A C 1
ATOM 2452 O O . SER A 1 313 ? -12.926 4.914 -7.375 1.00 98.19 313 SER A O 1
ATOM 2454 N N . ARG A 1 314 ? -12.698 4.862 -5.129 1.00 98.56 314 ARG A N 1
ATOM 2455 C CA . ARG A 1 314 ? -11.736 5.970 -5.052 1.00 98.56 314 ARG A CA 1
ATOM 2456 C C . ARG A 1 314 ? -10.456 5.661 -5.824 1.00 98.56 314 ARG A C 1
ATOM 2458 O O . ARG A 1 314 ? -9.935 6.535 -6.511 1.00 98.56 314 ARG A O 1
ATOM 2465 N N . LEU A 1 315 ? -9.953 4.428 -5.730 1.00 98.69 315 LEU A N 1
ATOM 2466 C CA . LEU A 1 315 ? -8.738 4.025 -6.435 1.00 98.69 315 LEU A CA 1
ATOM 2467 C C . LEU A 1 315 ? -8.895 4.100 -7.960 1.00 98.69 315 LEU A C 1
ATOM 2469 O O . LEU A 1 315 ? -8.002 4.618 -8.624 1.00 98.69 315 LEU A O 1
ATOM 2473 N N . TYR A 1 316 ? -10.016 3.632 -8.519 1.00 98.62 316 TYR A N 1
ATOM 2474 C CA . TYR A 1 316 ? -10.253 3.713 -9.966 1.00 98.62 316 TYR A CA 1
ATOM 2475 C C . TYR A 1 316 ? -10.197 5.165 -10.456 1.00 98.62 316 TYR A C 1
ATOM 2477 O O . TYR A 1 316 ? -9.505 5.480 -11.425 1.00 98.62 316 TYR A O 1
ATOM 2485 N N . GLU A 1 317 ? -10.890 6.062 -9.754 1.00 98.69 317 GLU A N 1
ATOM 2486 C CA . GLU A 1 317 ? -10.902 7.488 -10.075 1.00 98.69 317 GLU A CA 1
ATOM 2487 C C . GLU A 1 317 ? -9.503 8.119 -9.964 1.00 98.69 317 GLU A C 1
ATOM 2489 O O . GLU A 1 317 ? -9.083 8.867 -10.850 1.00 98.69 317 GLU A O 1
ATOM 2494 N N . ALA A 1 318 ? -8.751 7.766 -8.919 1.00 98.81 318 ALA A N 1
ATOM 2495 C CA . ALA A 1 318 ? -7.386 8.233 -8.708 1.00 98.81 318 ALA A CA 1
ATOM 2496 C C . ALA A 1 318 ? -6.431 7.835 -9.836 1.00 98.81 318 ALA A C 1
ATOM 2498 O O . ALA A 1 318 ? -5.617 8.652 -10.273 1.00 98.81 318 ALA A O 1
ATOM 2499 N N . ILE A 1 319 ? -6.544 6.606 -10.342 1.00 98.81 319 ILE A N 1
ATOM 2500 C CA . ILE A 1 319 ? -5.737 6.147 -11.472 1.00 98.81 319 ILE A CA 1
ATOM 2501 C C . ILE A 1 319 ? -6.137 6.864 -12.765 1.00 98.81 319 ILE A C 1
ATOM 2503 O O . ILE A 1 319 ? -5.256 7.297 -13.503 1.00 98.81 319 ILE A O 1
ATOM 2507 N N . GLU A 1 320 ? -7.428 7.058 -13.042 1.00 98.69 320 GLU A N 1
ATOM 2508 C CA . GLU A 1 320 ? -7.871 7.834 -14.214 1.00 98.69 320 GLU A CA 1
ATOM 2509 C C . GLU A 1 320 ? -7.347 9.282 -14.175 1.00 98.69 320 GLU A C 1
ATOM 2511 O O . GLU A 1 320 ? -6.844 9.797 -15.184 1.00 98.69 320 GLU A O 1
ATOM 2516 N N . ASP A 1 321 ? -7.387 9.924 -13.003 1.00 98.56 321 ASP A N 1
ATOM 2517 C CA . ASP A 1 321 ? -6.799 11.249 -12.785 1.00 98.56 321 ASP A CA 1
ATOM 2518 C C . ASP A 1 321 ? -5.278 11.232 -13.027 1.00 98.56 321 ASP A C 1
ATOM 2520 O O . ASP A 1 321 ? -4.762 12.078 -13.766 1.00 98.56 321 ASP A O 1
ATOM 2524 N N . ALA A 1 322 ? -4.561 10.235 -12.497 1.00 98.62 322 ALA A N 1
ATOM 2525 C CA . ALA A 1 322 ? -3.127 10.047 -12.724 1.00 98.62 322 ALA A CA 1
ATOM 2526 C C . ALA A 1 322 ? -2.790 9.894 -14.216 1.00 98.62 322 ALA A C 1
ATOM 2528 O O . ALA A 1 322 ? -1.919 10.595 -14.738 1.00 98.62 322 ALA A O 1
ATOM 2529 N N . MET A 1 323 ? -3.526 9.043 -14.940 1.00 98.38 323 MET A N 1
ATOM 2530 C CA . MET A 1 323 ? -3.340 8.838 -16.378 1.00 98.38 323 MET A CA 1
ATOM 2531 C C . MET A 1 323 ? -3.577 10.120 -17.183 1.00 98.38 323 MET A C 1
ATOM 2533 O O . MET A 1 323 ? -2.890 10.376 -18.178 1.00 98.38 323 MET A O 1
ATOM 2537 N N . LYS A 1 324 ? -4.565 10.927 -16.787 1.00 98.00 324 LYS A N 1
ATOM 2538 C CA . LYS A 1 324 ? -4.891 12.204 -17.434 1.00 98.00 324 LYS A CA 1
ATOM 2539 C C . LYS A 1 324 ? -3.805 13.250 -17.205 1.00 98.00 324 LYS A C 1
ATOM 2541 O O . LYS A 1 324 ? -3.469 13.978 -18.143 1.00 98.00 324 LYS A O 1
ATOM 2546 N N . GLU A 1 325 ? -3.281 13.334 -15.989 1.00 97.94 325 GLU A N 1
ATOM 2547 C CA . GLU A 1 325 ? -2.246 14.294 -15.610 1.00 97.94 325 GLU A CA 1
ATOM 2548 C C . GLU A 1 325 ? -0.895 13.943 -16.244 1.00 97.94 325 GLU A C 1
ATOM 2550 O O . GLU A 1 325 ? -0.293 14.802 -16.895 1.00 97.94 325 GLU A O 1
ATOM 2555 N N . ALA A 1 326 ? -0.488 12.672 -16.193 1.00 97.19 326 ALA A N 1
ATOM 2556 C CA . ALA A 1 326 ? 0.767 12.179 -16.769 1.00 97.19 326 ALA A CA 1
ATOM 2557 C C . ALA A 1 326 ? 0.855 12.332 -18.301 1.00 97.19 326 ALA A C 1
ATOM 2559 O O . ALA A 1 326 ? 1.940 12.388 -18.870 1.00 97.19 326 ALA A O 1
ATOM 2560 N N . ARG A 1 327 ? -0.281 12.449 -19.007 1.00 94.31 327 ARG A N 1
ATOM 2561 C CA . ARG A 1 327 ? -0.304 12.741 -20.458 1.00 94.31 327 ARG A CA 1
ATOM 2562 C C . ARG A 1 327 ? 0.001 14.198 -20.801 1.00 94.31 327 ARG A C 1
ATOM 2564 O O . ARG A 1 327 ? 0.255 14.497 -21.964 1.00 94.31 327 ARG 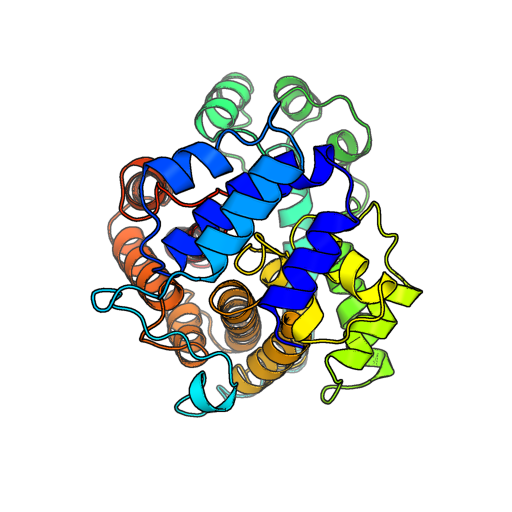A O 1
ATOM 2571 N N . LYS A 1 328 ? -0.121 15.107 -19.835 1.00 94.75 328 LYS A N 1
ATOM 2572 C CA . LYS A 1 328 ? -0.064 16.560 -20.061 1.00 94.75 328 LYS A CA 1
ATOM 2573 C C . LYS A 1 328 ? 1.167 17.213 -19.450 1.00 94.75 328 LYS A C 1
ATOM 2575 O O . LYS A 1 328 ? 1.447 18.366 -19.762 1.00 94.75 328 LYS A O 1
ATOM 2580 N N . ARG A 1 329 ? 1.826 16.523 -18.526 1.00 94.69 329 ARG A N 1
ATOM 2581 C CA . ARG A 1 329 ? 2.800 17.090 -17.597 1.00 94.69 329 ARG A CA 1
ATOM 2582 C C . ARG A 1 329 ? 4.007 16.174 -17.460 1.00 94.69 329 ARG A C 1
ATOM 2584 O O . ARG A 1 329 ? 3.936 14.995 -17.798 1.00 94.69 329 ARG A O 1
ATOM 2591 N N . SER A 1 330 ? 5.100 16.732 -16.947 1.00 95.50 330 SER A N 1
ATOM 2592 C CA . SER A 1 330 ? 6.193 15.918 -16.417 1.00 95.50 330 SER A CA 1
ATOM 2593 C C . SER A 1 330 ? 5.697 15.093 -15.223 1.00 95.50 330 SER A C 1
ATOM 2595 O O . SER A 1 330 ? 4.692 15.453 -14.600 1.00 95.50 330 SER A O 1
ATOM 2597 N N . TRP A 1 331 ? 6.407 14.015 -14.873 1.00 94.75 331 TRP A N 1
ATOM 2598 C CA . TRP A 1 331 ? 6.064 13.223 -13.687 1.00 94.75 331 TRP A CA 1
ATOM 2599 C C . TRP A 1 331 ? 6.016 14.115 -12.438 1.00 94.75 331 TRP A C 1
ATOM 2601 O O . TRP A 1 331 ? 5.069 14.039 -11.662 1.00 94.75 331 TRP A O 1
ATOM 2611 N N . ASN A 1 332 ? 6.982 15.029 -12.294 1.00 93.50 332 ASN A N 1
ATOM 2612 C CA . ASN A 1 332 ? 7.105 15.890 -11.123 1.00 93.50 332 ASN A CA 1
ATOM 2613 C C . ASN A 1 332 ? 5.909 16.833 -10.997 1.00 93.50 332 ASN A C 1
ATOM 2615 O O . ASN A 1 332 ? 5.320 16.941 -9.926 1.00 93.50 332 ASN A O 1
ATOM 2619 N N . ASP A 1 333 ? 5.504 17.464 -12.101 1.00 95.81 333 ASP A N 1
ATOM 2620 C CA . ASP A 1 333 ? 4.363 18.381 -12.099 1.00 95.81 333 ASP A CA 1
ATOM 2621 C C . ASP A 1 333 ? 3.037 17.638 -11.883 1.00 95.81 333 ASP A C 1
ATOM 2623 O O . ASP A 1 333 ? 2.144 18.162 -11.219 1.00 95.81 333 ASP A O 1
ATOM 2627 N N . ALA A 1 334 ? 2.892 16.420 -12.420 1.00 96.75 334 ALA A N 1
ATOM 2628 C CA . ALA A 1 334 ? 1.712 15.586 -12.190 1.00 96.75 334 ALA A CA 1
ATOM 2629 C C . ALA A 1 334 ? 1.598 15.168 -10.713 1.00 96.75 334 ALA A C 1
ATOM 2631 O O . ALA A 1 334 ? 0.530 15.305 -10.115 1.00 96.75 334 ALA A O 1
ATOM 2632 N N . ILE A 1 335 ? 2.701 14.723 -10.102 1.00 95.38 335 ILE A N 1
ATOM 2633 C CA . ILE A 1 335 ? 2.746 14.357 -8.681 1.00 95.38 335 ILE A CA 1
ATOM 2634 C C . ILE A 1 335 ? 2.493 15.569 -7.783 1.00 95.38 335 ILE A C 1
ATOM 2636 O O . ILE A 1 335 ? 1.655 15.480 -6.885 1.00 95.38 335 ILE A O 1
ATOM 2640 N N . HIS A 1 336 ? 3.132 16.714 -8.043 1.00 94.62 336 HIS A N 1
ATOM 2641 C CA . HIS A 1 336 ? 2.857 17.951 -7.303 1.00 94.62 336 HIS A CA 1
ATOM 2642 C C . HIS A 1 336 ? 1.383 18.349 -7.393 1.00 94.62 336 HIS A C 1
ATOM 2644 O O . HIS A 1 336 ? 0.744 18.620 -6.371 1.00 94.62 336 HIS A O 1
ATOM 2650 N N . ASN A 1 337 ? 0.822 18.322 -8.605 1.00 95.88 337 ASN A N 1
ATOM 2651 C CA . ASN A 1 337 ? -0.562 18.711 -8.818 1.00 95.88 337 ASN A CA 1
ATOM 2652 C C . ASN A 1 337 ? -1.554 17.772 -8.131 1.00 95.88 337 ASN A C 1
ATOM 2654 O O . ASN A 1 337 ? -2.555 18.259 -7.627 1.00 95.88 337 ASN A O 1
ATOM 2658 N N . LEU A 1 338 ? -1.301 16.461 -8.095 1.00 96.94 338 LEU A N 1
ATOM 2659 C CA . LEU A 1 338 ? -2.232 15.480 -7.527 1.00 96.94 338 LEU A CA 1
ATOM 2660 C C . LEU A 1 338 ? -2.079 15.311 -6.012 1.00 96.94 338 LEU A C 1
ATOM 2662 O O . LEU A 1 338 ? -3.089 15.264 -5.303 1.00 96.94 338 LEU A O 1
ATOM 2666 N N . LEU A 1 339 ? -0.836 15.205 -5.530 1.00 95.94 339 LEU A N 1
ATOM 2667 C CA . LEU A 1 339 ? -0.513 14.732 -4.179 1.00 95.94 339 LEU A CA 1
ATOM 2668 C C . LEU A 1 339 ? -0.063 15.832 -3.214 1.00 95.94 339 LEU A C 1
ATOM 2670 O O . LEU A 1 339 ? -0.089 15.602 -2.012 1.00 95.94 339 LEU A O 1
ATOM 2674 N N . TYR A 1 340 ? 0.328 17.014 -3.696 1.00 91.75 340 TYR A N 1
ATOM 2675 C CA . TYR A 1 340 ? 0.768 18.108 -2.818 1.00 91.75 340 TYR A CA 1
ATOM 2676 C C . TYR A 1 340 ? -0.243 19.252 -2.775 1.00 91.75 340 TYR A C 1
ATOM 2678 O O . TYR A 1 340 ? -0.603 19.718 -1.699 1.00 91.75 340 TYR A O 1
ATOM 2686 N N . GLU A 1 341 ? -0.743 19.672 -3.935 1.00 92.38 341 GLU A N 1
ATOM 2687 C CA . GLU A 1 341 ? -1.711 20.777 -4.040 1.00 92.38 341 GLU A CA 1
ATOM 2688 C C . GLU A 1 341 ? -3.134 20.294 -4.349 1.00 92.38 341 GLU A C 1
ATOM 2690 O O . GLU A 1 341 ? -4.099 21.053 -4.260 1.00 92.38 341 GLU A O 1
ATOM 2695 N N . GLY A 1 342 ? -3.262 19.030 -4.750 1.00 93.62 342 GLY A N 1
ATOM 2696 C CA . GLY A 1 342 ? -4.472 18.512 -5.362 1.00 93.62 342 GLY A CA 1
ATOM 2697 C C . GLY A 1 342 ? -5.395 17.736 -4.451 1.00 93.62 342 GLY A C 1
ATOM 2698 O O . GLY A 1 342 ? -5.289 17.700 -3.224 1.00 93.62 342 GLY A O 1
ATOM 2699 N N . LYS A 1 343 ? -6.308 17.051 -5.136 1.00 95.88 343 LYS A N 1
ATOM 2700 C CA . LYS A 1 343 ? -7.396 16.243 -4.587 1.00 95.88 343 LYS A CA 1
ATOM 2701 C C . LYS A 1 343 ? -6.940 15.174 -3.590 1.00 95.88 343 LYS A C 1
ATOM 2703 O O . LYS A 1 343 ? -7.700 14.837 -2.682 1.00 95.88 343 LYS A O 1
ATOM 2708 N N . TYR A 1 344 ? -5.723 14.657 -3.744 1.00 97.62 344 TYR A N 1
ATOM 2709 C CA . TYR A 1 344 ? -5.215 13.527 -2.967 1.00 97.62 344 TYR A CA 1
ATOM 2710 C C . TYR A 1 344 ? -4.220 13.943 -1.870 1.00 97.62 344 TYR A C 1
ATOM 2712 O O . TYR A 1 344 ? -3.730 13.082 -1.147 1.00 97.62 344 TYR A O 1
ATOM 2720 N N . SER A 1 345 ? -3.982 15.246 -1.679 1.00 95.50 345 SER A N 1
ATOM 2721 C CA . SER A 1 345 ? -3.036 15.791 -0.684 1.00 95.50 345 SER A CA 1
ATOM 2722 C C . SER A 1 345 ? -3.367 15.485 0.778 1.00 95.50 345 SER A C 1
ATOM 2724 O O . SER A 1 345 ? -2.497 15.550 1.643 1.00 95.50 345 SER A O 1
ATOM 2726 N N . LYS A 1 346 ? -4.622 15.132 1.069 1.00 93.62 346 LYS A N 1
ATOM 2727 C CA . LYS A 1 346 ? -5.076 14.772 2.419 1.00 93.62 346 LYS A CA 1
ATOM 2728 C C . LYS A 1 346 ? -4.670 13.363 2.859 1.00 93.62 346 LYS A C 1
ATOM 2730 O O . LYS A 1 346 ? -4.726 13.085 4.052 1.00 93.62 346 LYS A O 1
ATOM 2735 N N . TYR A 1 347 ? -4.337 12.475 1.920 1.00 96.81 347 TYR A N 1
ATOM 2736 C CA . TYR A 1 347 ? -4.043 11.080 2.240 1.00 96.81 347 TYR A CA 1
ATOM 2737 C C . TYR A 1 347 ? -2.689 10.945 2.925 1.00 96.81 347 TYR A C 1
ATOM 2739 O O . TYR A 1 347 ? -1.725 11.634 2.588 1.00 96.81 347 TYR A O 1
ATOM 2747 N N . HIS A 1 348 ? -2.594 9.986 3.843 1.00 95.88 348 HIS A N 1
ATOM 2748 C CA . HIS A 1 348 ? -1.301 9.581 4.373 1.00 95.88 348 HIS A CA 1
ATOM 2749 C C . HIS A 1 348 ? -0.395 9.063 3.231 1.00 95.88 348 HIS A C 1
ATOM 2751 O O . HIS A 1 348 ? -0.879 8.307 2.385 1.00 95.88 348 HIS A O 1
ATOM 2757 N N . PRO A 1 349 ? 0.919 9.368 3.208 1.00 93.69 349 PRO A N 1
ATOM 2758 C CA . PRO A 1 349 ? 1.820 8.926 2.135 1.00 93.69 349 PRO A CA 1
ATOM 2759 C C . PRO A 1 349 ? 1.940 7.407 1.957 1.00 93.69 349 PRO A C 1
ATOM 2761 O O . PRO A 1 349 ? 2.426 6.963 0.929 1.00 93.69 349 PRO A O 1
ATOM 2764 N N . VAL A 1 350 ? 1.512 6.610 2.941 1.00 95.88 350 VAL A N 1
ATOM 2765 C CA . VAL A 1 350 ? 1.518 5.128 2.911 1.00 95.88 350 VAL A CA 1
ATOM 2766 C C . VAL A 1 350 ? 0.136 4.559 2.533 1.00 95.88 350 VAL A C 1
ATOM 2768 O O . VAL A 1 350 ? -0.046 3.349 2.437 1.00 95.88 350 VAL A O 1
ATOM 2771 N N . HIS A 1 351 ? -0.865 5.412 2.300 1.00 98.31 351 HIS A N 1
ATOM 2772 C CA . HIS A 1 351 ? -2.176 4.980 1.819 1.00 98.31 351 HIS A CA 1
ATOM 2773 C C . HIS A 1 351 ? -2.062 4.411 0.386 1.00 98.31 351 HIS A C 1
ATOM 2775 O O . HIS A 1 351 ? -1.236 4.881 -0.400 1.00 98.31 351 HIS A O 1
ATOM 2781 N N . ALA A 1 352 ? -2.892 3.428 0.014 1.00 98.56 352 ALA A N 1
ATOM 2782 C CA . ALA A 1 352 ? -2.858 2.792 -1.310 1.00 98.56 352 ALA A CA 1
ATOM 2783 C C . ALA A 1 352 ? -2.969 3.801 -2.472 1.00 98.56 352 ALA A C 1
ATOM 2785 O O . ALA A 1 352 ? -2.090 3.883 -3.325 1.00 98.56 352 ALA A O 1
ATOM 2786 N N . ILE A 1 353 ? -4.011 4.639 -2.438 1.00 98.69 353 ILE A N 1
ATOM 2787 C CA . ILE A 1 353 ? -4.319 5.656 -3.461 1.00 98.69 353 ILE A CA 1
ATOM 2788 C C . ILE A 1 353 ? -3.108 6.509 -3.902 1.00 98.69 353 ILE A C 1
ATOM 2790 O O . ILE A 1 353 ? -2.777 6.465 -5.088 1.00 98.69 353 ILE A O 1
ATOM 2794 N N . PRO A 1 354 ? -2.426 7.282 -3.027 1.00 98.00 354 PRO A N 1
ATOM 2795 C CA . PRO A 1 354 ? -1.301 8.111 -3.468 1.00 98.00 354 PRO A CA 1
ATOM 2796 C C . PRO A 1 354 ? -0.145 7.292 -4.059 1.00 98.00 354 PRO A C 1
ATOM 2798 O O . PRO A 1 354 ? 0.505 7.746 -4.997 1.00 98.00 354 PRO A O 1
ATOM 2801 N N . ASN A 1 355 ? 0.086 6.068 -3.584 1.00 97.81 355 ASN A N 1
ATOM 2802 C CA . ASN A 1 355 ? 1.153 5.211 -4.106 1.00 97.81 355 ASN A CA 1
ATOM 2803 C C . ASN A 1 355 ? 0.827 4.624 -5.480 1.00 97.81 355 ASN A C 1
ATOM 2805 O O . ASN A 1 355 ? 1.719 4.473 -6.319 1.00 97.81 355 ASN A O 1
ATOM 2809 N N . ASP A 1 356 ? -0.438 4.300 -5.736 1.00 98.69 356 ASP A N 1
ATOM 2810 C CA . ASP A 1 356 ? -0.891 3.853 -7.053 1.00 98.69 356 ASP A CA 1
ATOM 2811 C C . ASP A 1 356 ? -0.924 4.995 -8.070 1.00 98.69 356 ASP A C 1
ATOM 2813 O O . ASP A 1 356 ? -0.566 4.779 -9.228 1.00 98.69 356 ASP A O 1
ATOM 2817 N N . ILE A 1 357 ? -1.227 6.224 -7.631 1.00 98.69 357 ILE A N 1
ATOM 2818 C CA . ILE A 1 357 ? -1.013 7.432 -8.441 1.00 98.69 357 ILE A CA 1
ATOM 2819 C C . ILE A 1 357 ? 0.461 7.538 -8.845 1.00 98.69 357 ILE A C 1
ATOM 2821 O O . ILE A 1 357 ? 0.740 7.715 -10.030 1.00 98.69 357 ILE A O 1
ATOM 2825 N N . ILE A 1 358 ? 1.396 7.398 -7.894 1.00 97.62 358 ILE A N 1
ATOM 2826 C CA . ILE A 1 358 ? 2.839 7.468 -8.180 1.00 97.62 358 ILE A CA 1
ATOM 2827 C C . ILE A 1 358 ? 3.226 6.445 -9.245 1.00 97.62 358 ILE A C 1
ATOM 2829 O O . ILE A 1 358 ? 3.802 6.821 -10.260 1.00 97.62 358 ILE A O 1
ATOM 2833 N N . VAL A 1 359 ? 2.837 5.179 -9.080 1.00 97.75 359 VAL A N 1
ATOM 2834 C CA . VAL A 1 359 ? 3.170 4.130 -10.057 1.00 97.75 359 VAL A CA 1
ATOM 2835 C C . VAL A 1 359 ? 2.559 4.400 -11.431 1.00 97.75 359 VAL A C 1
ATOM 2837 O O . VAL A 1 359 ? 3.253 4.270 -12.438 1.00 97.75 359 VAL A O 1
ATOM 2840 N N . ALA A 1 360 ? 1.290 4.808 -11.505 1.00 98.50 360 ALA A N 1
ATOM 2841 C CA . ALA A 1 360 ? 0.652 5.102 -12.786 1.00 98.50 360 ALA A CA 1
ATOM 2842 C C . ALA A 1 360 ? 1.310 6.292 -13.505 1.00 98.50 360 ALA A C 1
ATOM 2844 O O . ALA A 1 360 ? 1.533 6.226 -14.716 1.00 98.50 360 ALA A O 1
ATOM 2845 N N . VAL A 1 361 ? 1.650 7.360 -12.772 1.00 98.56 361 VAL A N 1
ATOM 2846 C CA . VAL A 1 361 ? 2.366 8.516 -13.328 1.00 98.56 361 VAL A CA 1
ATOM 2847 C C . VAL A 1 361 ? 3.755 8.104 -13.809 1.00 98.56 361 VAL A C 1
ATOM 2849 O O . VAL A 1 361 ? 4.085 8.379 -14.963 1.00 98.56 361 VAL A O 1
ATOM 2852 N N . SER A 1 362 ? 4.540 7.413 -12.978 1.00 97.38 362 SER A N 1
ATOM 2853 C CA . SER A 1 362 ? 5.906 7.010 -13.324 1.00 97.38 362 SER A CA 1
ATOM 2854 C C . SER A 1 362 ? 5.947 6.122 -14.565 1.00 97.38 362 SER A C 1
ATOM 2856 O O . SER A 1 362 ? 6.713 6.395 -15.482 1.00 97.38 362 SER A O 1
ATOM 2858 N N . LEU A 1 363 ? 5.056 5.132 -14.669 1.00 97.50 363 LEU A N 1
ATOM 2859 C CA . LEU A 1 363 ? 4.990 4.251 -15.839 1.00 97.50 363 LEU A CA 1
ATOM 2860 C C . LEU A 1 363 ? 4.562 4.983 -17.120 1.00 97.50 363 LEU A C 1
ATOM 2862 O O . LEU A 1 363 ? 5.037 4.667 -18.208 1.00 97.50 363 LEU A O 1
ATOM 2866 N N . ILE A 1 364 ? 3.658 5.962 -17.030 1.00 97.88 364 ILE A N 1
ATOM 2867 C CA . ILE A 1 364 ? 3.215 6.717 -18.213 1.00 97.88 364 ILE A CA 1
ATOM 2868 C C . ILE A 1 364 ? 4.280 7.711 -18.670 1.00 97.88 364 ILE A C 1
ATOM 2870 O O . ILE A 1 364 ? 4.481 7.859 -19.877 1.00 97.88 364 ILE A O 1
ATOM 2874 N N . CYS A 1 365 ? 4.931 8.397 -17.730 1.00 97.25 365 CYS A N 1
ATOM 2875 C CA . CYS A 1 365 ? 5.965 9.379 -18.031 1.00 97.25 365 CYS A CA 1
ATOM 2876 C C . CYS A 1 365 ? 7.279 8.719 -18.470 1.00 97.25 365 CYS A C 1
ATOM 2878 O O . CYS A 1 365 ? 7.884 9.197 -19.426 1.00 97.25 365 CYS A O 1
ATOM 2880 N N . GLY A 1 366 ? 7.686 7.618 -17.830 1.00 95.56 366 GLY A N 1
ATOM 2881 C CA . GLY A 1 366 ? 8.858 6.826 -18.220 1.00 95.56 366 GLY A CA 1
ATOM 2882 C C . GLY A 1 366 ? 8.619 5.967 -19.467 1.00 95.56 366 GLY A C 1
ATOM 2883 O O . GLY A 1 366 ? 9.550 5.610 -20.192 1.00 95.56 366 GLY A O 1
ATOM 2884 N N . GLY A 1 367 ? 7.356 5.669 -19.787 1.00 93.75 367 GLY A N 1
ATOM 2885 C CA . GLY A 1 367 ? 6.992 4.896 -20.967 1.00 93.75 367 GLY A CA 1
ATOM 2886 C C . GLY A 1 367 ? 7.550 3.475 -20.889 1.00 93.75 367 GLY A C 1
ATOM 2887 O O . GLY A 1 367 ? 7.160 2.686 -20.038 1.00 93.75 367 GLY A O 1
ATOM 2888 N N . ARG A 1 368 ? 8.449 3.122 -21.809 1.00 92.00 368 ARG A N 1
ATOM 2889 C CA . ARG A 1 368 ? 9.105 1.800 -21.832 1.00 92.00 368 ARG A CA 1
ATOM 2890 C C . ARG A 1 368 ? 10.525 1.827 -21.272 1.00 92.00 368 ARG A C 1
ATOM 2892 O O . ARG A 1 368 ? 11.215 0.811 -21.346 1.00 92.00 368 ARG A O 1
ATOM 2899 N N . ASP A 1 369 ? 10.970 2.971 -20.761 1.00 94.56 369 ASP A N 1
ATOM 2900 C CA . ASP A 1 369 ? 12.281 3.089 -20.146 1.00 94.56 369 ASP A CA 1
ATOM 2901 C C . ASP A 1 369 ? 12.191 2.721 -18.663 1.00 94.56 369 ASP A C 1
ATOM 2903 O O . ASP A 1 369 ? 11.470 3.346 -17.883 1.00 94.56 369 ASP A O 1
ATOM 2907 N N . PHE A 1 370 ? 12.901 1.658 -18.288 1.00 91.94 370 PHE A N 1
ATOM 2908 C CA . PHE A 1 370 ? 12.912 1.159 -16.918 1.00 91.94 370 PHE A CA 1
ATOM 2909 C C . PHE A 1 370 ? 13.541 2.163 -15.948 1.00 91.94 370 PHE A C 1
ATOM 2911 O O . PHE A 1 370 ? 13.020 2.323 -14.854 1.00 91.94 370 PHE A O 1
ATOM 2918 N N . GLY A 1 371 ? 14.621 2.843 -16.345 1.00 92.06 371 GLY A N 1
ATOM 2919 C CA . GLY A 1 371 ? 15.331 3.793 -15.489 1.00 92.06 371 GLY A CA 1
ATOM 2920 C C . GLY A 1 371 ? 14.546 5.081 -15.269 1.00 92.06 371 GLY A C 1
ATOM 2921 O O . GLY A 1 371 ? 14.515 5.578 -14.153 1.00 92.06 371 GLY A O 1
ATOM 2922 N N . GLU A 1 372 ? 13.857 5.582 -16.295 1.00 92.19 372 GLU A N 1
ATOM 2923 C CA . GLU A 1 372 ? 12.972 6.751 -16.157 1.00 92.19 372 GLU A CA 1
ATOM 2924 C C . GLU A 1 372 ? 11.687 6.444 -15.360 1.00 92.19 372 GLU A C 1
ATOM 2926 O O . GLU A 1 372 ? 11.004 7.368 -14.920 1.00 92.19 372 GLU A O 1
ATOM 2931 N N . SER A 1 373 ? 11.325 5.164 -15.197 1.00 93.62 373 SER A N 1
ATOM 2932 C CA . SER A 1 373 ? 10.094 4.744 -14.506 1.00 93.62 373 SER A CA 1
ATOM 2933 C C . SER A 1 373 ? 10.259 4.466 -13.007 1.00 93.62 373 SER A C 1
ATOM 2935 O O . SER A 1 373 ? 9.236 4.365 -12.324 1.00 93.62 373 SER A O 1
ATOM 2937 N N . ILE A 1 374 ? 11.481 4.273 -12.495 1.00 89.19 374 ILE A N 1
ATOM 2938 C CA . ILE A 1 374 ? 11.732 3.817 -11.109 1.00 89.19 374 ILE A CA 1
ATOM 2939 C C . ILE A 1 374 ? 12.438 4.841 -10.232 1.00 89.19 374 ILE A C 1
ATOM 2941 O O . ILE A 1 374 ? 13.215 5.662 -10.762 1.00 89.19 374 ILE A O 1
#

Mean predicted aligned error: 3.49 Å